Protein 1K8T (pdb70)

GO terms:
  GO:0008294 calcium- and calmodulin-responsive adenylate cyclase activity (F, IDA)
  GO:0044164 host cell cytosol (C, IDA)
  GO:0005576 extracellular region (C, EXP)
  GO:0004016 adenylate cyclase activity (F, EXP)
  GO:0052027 symbiont-mediated perturbation of host signal transduction pathway (P, IC)
  GO:0032564 dATP binding (F, EXP)
  GO:0141042 symbiont-mediated cAMP intoxication of host cell (P, EXP)
  GO:0005524 ATP binding (F, IMP)
  GO:0008294 calcium- and calmodulin-responsive adenylate cyclase activity (F, IMP)
  GO:0010856 adenylate cyclase activator activity (F, IMP)
  GO:1902494 catalytic complex (C, IMP)
  GO:0046872 metal ion binding (F, IMP)
  GO:0005516 calmodulin binding (F, IPI)

Radius of gyration: 28.26 Å; Cα contacts (8 Å, |Δi|>4): 849; chains: 1; bounding box: 55×81×80 Å

Solvent-accessible surface area: 27278 Å² total; per-residue (Å²): 40,70,48,81,23,58,130,36,104,139,0,8,120,27,0,4,3,0,57,78,6,0,70,23,0,46,124,15,0,133,114,58,36,1,8,0,2,0,98,60,9,31,128,32,0,25,57,7,0,106,80,17,26,9,7,35,24,121,44,2,102,0,77,6,0,56,30,2,0,1,0,0,16,0,1,37,37,4,5,1,0,83,47,83,39,89,107,155,30,1,80,140,4,19,86,47,0,110,106,6,52,109,114,54,159,42,67,3,8,77,36,50,4,124,2,60,160,102,11,18,90,34,2,116,137,59,74,27,10,112,105,33,190,144,60,92,64,88,88,111,113,17,55,59,3,140,22,140,15,104,18,8,41,2,6,7,20,55,163,62,38,46,1,27,14,30,13,48,152,56,96,79,16,50,70,55,98,117,36,113,48,121,55,2,56,1,0,0,56,51,77,154,66,83,60,96,36,2,0,10,13,1,47,6,28,13,19,1,11,6,0,68,66,11,85,160,131,9,76,141,186,51,8,77,170,52,44,107,80,118,66,99,110,62,119,44,149,8,1,40,79,6,1,41,125,91,16,28,55,84,122,113,127,56,82,216,50,35,53,5,70,36,49,105,67,0,19,78,90,0,12,118,17,0,103,199,56,55,12,121,12,30,60,0,1,37,52,13,146,83,58,0,0,0,0,13,14,111,7,95,15,16,1,0,119,66,18,49,10,1,0,38,15,1,32,132,38,1,11,16,99,12,22,13,34,112,3,103,119,8,2,5,15,36,51,68,70,158,186,86,21,78,96,15,43,12,50,93,92,152,52,124,42,41,14,4,1,2,32,58,50,0,67,146,14,17,43,12,1,142,180,55,35,128,76,37,20,45,126,44,115,69,100,135,82,74,152,55,24,148,64,14,17,116,96,0,5,33,46,0,12,36,4,13,10,23,12,9,28,6,53,51,101,138,40,12,52,123,15,5,8,97,10,2,79,31,0,76,81,26,0,41,73,4,33,140,47,173,74,20,5,104,72,2,118,94,0,0,62,9,0,28,87,4,4,56,43,1,14,114,66,0,46,59,127,96,96,100,62,34,145,130,61,103,44,86,144,103,34,64,135,132,74,78,157,82,67,16,111,72,44,63,77,134,36,98,104,174

B-factor: mean 58.91, std 21.12, range [18.23, 100.44]

Foldseek 3Di:
DVPVWDWDVVLVLQQLAAVQLLLLVLVVLQVFQKKWKWAGWQNQQSVVQVVFAAADAPLADAAQANAELSHFFGFLQNCRHVCVADQVVRVVRNVSSVCSPVVPVPQKDKDFDAQDDVNQVVCVVDLHWHWADWDADPNFTWIWIDGPRPFKTKIAGDPTRWIWMWTDPPDAGNNGHTDDIDTTMTMFGCDPNDTGTHGHFIATADMWGFLVVVLVPDPPVQCCVQAVDDPDAFDRVSSVVVCLVVQNDDDDPCDPADHTPVRVVVQVSSQVSVVVVVRNNGGRYHGHHNKMWMQGNNRIIIMADDDQRVLLVCVVPALLQRIADADQFWHANDDDDPDDADWDAQQPVRDIDRTQHALVVLVVSQVSVCVNVVDHFFDDPPDDCVVVLVVLSVLLNVLSRCLSPSSNSHDDSVVSLVSNLVSLVVSLVSLVVSVVVVGGDPVVVVVSVSNNVNSVVRSVVSVCVVPVCVVVVVLVVQFDPVDDPVVRVVSSVVVVVD

Nearest PDB structures (foldseek):
  1k8t-assembly1_A  TM=1.002E+00  e=2.139E-96  Bacillus anthracis
  1k90-assembly1_C  TM=6.650E-01  e=1.253E-67  Bacillus anthracis
  1pk0-assembly3_A  TM=6.779E-01  e=1.688E-66  Bacillus anthracis
  1k90-assembly1_A  TM=6.770E-01  e=5.106E-66  Bacillus anthracis
  1k93-assembly2_B  TM=6.840E-01  e=6.797E-63  Bacillus anthracis

Sequence (498 aa):
DRIDVLKGEKALKASGLVPEHADAFKKIARELNTYILFRPVNKLATNLIKSGVATKGLNVHGKSSDWGPVAGYIPFDQDLSKKHGQQLAVEKGNLENKKSITEHEGEIGKIPLKLDHLRIEELKENGIILKGKKEIDNGKKYYLLESNNQVYEFRISDENNEVQYKTKEGKITVLGEKFNWRNIEVMAKNVEGVLKPLTADYDLFALAPSLTEIKKQIPQKEWDKVVNTPNSLEKQKGVTNLLIKYGIERKPDSTKGTLSNWQKQMLDRLNEAVKYTGYTGGDVVNHGTNEIFIINPEGEFILTKNWEMTGRFIEKNITGKDYLYYFNRSYNKIAPGNKAYIEWTDPITKAKINTIPTSAEFIKNLSSIRRSSNVGVYKDSGDKDEFAKKESVKKIAGYLSDYYNSANHIFSQEKKRKISIFRGIQAYNEIENVLKSKQIAPEYKNYFQYLKERITNQVQLLLTHQKSNIEFKLLYKQLNFTENETDNFEVFQKIIDE

Organism: Bacillus anthracis (NCBI:txid1392)

Structure (mmCIF, N/CA/C/O backbone):
data_1K8T
#
_entry.id   1K8T
#
_cell.length_a   50.476
_cell.length_b   203.604
_cell.length_c   74.034
_cell.angle_alpha   90.00
_cell.angle_beta   90.00
_cell.angle_gamma   90.00
#
_symmetry.space_group_name_H-M   'P 21 21 2'
#
loop_
_entity.id
_entity.type
_entity.pdbx_description
1 polymer 'CALMODULIN-SENSITIVE ADENYLATE CYCLASE'
2 non-polymer 'SULFATE ION'
3 non-polymer 'NICKEL (II) ION'
4 water water
#
loop_
_atom_site.group_PDB
_atom_site.id
_atom_site.type_symbol
_atom_site.label_atom_id
_atom_site.label_alt_id
_atom_site.label_comp_id
_atom_site.label_asym_id
_atom_site.label_entity_id
_atom_site.label_seq_id
_atom_site.pdbx_PDB_ins_code
_atom_site.Cartn_x
_atom_site.Cartn_y
_atom_site.Cartn_z
_atom_site.occupancy
_atom_site.B_iso_or_equiv
_atom_site.auth_seq_id
_atom_site.auth_comp_id
_atom_site.auth_asym_id
_atom_site.auth_atom_id
_atom_site.pdbx_PDB_model_num
ATOM 1 N N . ASP A 1 1 ? 8.479 189.550 2.636 1.00 100.09 291 ASP A N 1
ATOM 2 C CA . ASP A 1 1 ? 8.455 188.132 2.932 1.00 99.96 291 ASP A CA 1
ATOM 3 C C . ASP A 1 1 ? 8.925 187.852 4.359 1.00 100.06 291 ASP A C 1
ATOM 4 O O . ASP A 1 1 ? 8.235 187.157 5.103 1.00 100.30 291 ASP A O 1
ATOM 6 N N . ARG A 1 2 ? 10.088 188.371 4.719 1.00 100.00 292 ARG A N 1
ATOM 7 C CA . ARG A 1 2 ? 10.624 188.062 6.045 1.00 99.63 292 ARG A CA 1
ATOM 8 C C . ARG A 1 2 ? 9.877 188.786 7.153 1.00 98.55 292 ARG A C 1
ATOM 9 O O . ARG A 1 2 ? 10.451 189.100 8.203 1.00 98.56 292 ARG A O 1
ATOM 11 N N . ILE A 1 3 ? 8.616 188.996 6.923 1.00 97.51 293 ILE A N 1
ATOM 12 C CA . ILE A 1 3 ? 7.816 189.676 7.932 1.00 96.00 293 ILE A CA 1
ATOM 13 C C . ILE A 1 3 ? 8.028 189.072 9.303 1.00 94.26 293 ILE A C 1
ATOM 14 O O . ILE A 1 3 ? 7.414 188.055 9.601 1.00 95.81 293 ILE A O 1
ATOM 16 N N . ASP A 1 4 ? 8.797 189.677 10.208 1.00 90.39 294 ASP A N 1
ATOM 17 C CA . ASP A 1 4 ? 8.948 189.117 11.576 1.00 85.59 294 ASP A CA 1
ATOM 18 C C . ASP A 1 4 ? 8.905 187.564 11.766 1.00 81.87 294 ASP A C 1
ATOM 19 O O . ASP A 1 4 ? 8.165 187.057 12.637 1.00 80.67 294 ASP A O 1
ATOM 21 N N . VAL A 1 5 ? 9.690 186.827 10.966 1.00 76.40 295 VAL A N 1
ATOM 22 C CA . VAL A 1 5 ? 9.760 185.370 11.077 1.00 72.12 295 VAL A CA 1
ATOM 23 C C . VAL A 1 5 ? 10.747 185.022 12.179 1.00 68.92 295 VAL A C 1
ATOM 24 O O . VAL A 1 5 ? 11.584 185.841 12.556 1.00 68.85 295 VAL A O 1
ATOM 28 N N . LEU A 1 6 ? 10.649 183.798 12.684 1.00 64.59 296 LEU A N 1
ATOM 29 C CA . LEU A 1 6 ? 11.549 183.320 13.715 1.00 59.68 296 LEU A CA 1
ATOM 30 C C . LEU A 1 6 ? 12.559 182.437 13.041 1.00 57.82 296 LEU A C 1
ATOM 31 O O . LEU A 1 6 ? 12.298 181.898 11.972 1.00 57.11 296 LEU A O 1
ATOM 36 N N . LYS A 1 7 ? 13.724 182.296 13.653 1.00 56.89 297 LYS A N 1
ATOM 37 C CA . LYS A 1 7 ? 14.751 181.439 13.083 1.00 58.11 297 LYS A CA 1
ATOM 38 C C . LYS A 1 7 ? 15.702 180.877 14.133 1.00 56.63 297 LYS A C 1
ATOM 39 O O . LYS A 1 7 ? 15.657 181.272 15.283 1.00 56.95 297 LYS A O 1
ATOM 45 N N . GLY A 1 8 ? 16.536 179.922 13.741 1.00 56.37 298 GLY A N 1
ATOM 46 C CA . GLY A 1 8 ? 17.462 179.335 14.689 1.00 55.19 298 GLY A CA 1
ATOM 47 C C . GLY A 1 8 ? 16.759 178.511 15.747 1.00 54.84 298 GLY A C 1
ATOM 48 O O . GLY A 1 8 ? 15.778 177.821 15.460 1.00 54.85 298 GLY A O 1
ATOM 49 N N . GLU A 1 9 ? 17.265 178.580 16.975 1.00 55.69 299 GLU A N 1
ATOM 50 C CA . GLU A 1 9 ? 16.703 177.830 18.094 1.00 55.59 299 GLU A CA 1
ATOM 51 C C . GLU A 1 9 ? 15.292 178.258 18.444 1.00 54.56 299 GLU A C 1
ATOM 52 O O . GLU A 1 9 ? 14.497 177.438 18.895 1.00 55.90 299 GLU A O 1
ATOM 58 N N . LYS A 1 10 ? 14.965 179.533 18.266 1.00 53.07 300 LYS A N 1
ATOM 59 C CA . LYS A 1 10 ? 13.614 179.961 18.595 1.00 53.55 300 LYS A CA 1
ATOM 60 C C . LYS A 1 10 ? 12.597 179.340 17.638 1.00 51.57 300 LYS A C 1
ATOM 61 O O . LYS A 1 10 ? 11.461 179.068 18.018 1.00 51.97 300 LYS A O 1
ATOM 67 N N . ALA A 1 11 ? 13.008 179.113 16.397 1.00 48.42 301 ALA A N 1
ATOM 68 C CA . ALA A 1 11 ? 12.130 178.511 15.410 1.00 45.05 301 ALA A CA 1
ATOM 69 C C . ALA A 1 11 ? 11.961 177.023 15.770 1.00 44.59 301 ALA A C 1
ATOM 70 O O . ALA A 1 11 ? 10.859 176.454 15.692 1.00 40.05 301 ALA A O 1
ATOM 72 N N . LEU A 1 12 ? 13.063 176.404 16.170 1.00 43.88 302 LEU A N 1
ATOM 73 C CA . LEU A 1 12 ? 13.037 175.010 16.560 1.00 44.96 302 LEU A CA 1
ATOM 74 C C . LEU A 1 12 ? 12.133 174.789 17.778 1.00 48.39 302 LEU A C 1
ATOM 75 O O . LEU A 1 12 ? 11.361 173.826 17.824 1.00 49.78 302 LEU A O 1
ATOM 80 N N . LYS A 1 13 ? 12.196 175.676 18.766 1.00 49.84 303 LYS A N 1
ATOM 81 C CA . LYS A 1 13 ? 11.350 175.479 19.937 1.00 51.77 303 LYS A CA 1
ATOM 82 C C . LYS A 1 13 ? 9.880 175.608 19.608 1.00 51.24 303 LYS A C 1
ATOM 83 O O . LYS A 1 13 ? 9.063 174.845 20.109 1.00 53.09 303 LYS A O 1
ATOM 89 N N . ALA A 1 14 ? 9.530 176.564 18.760 1.00 50.40 304 ALA A N 1
ATOM 90 C CA . ALA A 1 14 ? 8.124 176.753 18.402 1.00 49.25 304 ALA A CA 1
ATOM 91 C C . ALA A 1 14 ? 7.522 175.641 17.531 1.00 48.96 304 ALA A C 1
ATOM 92 O O . ALA A 1 14 ? 6.316 175.461 17.536 1.00 48.83 304 ALA A O 1
ATOM 94 N N . SER A 1 15 ? 8.363 174.896 16.809 1.00 47.47 305 SER A N 1
ATOM 95 C CA . SER A 1 15 ? 7.908 173.845 15.901 1.00 45.53 305 SER A CA 1
ATOM 96 C C . SER A 1 15 ? 7.481 172.511 16.518 1.00 45.35 305 SER A C 1
ATOM 97 O O . SER A 1 15 ? 6.748 171.739 15.887 1.00 44.10 305 SER A O 1
ATOM 100 N N . GLY A 1 16 ? 7.944 172.231 17.730 1.00 44.57 306 GLY A N 1
ATOM 101 C CA . GLY A 1 16 ? 7.594 170.977 18.375 1.00 43.76 306 GLY A CA 1
ATOM 102 C C . GLY A 1 16 ? 8.451 169.773 17.979 1.00 45.04 306 GLY A C 1
ATOM 103 O O . GLY A 1 16 ? 8.521 168.808 18.731 1.00 45.46 306 GLY A O 1
ATOM 104 N N . LEU A 1 17 ? 9.099 169.791 16.816 1.00 44.79 307 LEU A N 1
ATOM 105 C CA . LEU A 1 17 ? 9.923 168.642 16.432 1.00 44.88 307 LEU A CA 1
ATOM 106 C C . LEU A 1 17 ? 10.991 168.367 17.497 1.00 45.60 307 LEU A C 1
ATOM 107 O O . LEU A 1 17 ? 11.465 169.301 18.152 1.00 44.38 307 LEU A O 1
ATOM 112 N N . VAL A 1 18 ? 11.380 167.104 17.688 1.00 45.91 308 VAL A N 1
ATOM 113 C CA . VAL A 1 18 ? 12.411 166.847 18.690 1.00 47.75 308 VAL A CA 1
ATOM 114 C C . VAL A 1 18 ? 13.729 167.304 18.079 1.00 48.20 308 VAL A C 1
ATOM 115 O O . VAL A 1 18 ? 14.044 166.983 16.934 1.00 50.17 308 VAL A O 1
ATOM 119 N N . PRO A 1 19 ? 14.513 168.066 18.848 1.00 47.69 309 PRO A N 1
ATOM 120 C CA . PRO A 1 19 ? 15.805 168.605 18.415 1.00 46.50 309 PRO A CA 1
ATOM 121 C C . PRO A 1 19 ? 16.717 167.702 17.587 1.00 47.16 309 PRO A C 1
ATOM 122 O O . PRO A 1 19 ? 17.278 168.151 16.585 1.00 46.90 309 PRO A O 1
ATOM 126 N N . GLU A 1 20 ? 16.859 166.439 17.981 1.00 47.25 310 GLU A N 1
ATOM 127 C CA . GLU A 1 20 ? 17.739 165.530 17.246 1.00 48.60 310 GLU A CA 1
ATOM 128 C C . GLU A 1 20 ? 17.187 165.102 15.890 1.00 48.59 310 GLU A C 1
ATOM 129 O O . GLU A 1 20 ? 17.940 164.746 14.980 1.00 49.51 310 GLU A O 1
ATOM 135 N N . HIS A 1 21 ? 15.867 165.132 15.762 1.00 47.63 311 HIS A N 1
ATOM 136 C CA . HIS A 1 21 ? 15.219 164.749 14.524 1.00 45.37 311 HIS A CA 1
ATOM 137 C C . HIS A 1 21 ? 15.401 165.862 13.497 1.00 45.22 311 HIS A C 1
ATOM 138 O O . HIS A 1 21 ? 15.802 165.607 12.345 1.00 44.21 311 HIS A O 1
ATOM 145 N N . ALA A 1 22 ? 15.128 167.089 13.935 1.00 44.63 312 ALA A N 1
ATOM 146 C CA . ALA A 1 22 ? 15.251 168.264 13.084 1.00 46.40 312 ALA A CA 1
ATOM 147 C C . ALA A 1 22 ? 16.690 168.365 12.605 1.00 47.66 312 ALA A C 1
ATOM 148 O O . ALA A 1 22 ? 16.947 168.688 11.442 1.00 47.96 312 ALA A O 1
ATOM 150 N N . ASP A 1 23 ? 17.635 168.068 13.496 1.00 49.22 313 ASP A N 1
ATOM 151 C CA . ASP A 1 23 ? 19.046 168.108 13.120 1.00 49.43 313 ASP A CA 1
ATOM 152 C C . ASP A 1 23 ? 19.389 167.088 12.036 1.00 46.91 313 ASP A C 1
ATOM 153 O O . ASP A 1 23 ? 20.154 167.398 11.133 1.00 47.67 313 ASP A O 1
ATOM 158 N N . ALA A 1 24 ? 18.827 165.884 12.110 1.00 44.47 314 ALA A N 1
ATOM 159 C CA . ALA A 1 24 ? 19.074 164.878 11.079 1.00 43.88 314 ALA A CA 1
ATOM 160 C C . ALA A 1 24 ? 18.381 165.278 9.763 1.00 45.18 314 ALA A C 1
ATOM 161 O O . ALA A 1 24 ? 18.817 164.876 8.694 1.00 45.67 314 ALA A O 1
ATOM 163 N N . PHE A 1 25 ? 17.291 166.046 9.847 1.00 43.66 315 PHE A N 1
ATOM 164 C CA . PHE A 1 25 ? 16.590 166.499 8.655 1.00 43.26 315 PHE A CA 1
ATOM 165 C C . PHE A 1 25 ? 17.490 167.520 7.957 1.00 45.16 315 PHE A C 1
ATOM 166 O O . PHE A 1 25 ? 17.654 167.503 6.724 1.00 43.82 315 PHE A O 1
ATOM 174 N N . LYS A 1 26 ? 18.071 168.403 8.767 1.00 45.99 316 LYS A N 1
ATOM 175 C CA . LYS A 1 26 ? 19.006 169.428 8.295 1.00 45.91 316 LYS A CA 1
ATOM 176 C C . LYS A 1 26 ? 20.046 168.837 7.320 1.00 44.92 316 LYS A C 1
ATOM 177 O O . LYS A 1 26 ? 20.409 169.453 6.328 1.00 43.60 316 LYS A O 1
ATOM 183 N N . LYS A 1 27 ? 20.508 167.627 7.589 1.00 44.84 317 LYS A N 1
ATOM 184 C CA . LYS A 1 27 ? 21.488 167.017 6.714 1.00 46.15 317 LYS A CA 1
ATOM 185 C C . LYS A 1 27 ? 20.816 166.623 5.413 1.00 45.65 317 LYS A C 1
ATOM 186 O O . LYS A 1 27 ? 21.343 166.880 4.335 1.00 46.86 317 LYS A O 1
ATOM 192 N N . ILE A 1 28 ? 19.651 165.992 5.496 1.00 43.66 318 ILE A N 1
ATOM 193 C CA . ILE A 1 28 ? 18.962 165.596 4.275 1.00 42.69 318 ILE A CA 1
ATOM 194 C C . ILE A 1 28 ? 18.811 166.808 3.329 1.00 42.29 318 ILE A C 1
ATOM 195 O O . ILE A 1 28 ? 19.218 166.752 2.171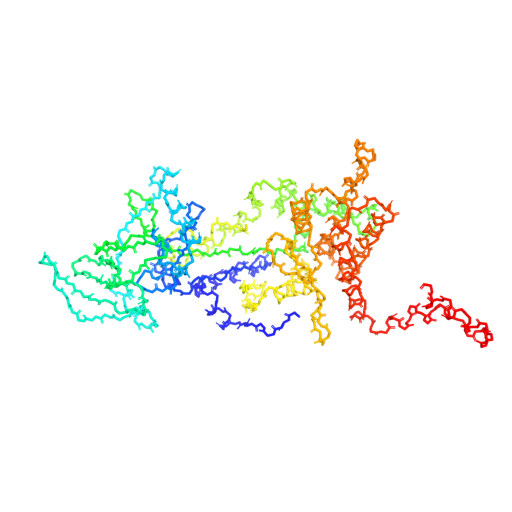 1.00 42.40 318 ILE A O 1
ATOM 200 N N . ALA A 1 29 ? 18.209 167.886 3.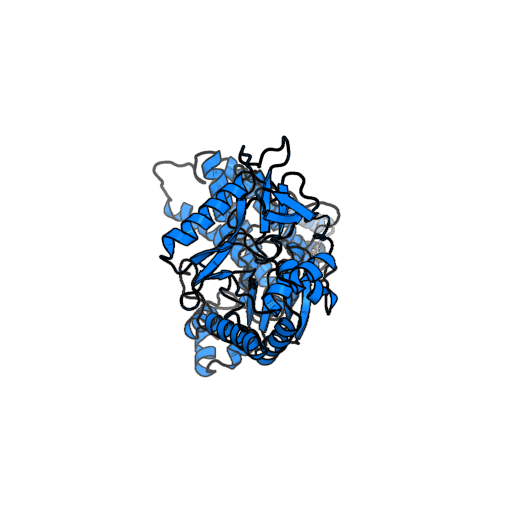830 1.00 41.48 319 ALA A N 1
ATOM 201 C CA . ALA A 1 29 ? 17.982 169.102 3.058 1.00 41.15 319 ALA A CA 1
ATOM 202 C C . ALA A 1 29 ? 19.257 169.589 2.390 1.00 43.15 319 ALA A C 1
ATOM 203 O O . ALA A 1 29 ? 19.252 170.016 1.247 1.00 42.81 319 ALA A O 1
ATOM 205 N N . ARG A 1 30 ? 20.351 169.514 3.125 1.00 45.83 320 ARG A N 1
ATOM 206 C CA . ARG A 1 30 ? 21.657 169.926 2.646 1.00 47.57 320 ARG A CA 1
ATOM 207 C C . ARG A 1 30 ? 22.250 168.921 1.637 1.00 48.30 320 ARG A C 1
ATOM 208 O O . ARG A 1 30 ? 22.853 169.321 0.654 1.00 49.31 320 ARG A O 1
ATOM 216 N N . GLU A 1 31 ? 22.084 167.624 1.856 1.00 49.58 321 GLU A N 1
ATOM 217 C CA . GLU A 1 31 ? 22.639 166.659 0.909 1.00 51.55 321 GLU A CA 1
ATOM 218 C C . GLU A 1 31 ? 21.867 166.648 -0.384 1.00 51.50 321 GLU A C 1
ATOM 219 O O . GLU A 1 31 ? 22.437 166.444 -1.448 1.00 51.99 321 GLU A O 1
ATOM 225 N N . LEU A 1 32 ? 20.561 166.880 -0.282 1.00 51.87 322 LEU A N 1
ATOM 226 C CA . LEU A 1 32 ? 19.674 166.855 -1.434 1.00 49.97 322 LEU A CA 1
ATOM 227 C C . LEU A 1 32 ? 19.295 168.198 -2.057 1.00 47.77 322 LEU A C 1
ATOM 228 O O . LEU A 1 32 ? 18.653 168.220 -3.105 1.00 48.19 322 LEU A O 1
ATOM 233 N N . ASN A 1 33 ? 19.683 169.303 -1.424 1.00 45.01 323 ASN A N 1
ATOM 234 C CA . ASN A 1 33 ? 19.371 170.654 -1.937 1.00 43.06 323 ASN A CA 1
ATOM 235 C C . ASN A 1 33 ? 17.860 170.813 -2.043 1.00 41.20 323 ASN A C 1
ATOM 236 O O . ASN A 1 33 ? 17.341 171.115 -3.119 1.00 41.94 323 ASN A O 1
ATOM 241 N N . THR A 1 34 ? 17.168 170.623 -0.927 1.00 38.99 324 THR A N 1
ATOM 242 C CA . THR A 1 34 ? 15.714 170.703 -0.903 1.00 38.86 324 THR A CA 1
ATOM 243 C C . THR A 1 34 ? 15.182 171.474 0.287 1.00 39.40 324 THR A C 1
ATOM 244 O O . THR A 1 34 ? 15.792 171.465 1.356 1.00 40.50 324 THR A O 1
ATOM 248 N N . TYR A 1 35 ? 14.050 172.152 0.105 1.00 36.63 325 TYR A N 1
ATOM 249 C CA . TYR A 1 35 ? 13.433 172.824 1.232 1.00 35.74 325 TYR A CA 1
ATOM 250 C C . TYR A 1 35 ? 12.494 171.769 1.850 1.00 36.30 325 TYR A C 1
ATOM 251 O O . TYR A 1 35 ? 11.881 170.986 1.128 1.00 37.28 325 TYR A O 1
ATOM 260 N N . ILE A 1 36 ? 12.416 171.728 3.173 1.00 35.12 326 ILE A N 1
ATOM 261 C CA . ILE A 1 36 ? 11.519 170.812 3.864 1.00 34.52 326 ILE A CA 1
ATOM 262 C C . ILE A 1 36 ? 10.618 171.664 4.779 1.00 35.37 326 ILE A C 1
ATOM 263 O O . ILE A 1 36 ? 11.116 172.390 5.640 1.00 35.61 326 ILE A O 1
ATOM 268 N N . LEU A 1 37 ? 9.301 171.599 4.569 1.00 34.00 327 LEU A N 1
ATOM 269 C CA . LEU A 1 37 ? 8.367 172.353 5.396 1.00 33.08 327 LEU A CA 1
ATOM 270 C C . LEU A 1 37 ? 7.466 171.413 6.197 1.00 35.58 327 LEU A C 1
ATOM 271 O O . LEU A 1 37 ? 6.944 170.435 5.656 1.00 37.37 327 LEU A O 1
ATOM 276 N N . PHE A 1 38 ? 7.300 171.712 7.483 1.00 34.92 328 PHE A N 1
ATOM 277 C CA . PHE A 1 38 ? 6.477 170.917 8.402 1.00 35.03 328 PHE A CA 1
ATOM 278 C C . PHE A 1 38 ? 5.390 171.747 9.097 1.00 36.58 328 PHE A C 1
ATOM 279 O O . PHE A 1 38 ? 5.571 172.941 9.380 1.00 34.31 328 PHE A O 1
ATOM 287 N N . ARG A 1 39 ? 4.255 171.121 9.378 1.00 38.98 329 ARG A N 1
ATOM 288 C CA . ARG A 1 39 ? 3.214 171.825 10.117 1.00 41.69 329 ARG A CA 1
ATOM 289 C C . ARG A 1 39 ? 3.786 171.734 11.517 1.00 41.17 329 ARG A C 1
ATOM 290 O O . ARG A 1 39 ? 4.629 170.889 11.786 1.00 39.28 329 ARG A O 1
ATOM 298 N N . PRO A 1 40 ? 3.345 172.592 12.426 1.00 42.83 330 PRO A N 1
ATOM 299 C CA . PRO A 1 40 ? 3.872 172.534 13.792 1.00 43.61 330 PRO A CA 1
ATOM 300 C C . PRO A 1 40 ? 3.321 171.319 14.536 1.00 43.24 330 PRO A C 1
ATOM 301 O O . PRO A 1 40 ? 2.168 170.934 14.374 1.00 41.59 330 PRO A O 1
ATOM 305 N N . VAL A 1 41 ? 4.165 170.712 15.352 1.00 45.01 331 VAL A N 1
ATOM 306 C CA . VAL A 1 41 ? 3.781 169.544 16.130 1.00 45.98 331 VAL A CA 1
ATOM 307 C C . VAL A 1 41 ? 3.306 169.974 17.507 1.00 48.51 331 VAL A C 1
ATOM 308 O O . VAL A 1 41 ? 3.806 170.948 18.055 1.00 51.89 331 VAL A O 1
ATOM 312 N N . ASN A 1 42 ? 2.332 169.250 18.053 1.00 49.70 332 ASN A N 1
ATOM 313 C CA . ASN A 1 42 ? 1.797 169.539 19.381 1.00 48.75 332 ASN A CA 1
ATOM 314 C C . ASN A 1 42 ? 2.975 169.499 20.354 1.00 49.86 332 ASN A C 1
ATOM 315 O O . ASN A 1 42 ? 3.533 168.434 20.614 1.00 49.10 332 ASN A O 1
ATOM 320 N N . LYS A 1 43 ? 3.340 170.652 20.911 1.00 50.10 333 LYS A N 1
ATOM 321 C CA . LYS A 1 43 ? 4.492 170.726 21.810 1.00 49.89 333 LYS A CA 1
ATOM 322 C C . LYS A 1 43 ? 4.509 169.791 23.010 1.00 47.87 333 LYS A C 1
ATOM 323 O O . LYS A 1 43 ? 5.572 169.494 23.548 1.00 47.99 333 LYS A O 1
ATOM 329 N N . LEU A 1 44 ? 3.342 169.303 23.412 1.00 46.23 334 LEU A N 1
ATOM 330 C CA . LEU A 1 44 ? 3.262 168.379 24.531 1.00 44.83 334 LEU A CA 1
ATOM 331 C C . LEU A 1 44 ? 3.457 166.956 24.056 1.00 44.48 334 LEU A C 1
ATOM 332 O O . LEU A 1 44 ? 3.406 166.028 24.847 1.00 43.92 334 LEU A O 1
ATOM 337 N N . ALA A 1 45 ? 3.685 166.790 22.757 1.00 45.02 335 ALA A N 1
ATOM 338 C CA . ALA A 1 45 ? 3.915 165.472 22.178 1.00 44.81 335 ALA A CA 1
ATOM 339 C C . ALA A 1 45 ? 5.396 165.216 21.917 1.00 45.49 335 ALA A C 1
ATOM 340 O O . ALA A 1 45 ? 5.803 164.078 21.688 1.00 47.27 335 ALA A O 1
ATOM 342 N N . THR A 1 46 ? 6.201 166.271 21.966 1.00 45.86 336 THR A N 1
ATOM 343 C CA . THR A 1 46 ? 7.643 166.169 21.739 1.00 47.06 336 THR A CA 1
ATOM 344 C C . THR A 1 46 ? 8.319 165.117 22.632 1.00 48.67 336 THR A C 1
ATOM 345 O O . THR A 1 46 ? 9.005 164.232 22.129 1.00 49.73 336 THR A O 1
ATOM 349 N N . ASN A 1 47 ? 8.146 165.213 23.954 1.00 50.55 337 ASN A N 1
ATOM 350 C CA . ASN A 1 47 ? 8.760 164.230 24.862 1.00 51.93 337 ASN A CA 1
ATOM 351 C C . ASN A 1 47 ? 8.289 162.812 24.555 1.00 51.65 337 ASN A C 1
ATOM 352 O O . ASN A 1 47 ? 9.094 161.872 24.551 1.00 52.38 337 ASN A O 1
ATOM 357 N N . LEU A 1 48 ? 6.993 162.649 24.290 1.00 49.71 338 LEU A N 1
ATOM 358 C CA . LEU A 1 48 ? 6.475 161.328 23.981 1.00 46.76 338 LEU A CA 1
ATOM 359 C C . LEU A 1 48 ? 7.223 160.787 22.782 1.00 45.42 338 LEU A C 1
ATOM 360 O O . LEU A 1 48 ? 7.750 159.677 22.807 1.00 46.47 338 LEU A O 1
ATOM 365 N N . ILE A 1 49 ? 7.311 161.585 21.733 1.00 44.68 339 ILE A N 1
ATOM 366 C CA . ILE A 1 49 ? 7.980 161.129 20.524 1.00 44.54 339 ILE A CA 1
ATOM 367 C C . ILE A 1 49 ? 9.463 160.823 20.698 1.00 46.93 339 ILE A C 1
ATOM 368 O O . ILE A 1 49 ? 9.977 159.861 20.134 1.00 47.17 339 ILE A O 1
ATOM 373 N N . LYS A 1 50 ? 10.165 161.629 21.477 1.00 49.17 340 LYS A N 1
ATOM 374 C CA . LYS A 1 50 ? 11.576 161.377 21.678 1.00 51.06 340 LYS A CA 1
ATOM 375 C C . LYS A 1 50 ? 11.783 160.101 22.536 1.00 51.16 340 LYS A C 1
ATOM 376 O O . LYS A 1 50 ? 12.766 159.363 22.370 1.00 49.41 340 LYS A O 1
ATOM 382 N N . SER A 1 51 ? 10.820 159.816 23.411 1.00 52.36 341 SER A N 1
ATOM 383 C CA . SER A 1 51 ? 10.885 158.633 24.277 1.00 53.93 341 SER A CA 1
ATOM 384 C C . SER A 1 51 ? 10.404 157.353 23.577 1.00 52.85 341 SER A C 1
ATOM 385 O O . SER A 1 51 ? 10.170 156.340 24.229 1.00 53.38 341 SER A O 1
ATOM 388 N N . GLY A 1 52 ? 10.220 157.414 22.261 1.00 51.18 342 GLY A N 1
ATOM 389 C CA . GLY A 1 52 ? 9.822 156.233 21.517 1.00 48.52 342 GLY A CA 1
ATOM 390 C C . GLY A 1 52 ? 8.361 155.944 21.243 1.00 47.03 342 GLY A C 1
ATOM 391 O O . GLY A 1 52 ? 8.074 155.017 20.516 1.00 47.14 342 GLY A O 1
ATOM 392 N N . VAL A 1 53 ? 7.430 156.687 21.821 1.00 46.35 343 VAL A N 1
ATOM 393 C CA . VAL A 1 53 ? 6.028 156.417 21.551 1.00 45.56 343 VAL A CA 1
ATOM 394 C C . VAL A 1 53 ? 5.781 156.485 20.041 1.00 48.17 343 VAL A C 1
ATOM 395 O O . VAL A 1 53 ? 6.361 157.329 19.340 1.00 48.52 343 VAL A O 1
ATOM 399 N N . ALA A 1 54 ? 4.940 155.581 19.539 1.00 47.00 344 ALA A N 1
ATOM 400 C CA . ALA A 1 54 ? 4.620 155.522 18.119 1.00 45.96 344 ALA A CA 1
ATOM 401 C C . ALA A 1 54 ? 3.695 156.674 17.706 1.00 46.48 344 ALA A C 1
ATOM 402 O O . ALA A 1 54 ? 2.930 157.210 18.538 1.00 45.96 344 ALA A O 1
ATOM 404 N N . THR A 1 55 ? 3.763 157.056 16.428 1.00 46.01 345 THR A N 1
ATOM 405 C CA . THR A 1 55 ? 2.937 158.164 15.933 1.00 48.82 345 THR A CA 1
ATOM 406 C C . THR A 1 55 ? 1.699 157.673 15.201 1.00 48.65 345 THR A C 1
ATOM 407 O O . THR A 1 55 ? 1.652 156.528 14.755 1.00 50.78 345 THR A O 1
ATOM 411 N N . LYS A 1 56 ? 0.687 158.519 15.089 1.00 48.49 346 LYS A N 1
ATOM 412 C CA . LYS A 1 56 ? -0.525 158.093 14.404 1.00 50.76 346 LYS A CA 1
ATOM 413 C C . LYS A 1 56 ? -0.301 158.159 12.892 1.00 53.95 346 LYS A C 1
ATOM 414 O O . LYS A 1 56 ? 0.438 159.014 12.377 1.00 56.35 346 LYS A O 1
ATOM 420 N N . GLY A 1 57 ? -0.918 157.240 12.171 1.00 55.34 347 GLY A N 1
ATOM 421 C CA . GLY A 1 57 ? -0.752 157.247 10.737 1.00 56.71 347 GLY A CA 1
ATOM 422 C C . GLY A 1 57 ? -2.007 157.679 10.016 1.00 58.51 347 GLY A C 1
ATOM 423 O O . GLY A 1 57 ? -2.782 158.513 10.496 1.00 58.42 347 GLY A O 1
ATOM 424 N N . LEU A 1 58 ? -2.201 157.092 8.845 1.00 60.10 348 LEU A N 1
ATOM 425 C CA . LEU A 1 58 ? -3.355 157.381 8.019 1.00 60.92 348 LEU A CA 1
ATOM 426 C C . LEU A 1 58 ? -4.670 156.927 8.670 1.00 60.74 348 LEU A C 1
ATOM 427 O O . LEU A 1 58 ? -5.672 157.635 8.606 1.00 61.28 348 LEU A O 1
ATOM 432 N N . ASN A 1 59 ? -4.658 155.754 9.304 1.00 59.29 349 ASN A N 1
ATOM 433 C CA . ASN A 1 59 ? -5.855 155.199 9.922 1.00 57.99 349 ASN A CA 1
ATOM 434 C C . ASN A 1 59 ? -6.445 155.842 11.172 1.00 55.84 349 ASN A C 1
ATOM 435 O O . ASN A 1 59 ? -7.513 155.425 11.612 1.00 56.24 349 ASN A O 1
ATOM 440 N N . VAL A 1 60 ? -5.781 156.838 11.752 1.00 52.89 350 VAL A N 1
ATOM 441 C CA . VAL A 1 60 ? -6.323 157.502 12.940 1.00 49.96 350 VAL A CA 1
ATOM 442 C C . VAL A 1 60 ? -6.355 159.005 12.719 1.00 50.20 350 VAL A C 1
ATOM 443 O O . VAL A 1 60 ? -5.321 159.624 12.470 1.00 50.66 350 VAL A O 1
ATOM 447 N N . HIS A 1 61 ? -7.551 159.584 12.790 1.00 50.27 351 HIS A N 1
ATOM 448 C CA . HIS A 1 61 ? -7.727 161.010 12.571 1.00 52.88 351 HIS A CA 1
ATOM 449 C C . HIS A 1 61 ? -8.174 161.749 13.832 1.00 52.98 351 HIS A C 1
ATOM 450 O O . HIS A 1 61 ? -8.681 162.874 13.761 1.00 53.69 351 HIS A O 1
ATOM 457 N N . GLY A 1 62 ? -7.980 161.117 14.986 1.00 52.07 352 GLY A N 1
ATOM 458 C CA . GLY A 1 62 ? -8.385 161.717 16.234 1.00 48.97 352 GLY A CA 1
ATOM 459 C C . GLY A 1 62 ? -7.354 162.706 16.702 1.00 49.59 352 GLY A C 1
ATOM 460 O O . GLY A 1 62 ? -6.156 162.430 16.647 1.00 50.04 352 GLY A O 1
ATOM 461 N N . LYS A 1 63 ? -7.821 163.862 17.155 1.00 49.15 353 LYS A N 1
ATOM 462 C CA . LYS A 1 63 ? -6.949 164.918 17.643 1.00 49.99 353 LYS A CA 1
ATOM 463 C C . LYS A 1 63 ? -6.234 164.575 18.953 1.00 49.49 353 LYS A C 1
ATOM 464 O O . LYS A 1 63 ? -6.811 163.973 19.860 1.00 48.69 353 LYS A O 1
ATOM 470 N N . SER A 1 64 ? -4.965 164.948 19.044 1.00 49.25 354 SER A N 1
ATOM 471 C CA . SER A 1 64 ? -4.214 164.702 20.260 1.00 51.00 354 SER A CA 1
ATOM 472 C C . SER A 1 64 ? -4.654 165.754 21.278 1.00 53.15 354 SER A C 1
ATOM 473 O O . SER A 1 64 ? -5.367 166.708 20.952 1.00 53.78 354 SER A O 1
ATOM 476 N N . SER A 1 65 ? -4.229 165.579 22.516 1.00 54.92 355 SER A N 1
ATOM 477 C CA . SER A 1 65 ? -4.602 166.499 23.564 1.00 56.46 355 SER A CA 1
ATOM 478 C C . SER A 1 65 ? -3.480 167.495 23.867 1.00 58.30 355 SER A C 1
ATOM 479 O O . SER A 1 65 ? -2.289 167.176 23.764 1.00 56.54 355 SER A O 1
ATOM 482 N N . ASP A 1 66 ? -3.877 168.708 24.232 1.00 61.60 356 ASP A N 1
ATOM 483 C CA . ASP A 1 66 ? -2.929 169.760 24.585 1.00 65.99 356 ASP A CA 1
ATOM 484 C C . ASP A 1 66 ? -2.993 170.047 26.091 1.00 68.03 356 ASP A C 1
ATOM 485 O O . ASP A 1 66 ? -2.117 170.693 26.650 1.00 67.91 356 ASP A O 1
ATOM 490 N N . TRP A 1 67 ? -4.026 169.535 26.747 1.00 70.99 357 TRP A N 1
ATOM 491 C CA . TRP A 1 67 ? -4.200 169.758 28.175 1.00 73.75 357 TRP A CA 1
ATOM 492 C C . TRP A 1 67 ? -4.416 168.482 29.000 1.00 74.23 357 TRP A C 1
ATOM 493 O O . TRP A 1 67 ? -4.445 167.364 28.463 1.00 75.49 357 TRP A O 1
ATOM 504 N N . GLY A 1 68 ? -4.570 168.665 30.312 1.00 73.73 358 GLY A N 1
ATOM 505 C CA . GLY A 1 68 ? -4.803 167.549 31.219 1.00 71.25 358 GLY A CA 1
ATOM 506 C C . GLY A 1 68 ? -3.693 166.513 31.311 1.00 69.56 358 GLY A C 1
ATOM 507 O O . GLY A 1 68 ? -2.574 166.750 30.859 1.00 69.26 358 GLY A O 1
ATOM 508 N N . PRO A 1 69 ? -3.988 165.341 31.895 1.00 68.27 359 PRO A N 1
ATOM 509 C CA . PRO A 1 69 ? -3.072 164.212 32.088 1.00 67.38 359 PRO A CA 1
ATOM 510 C C . PRO A 1 69 ? -2.861 163.448 30.781 1.00 66.68 359 PRO A C 1
ATOM 511 O O . PRO A 1 69 ? -1.810 162.847 30.551 1.00 66.39 359 PRO A O 1
ATOM 515 N N . VAL A 1 70 ? -3.884 163.472 29.936 1.00 65.37 360 VAL A N 1
ATOM 516 C CA . VAL A 1 70 ? -3.843 162.793 28.651 1.00 64.31 360 VAL A CA 1
ATOM 517 C C . VAL A 1 70 ? -3.041 163.597 27.606 1.00 63.23 360 VAL A C 1
ATOM 518 O O . VAL A 1 70 ? -2.760 163.108 26.516 1.00 63.13 360 VAL A O 1
ATOM 522 N N . ALA A 1 71 ? -2.655 164.821 27.952 1.00 62.24 361 ALA A N 1
ATOM 523 C CA . ALA A 1 71 ? -1.899 165.691 27.046 1.00 60.20 361 ALA A CA 1
ATOM 524 C C . ALA A 1 71 ? -0.805 164.953 26.268 1.00 58.36 361 ALA A C 1
ATOM 525 O O . ALA A 1 71 ? 0.035 164.277 26.862 1.00 58.42 361 ALA A O 1
ATOM 527 N N . GLY A 1 72 ? -0.818 165.102 24.941 1.00 56.08 362 GLY A N 1
ATOM 528 C CA . GLY A 1 72 ? 0.170 164.446 24.098 1.00 52.80 362 GLY A CA 1
ATOM 529 C C . GLY A 1 72 ? -0.361 163.205 23.391 1.00 51.79 362 GLY A C 1
ATOM 530 O O . GLY A 1 72 ? 0.050 162.897 22.277 1.00 52.17 362 GLY A O 1
ATOM 531 N N . TYR A 1 73 ? -1.276 162.487 24.040 1.00 49.17 363 TYR A N 1
ATOM 532 C CA . TYR A 1 73 ? -1.852 161.272 23.485 1.00 45.91 363 TYR A CA 1
ATOM 533 C C . TYR A 1 73 ? -3.134 161.609 22.775 1.00 45.23 363 TYR A C 1
ATOM 534 O O . TYR A 1 73 ? -3.591 162.739 22.850 1.00 44.46 363 TYR A O 1
ATOM 543 N N . ILE A 1 74 ? -3.712 160.607 22.108 1.00 44.43 364 ILE A N 1
ATOM 544 C CA . ILE A 1 74 ? -4.961 160.771 21.372 1.00 43.87 364 ILE A CA 1
ATOM 545 C C . ILE A 1 74 ? -6.092 160.108 22.154 1.00 44.81 364 ILE A C 1
ATOM 546 O O . ILE A 1 74 ? -6.232 158.888 22.169 1.00 44.49 364 ILE A O 1
ATOM 551 N N . PRO A 1 75 ? -6.925 160.921 22.811 1.00 45.94 365 PRO A N 1
ATOM 552 C CA . PRO A 1 75 ? -8.026 160.372 23.594 1.00 46.88 365 PRO A CA 1
ATOM 553 C C . PRO A 1 75 ? -9.170 159.797 22.778 1.00 48.30 365 PRO A C 1
ATOM 554 O O . PRO A 1 75 ? -9.648 160.425 21.846 1.00 48.33 365 PRO A O 1
ATOM 558 N N . PHE A 1 76 ? -9.597 158.594 23.140 1.00 50.27 366 PHE A N 1
ATOM 559 C CA . PHE A 1 76 ? -10.706 157.966 22.465 1.00 53.92 366 PHE A CA 1
ATOM 560 C C . PHE A 1 76 ? -11.889 158.924 22.554 1.00 57.70 366 PHE A C 1
ATOM 561 O O . PHE A 1 76 ? -12.647 159.093 21.598 1.00 57.20 366 PHE A O 1
ATOM 569 N N . ASP A 1 77 ? -12.044 159.531 23.731 1.00 62.11 367 ASP A N 1
ATOM 570 C CA . ASP A 1 77 ? -13.098 160.514 23.986 1.00 65.24 367 ASP A CA 1
ATOM 571 C C . ASP A 1 77 ? -12.494 161.876 23.621 1.00 66.18 367 ASP A C 1
ATOM 572 O O . ASP A 1 77 ? -11.660 162.429 24.354 1.00 65.88 367 ASP A O 1
ATOM 577 N N . GLN A 1 78 ? -12.914 162.402 22.478 1.00 66.51 368 GLN A N 1
ATOM 578 C CA . GLN A 1 78 ? -12.377 163.661 21.979 1.00 68.13 368 GLN A CA 1
ATOM 579 C C . GLN A 1 78 ? -12.691 164.909 22.808 1.00 70.03 368 GLN A C 1
ATOM 580 O O . GLN A 1 78 ? -12.230 166.006 22.491 1.00 70.11 368 GLN A O 1
ATOM 586 N N . ASP A 1 79 ? -13.469 164.771 23.870 1.00 72.45 369 ASP A N 1
ATOM 587 C CA . ASP A 1 79 ? -13.731 165.954 24.671 1.00 73.14 369 ASP A CA 1
ATOM 588 C C . ASP A 1 79 ? -12.525 166.179 25.591 1.00 72.43 369 ASP A C 1
ATOM 589 O O . ASP A 1 79 ? -12.538 167.046 26.461 1.00 73.16 369 ASP A O 1
ATOM 594 N N . LEU A 1 80 ? -11.475 165.398 25.373 1.00 71.33 370 LEU A N 1
ATOM 595 C CA . LEU A 1 80 ? -10.251 165.519 26.147 1.00 71.69 370 LEU A CA 1
ATOM 596 C C . LEU A 1 80 ? -9.109 165.955 25.239 1.00 72.45 370 LEU A C 1
ATOM 597 O O . LEU A 1 80 ? -7.945 165.854 25.609 1.00 71.65 370 LEU A O 1
ATOM 602 N N . SER A 1 81 ? -9.450 166.422 24.044 1.00 74.08 371 SER A N 1
ATOM 603 C CA . SER A 1 81 ? -8.453 166.880 23.084 1.00 76.52 371 SER A CA 1
ATOM 604 C C . SER A 1 81 ? -8.413 168.409 23.056 1.00 78.97 371 SER A C 1
ATOM 605 O O . SER A 1 81 ? -9.120 169.073 23.822 1.00 78.72 371 SER A O 1
ATOM 608 N N . LYS A 1 82 ? -7.601 168.961 22.155 1.00 81.19 372 LYS A N 1
ATOM 609 C CA . LYS A 1 82 ? -7.470 170.406 22.038 1.00 83.30 372 LYS A CA 1
ATOM 610 C C . LYS A 1 82 ? -8.843 171.033 21.819 1.00 84.11 372 LYS A C 1
ATOM 611 O O . LYS A 1 82 ? -9.001 172.255 21.853 1.00 84.67 372 LYS A O 1
ATOM 617 N N . LYS A 1 83 ? -9.842 170.182 21.625 1.00 85.90 373 LYS A N 1
ATOM 618 C CA . LYS A 1 83 ? -11.205 170.650 21.435 1.00 88.12 373 LYS A CA 1
ATOM 619 C C . LYS A 1 83 ? -11.934 170.635 22.781 1.00 89.71 373 LYS A C 1
ATOM 620 O O . LYS A 1 83 ? -12.741 169.752 23.050 1.00 90.26 373 LYS A O 1
ATOM 626 N N . HIS A 1 84 ? -11.657 171.633 23.617 1.00 91.67 374 HIS A N 1
ATOM 627 C CA . HIS A 1 84 ? -12.279 171.723 24.935 1.00 93.07 374 HIS A CA 1
ATOM 628 C C . HIS A 1 84 ? -13.778 171.513 24.945 1.00 93.21 374 HIS A C 1
ATOM 629 O O . HIS A 1 84 ? -14.276 170.673 25.692 1.00 93.51 374 HIS A O 1
ATOM 636 N N . GLY A 1 85 ? -14.504 172.272 24.130 1.00 92.81 375 GLY A N 1
ATOM 637 C CA . GLY A 1 85 ? -15.944 172.113 24.134 1.00 92.58 375 GLY A CA 1
ATOM 638 C C . GLY A 1 85 ? -16.695 172.481 22.873 1.00 92.34 375 GLY A C 1
ATOM 639 O O . GLY A 1 85 ? -17.730 173.144 22.937 1.00 92.96 375 GLY A O 1
ATOM 640 N N . GLN A 1 86 ? -16.201 172.048 21.724 1.00 91.48 376 GLN A N 1
ATOM 641 C CA . GLN A 1 86 ? -16.888 172.346 20.481 1.00 91.34 376 GLN A CA 1
ATOM 642 C C . GLN A 1 86 ? -17.772 171.145 20.154 1.00 91.47 376 GLN A C 1
ATOM 643 O O . GLN A 1 86 ? -17.278 170.105 19.735 1.00 92.22 376 GLN A O 1
ATOM 649 N N . GLN A 1 87 ? -19.079 171.282 20.372 1.00 91.32 377 GLN A N 1
ATOM 650 C CA . GLN A 1 87 ? -20.027 170.189 20.122 1.00 90.69 377 GLN A CA 1
ATOM 651 C C . GLN A 1 87 ? -19.770 169.467 18.807 1.00 90.01 377 GLN A C 1
ATOM 652 O O . GLN A 1 87 ? -19.446 168.284 18.801 1.00 89.76 377 GLN A O 1
ATOM 658 N N . LEU A 1 88 ? -19.922 170.185 17.700 1.00 88.50 378 LEU A N 1
ATOM 659 C CA . LEU A 1 88 ? -19.711 169.630 16.368 1.00 87.63 378 LEU A CA 1
ATOM 660 C C . LEU A 1 88 ? -18.381 168.892 16.213 1.00 86.73 378 LEU A C 1
ATOM 661 O O . LEU A 1 88 ? -18.340 167.788 15.672 1.00 86.24 378 LEU A O 1
ATOM 666 N N . ALA A 1 89 ? -17.301 169.509 16.691 1.00 85.86 379 ALA A N 1
ATOM 667 C CA . ALA A 1 89 ? -15.953 168.938 16.605 1.00 83.64 379 ALA A CA 1
ATOM 668 C C . ALA A 1 89 ? -15.814 167.602 17.333 1.00 82.49 379 ALA A C 1
ATOM 669 O O . ALA A 1 89 ? -15.467 166.589 16.723 1.00 81.68 379 ALA A O 1
ATOM 671 N N . VAL A 1 90 ? -16.084 167.618 18.637 1.00 81.21 380 VAL A N 1
ATOM 672 C CA . VAL A 1 90 ? -15.998 166.431 19.481 1.00 79.36 380 VAL A CA 1
ATOM 673 C C . VAL A 1 90 ? -16.825 165.270 18.923 1.00 79.36 380 VAL A C 1
ATOM 674 O O . VAL A 1 90 ? -16.389 164.129 18.948 1.00 78.92 380 VAL A O 1
ATOM 678 N N . GLU A 1 91 ? -18.013 165.556 18.403 1.00 79.36 381 GLU A N 1
ATOM 679 C CA . GLU A 1 91 ? -18.847 164.495 17.844 1.00 79.25 381 GLU A CA 1
ATOM 680 C C . GLU A 1 91 ? -18.239 163.868 16.596 1.00 77.40 381 GLU A C 1
ATOM 681 O O . GLU A 1 91 ? -18.403 162.669 16.360 1.00 77.29 381 GLU A O 1
ATOM 687 N N . LYS A 1 92 ? -17.547 164.677 15.798 1.00 74.97 382 LYS A N 1
ATOM 688 C CA . LYS A 1 92 ? -16.916 164.178 14.582 1.00 72.44 382 LYS A CA 1
ATOM 689 C C . LYS A 1 92 ? -15.727 163.316 14.963 1.00 70.26 382 LYS A C 1
ATOM 690 O O . LYS A 1 92 ? -15.474 162.283 14.341 1.00 69.49 382 LYS A O 1
ATOM 696 N N . GLY A 1 93 ? -15.006 163.744 15.996 1.00 68.32 383 GLY A N 1
ATOM 697 C CA . GLY A 1 93 ? -13.840 163.007 16.451 1.00 65.75 383 GLY A CA 1
ATOM 698 C C . GLY A 1 93 ? -14.153 161.640 17.038 1.00 64.31 383 GLY A C 1
ATOM 699 O O . GLY A 1 93 ? -13.524 160.643 16.673 1.00 63.78 383 GLY A O 1
ATOM 700 N N . ASN A 1 94 ? -15.123 161.595 17.948 1.00 62.70 384 ASN A N 1
ATOM 701 C CA . ASN A 1 94 ? -15.514 160.350 18.594 1.00 61.04 384 ASN A CA 1
ATOM 702 C C . ASN A 1 94 ? -15.924 159.326 17.546 1.00 60.07 384 ASN A C 1
ATOM 703 O O . ASN A 1 94 ? -15.589 158.142 17.656 1.00 58.83 384 ASN A O 1
ATOM 708 N N . LEU A 1 95 ? -16.653 159.785 16.531 1.00 58.78 385 LEU A N 1
ATOM 709 C CA . LEU A 1 95 ? -17.116 158.910 15.466 1.00 58.11 385 LEU A CA 1
ATOM 710 C C . LEU A 1 95 ? -15.914 158.325 14.729 1.00 58.69 385 LEU A C 1
ATOM 711 O O . LEU A 1 95 ? -15.815 157.114 14.529 1.00 57.75 385 LEU A O 1
ATOM 716 N N . GLU A 1 96 ? -14.994 159.203 14.339 1.00 59.36 386 GLU A N 1
ATOM 717 C CA . GLU A 1 96 ? -13.795 158.793 13.645 1.00 58.69 386 GLU A CA 1
ATOM 718 C C . GLU A 1 96 ? -13.028 157.778 14.463 1.00 56.60 386 GLU A C 1
ATOM 719 O O . GLU A 1 96 ? -12.516 156.813 13.906 1.00 57.89 386 GLU A O 1
ATOM 725 N N . ASN A 1 97 ? -12.953 157.959 15.776 1.00 53.52 387 ASN A N 1
ATOM 726 C CA . ASN A 1 97 ? -12.23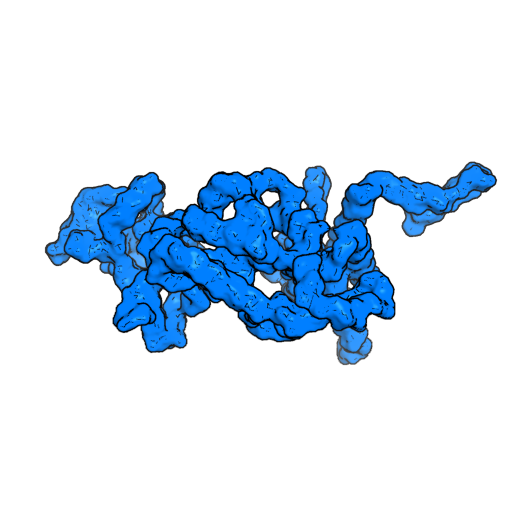5 156.981 16.579 1.00 52.72 387 ASN A CA 1
ATOM 727 C C . ASN A 1 97 ? -12.947 155.623 16.603 1.00 52.70 387 ASN A C 1
ATOM 728 O O . ASN A 1 97 ? -12.286 154.577 16.624 1.00 52.58 387 ASN A O 1
ATOM 733 N N . LYS A 1 98 ? -14.279 155.630 16.603 1.00 52.19 388 LYS A N 1
ATOM 734 C CA . LYS A 1 98 ? -15.021 154.369 16.618 1.00 54.66 388 LYS A CA 1
ATOM 735 C C . LYS A 1 98 ? -14.792 153.640 15.297 1.00 54.07 388 LYS A C 1
ATOM 736 O O . LYS A 1 98 ? -14.534 152.424 15.282 1.00 55.02 388 LYS A O 1
ATOM 742 N N . LYS A 1 99 ? -14.871 154.389 14.200 1.00 51.66 389 LYS A N 1
ATOM 743 C CA . LYS A 1 99 ? -14.677 153.824 12.879 1.00 51.13 389 LYS A CA 1
ATOM 744 C C . LYS A 1 99 ? -13.254 153.349 12.642 1.00 51.15 389 LYS A C 1
ATOM 745 O O . LYS A 1 99 ? -13.034 152.412 11.868 1.00 50.40 389 LYS A O 1
ATOM 751 N N . SER A 1 100 ? -12.292 153.988 13.306 1.00 49.06 390 SER A N 1
ATOM 752 C CA . SER A 1 100 ? -10.909 153.588 13.166 1.00 48.25 390 SER A CA 1
ATOM 753 C C . SER A 1 100 ? -10.797 152.168 13.674 1.00 47.82 390 SER A C 1
ATOM 754 O O . SER A 1 100 ? -10.064 151.349 13.112 1.00 47.48 390 SER A O 1
ATOM 757 N N . ILE A 1 101 ? -11.529 151.868 14.739 1.00 46.79 391 ILE A N 1
ATOM 758 C CA . ILE A 1 101 ? -11.452 150.534 15.306 1.00 47.74 391 ILE A CA 1
ATOM 759 C C . ILE A 1 101 ? -12.181 149.494 14.473 1.00 48.21 391 ILE A C 1
ATOM 760 O O . ILE A 1 101 ? -11.669 148.398 14.264 1.00 48.87 391 ILE A O 1
ATOM 765 N N . THR A 1 102 ? -13.355 149.847 13.972 1.00 49.32 392 THR A N 1
ATOM 766 C CA . THR A 1 102 ? -14.138 148.919 13.177 1.00 51.61 392 THR A CA 1
ATOM 767 C C . THR A 1 102 ? -13.537 148.622 11.800 1.00 54.36 392 THR A C 1
ATOM 768 O O . THR A 1 102 ? -13.524 147.476 11.350 1.00 55.67 392 THR A O 1
ATOM 772 N N . GLU A 1 103 ? -13.027 149.657 11.142 1.00 55.22 393 GLU A N 1
ATOM 773 C CA . GLU A 1 103 ? -12.471 149.527 9.807 1.00 55.00 393 GLU A CA 1
ATOM 774 C C . GLU A 1 103 ? -11.102 148.867 9.650 1.00 53.00 393 GLU A C 1
ATOM 775 O O . GLU A 1 103 ? -10.734 148.476 8.544 1.00 52.57 393 GLU A O 1
ATOM 781 N N . HIS A 1 104 ? -10.349 148.716 10.729 1.00 50.17 394 HIS A N 1
ATOM 782 C CA . HIS A 1 104 ? -9.017 148.133 10.602 1.00 50.00 394 HIS A CA 1
ATOM 783 C C . HIS A 1 104 ? -8.808 146.753 11.224 1.00 50.75 394 HIS A C 1
ATOM 784 O O . HIS A 1 104 ? -7.690 146.300 11.445 1.00 53.20 394 HIS A O 1
ATOM 791 N N . GLU A 1 105 ? -9.936 146.114 11.488 1.00 50.94 395 GLU A N 1
ATOM 792 C CA . GLU A 1 105 ? -10.092 144.736 12.019 1.00 51.89 395 GLU A CA 1
ATOM 793 C C . GLU A 1 105 ? -9.044 144.273 12.985 1.00 51.66 395 GLU A C 1
ATOM 794 O O . GLU A 1 105 ? -8.559 143.141 12.904 1.00 53.12 395 GLU A O 1
ATOM 800 N N . GLY A 1 106 ? -8.680 145.133 13.931 1.00 51.08 396 GLY A N 1
ATOM 801 C CA . GLY A 1 106 ? -7.706 144.730 14.929 1.00 48.80 396 GLY A CA 1
ATOM 802 C C . GLY A 1 106 ? -6.389 145.479 14.950 1.00 48.20 396 GLY A C 1
ATOM 803 O O . GLY A 1 106 ? -5.664 145.451 15.946 1.00 48.61 396 GLY A O 1
ATOM 804 N N . GLU A 1 107 ? -6.066 146.161 13.866 1.00 46.53 397 GLU A N 1
ATOM 805 C CA . GLU A 1 107 ? -4.818 146.878 13.827 1.00 45.86 397 GLU A CA 1
ATOM 806 C C . GLU A 1 107 ? -4.832 148.165 14.668 1.00 44.84 397 GLU A C 1
ATOM 807 O O . GLU A 1 107 ? -3.780 148.698 15.012 1.00 44.31 397 GLU A O 1
ATOM 813 N N . ILE A 1 108 ? -6.023 148.623 15.031 1.00 43.55 398 ILE A N 1
ATOM 814 C CA . ILE A 1 108 ? -6.197 149.833 15.825 1.00 44.01 398 ILE A CA 1
ATOM 815 C C . ILE A 1 108 ? -7.166 149.535 16.964 1.00 45.25 398 ILE A C 1
ATOM 816 O O . ILE A 1 108 ? -8.184 148.893 16.770 1.00 45.64 398 ILE A O 1
ATOM 821 N N . GLY A 1 109 ? -6.837 149.998 18.161 1.00 47.63 399 GLY A N 1
ATOM 822 C CA . GLY A 1 109 ? -7.718 149.775 19.292 1.00 48.89 399 GLY A CA 1
ATOM 823 C C . GLY A 1 109 ? -7.591 150.914 20.274 1.00 50.47 399 GLY A C 1
ATOM 824 O O . GLY A 1 109 ? -7.184 152.020 19.909 1.00 51.24 399 GLY A O 1
ATOM 825 N N . LYS A 1 110 ? -7.959 150.648 21.518 1.00 51.13 400 LYS A N 1
ATOM 826 C CA . LYS A 1 110 ? -7.852 151.630 22.581 1.00 52.21 400 LYS A CA 1
ATOM 827 C C . LYS A 1 110 ? -7.439 150.872 23.845 1.00 53.86 400 LYS A C 1
ATOM 828 O O . LYS A 1 110 ? -7.837 149.720 24.068 1.00 53.65 400 LYS A O 1
ATOM 834 N N . ILE A 1 111 ? -6.611 151.517 24.653 1.00 54.27 401 ILE A N 1
ATOM 835 C CA . ILE A 1 111 ? -6.111 150.924 25.877 1.00 55.01 401 ILE A CA 1
ATOM 836 C C . ILE A 1 111 ? -6.150 151.983 26.976 1.00 57.69 401 ILE A C 1
ATOM 837 O O . ILE A 1 111 ? -6.197 153.174 26.691 1.00 58.37 401 ILE A O 1
ATOM 842 N N . PRO A 1 112 ? -6.159 151.560 28.248 1.00 60.17 402 PRO A N 1
ATOM 843 C CA . PRO A 1 112 ? -6.199 152.533 29.346 1.00 61.00 402 PRO A CA 1
ATOM 844 C C . PRO A 1 112 ? -4.930 153.359 29.419 1.00 61.89 402 PRO A C 1
ATOM 845 O O . PRO A 1 112 ? -3.825 152.814 29.335 1.00 61.95 402 PRO A O 1
ATOM 849 N N . LEU A 1 113 ? -5.098 154.671 29.562 1.00 62.87 403 LEU A N 1
ATOM 850 C CA . LEU A 1 113 ? -3.971 155.594 29.673 1.00 64.96 403 LEU A CA 1
ATOM 851 C C . LEU A 1 113 ? -3.168 155.348 30.950 1.00 67.76 403 LEU A C 1
ATOM 852 O O . LEU A 1 113 ? -3.731 155.306 32.047 1.00 67.63 403 LEU A O 1
ATOM 857 N N . LYS A 1 114 ? -1.856 155.196 30.813 1.00 70.33 404 LYS A N 1
ATOM 858 C CA . LYS A 1 114 ? -1.014 154.975 31.980 1.00 72.99 404 LYS A CA 1
ATOM 859 C C . LYS A 1 114 ? 0.089 156.025 32.080 1.00 75.07 404 LYS A C 1
ATOM 860 O O . LYS A 1 114 ? 1.083 155.961 31.355 1.00 75.41 404 LYS A O 1
ATOM 866 N N . LEU A 1 115 ? -0.081 156.983 32.987 1.00 77.29 405 LEU A N 1
ATOM 867 C CA . LEU A 1 115 ? 0.923 158.025 33.180 1.00 79.07 405 LEU A CA 1
ATOM 868 C C . LEU A 1 115 ? 2.037 157.519 34.089 1.00 80.73 405 LEU A C 1
ATOM 869 O O . LEU A 1 115 ? 1.925 157.589 35.309 1.00 81.68 405 LEU A O 1
ATOM 874 N N . ASP A 1 116 ? 3.112 157.009 33.498 1.00 81.98 406 ASP A N 1
ATOM 875 C CA . ASP A 1 116 ? 4.224 156.499 34.290 1.00 83.21 406 ASP A CA 1
ATOM 876 C C . ASP A 1 116 ? 4.915 157.563 35.136 1.00 84.55 406 ASP A C 1
ATOM 877 O O . ASP A 1 116 ? 4.480 158.724 35.214 1.00 83.94 406 ASP A O 1
ATOM 882 N N . HIS A 1 117 ? 5.999 157.129 35.771 1.00 85.27 407 HIS A N 1
ATOM 883 C CA . HIS A 1 117 ? 6.808 157.939 36.669 1.00 85.84 407 HIS A CA 1
ATOM 884 C C . HIS A 1 117 ? 7.280 159.251 36.035 1.00 84.12 407 HIS A C 1
ATOM 885 O O . HIS A 1 117 ? 6.774 160.341 36.369 1.00 83.05 407 HIS A O 1
ATOM 892 N N . LEU A 1 118 ? 8.232 159.134 35.111 1.00 82.21 408 LEU A N 1
ATOM 893 C CA . LEU A 1 118 ? 8.798 160.286 34.413 1.00 79.31 408 LEU A CA 1
ATOM 894 C C . LEU A 1 118 ? 7.779 161.226 33.757 1.00 76.98 408 LEU A C 1
ATOM 895 O O . LEU A 1 118 ? 7.976 162.440 33.756 1.00 76.35 408 LEU A O 1
ATOM 900 N N . ARG A 1 119 ? 6.698 160.679 33.205 1.00 75.23 409 ARG A N 1
ATOM 901 C CA . ARG A 1 119 ? 5.691 161.514 32.546 1.00 73.90 409 ARG A CA 1
ATOM 902 C C . ARG A 1 119 ? 5.057 162.515 33.514 1.00 74.97 409 ARG A C 1
ATOM 903 O O . ARG A 1 119 ? 5.037 163.713 33.230 1.00 74.99 409 ARG A O 1
ATOM 911 N N . ILE A 1 120 ? 4.539 162.026 34.644 1.00 75.51 410 ILE A N 1
ATOM 912 C CA . ILE A 1 120 ? 3.919 162.885 35.657 1.00 76.35 410 ILE A CA 1
ATOM 913 C C . ILE A 1 120 ? 4.889 164.017 36.002 1.00 77.14 410 ILE A C 1
ATOM 914 O O . ILE A 1 120 ? 4.485 165.167 36.207 1.00 76.04 410 ILE A O 1
ATOM 919 N N . GLU A 1 121 ? 6.173 163.681 36.056 1.00 77.61 411 GLU A N 1
ATOM 920 C CA . GLU A 1 121 ? 7.203 164.663 36.344 1.00 79.25 411 GLU A CA 1
ATOM 921 C C . GLU A 1 121 ? 7.200 165.731 35.262 1.00 79.66 411 GLU A C 1
ATOM 922 O O . GLU A 1 121 ? 7.105 166.924 35.559 1.00 79.44 411 GLU A O 1
ATOM 928 N N . GLU A 1 122 ? 7.306 165.283 34.009 1.00 80.71 412 GLU A N 1
ATOM 929 C CA . GLU A 1 122 ? 7.327 166.170 32.851 1.00 80.12 412 GLU A CA 1
ATOM 930 C C . GLU A 1 122 ? 6.089 167.050 32.788 1.00 80.75 412 GLU A C 1
ATOM 931 O O . GLU A 1 122 ? 6.163 168.198 32.365 1.00 80.69 412 GLU A O 1
ATOM 937 N N . LEU A 1 123 ? 4.946 166.516 33.199 1.00 82.04 413 LEU A N 1
ATOM 938 C CA . LEU A 1 123 ? 3.716 167.299 33.197 1.00 84.01 413 LEU A CA 1
ATOM 939 C C . LEU A 1 123 ? 3.809 168.371 34.277 1.00 85.81 413 LEU A C 1
ATOM 940 O O . LEU A 1 123 ? 3.249 169.462 34.139 1.00 84.86 413 LEU A O 1
ATOM 945 N N . LYS A 1 124 ? 4.516 168.045 35.356 1.00 87.78 414 LYS A N 1
ATOM 946 C CA . LYS A 1 124 ? 4.706 168.972 36.463 1.00 90.59 414 LYS A CA 1
ATOM 947 C C . LYS A 1 124 ? 5.702 170.073 36.087 1.00 91.38 414 LYS A C 1
ATOM 948 O O . LYS A 1 124 ? 5.578 171.201 36.557 1.00 91.53 414 LYS A O 1
ATOM 954 N N . GLU A 1 125 ? 6.672 169.751 35.229 1.00 93.08 415 GLU A N 1
ATOM 955 C CA . GLU A 1 125 ? 7.659 170.735 34.771 1.00 93.39 415 GLU A CA 1
ATOM 956 C C . GLU A 1 125 ? 6.918 171.852 34.022 1.00 92.89 415 GLU A C 1
ATOM 957 O O . GLU A 1 125 ? 7.335 173.014 34.043 1.00 93.08 415 GLU A O 1
ATOM 963 N N . ASN A 1 126 ? 5.823 171.485 33.359 1.00 92.23 416 ASN A N 1
ATOM 964 C CA . ASN A 1 126 ? 5.029 172.441 32.602 1.00 91.46 416 ASN A CA 1
ATOM 965 C C . ASN A 1 126 ? 3.769 172.800 33.378 1.00 91.68 416 ASN A C 1
ATOM 966 O O . ASN A 1 126 ? 3.506 172.254 34.454 1.00 90.80 416 ASN A O 1
ATOM 971 N N . GLY A 1 127 ? 2.977 173.704 32.816 1.00 91.31 417 GLY A N 1
ATOM 972 C CA . GLY A 1 127 ? 1.759 174.127 33.486 1.00 91.90 417 GLY A CA 1
ATOM 973 C C . GLY A 1 127 ? 0.557 173.226 33.226 1.00 92.79 417 GLY A C 1
ATOM 974 O O . GLY A 1 127 ? -0.553 173.727 32.975 1.00 92.61 417 GLY A O 1
ATOM 975 N N . ILE A 1 128 ? 0.766 171.902 33.288 1.00 93.14 418 ILE A N 1
ATOM 976 C CA . ILE A 1 128 ? -0.312 170.932 33.041 1.00 92.72 418 ILE A CA 1
ATOM 977 C C . ILE A 1 128 ? -1.040 170.215 34.201 1.00 92.17 418 ILE A C 1
ATOM 978 O O . ILE A 1 128 ? -2.267 170.222 34.256 1.00 91.93 418 ILE A O 1
ATOM 983 N N . ILE A 1 129 ? -0.287 169.617 35.124 1.00 92.51 419 ILE A N 1
ATOM 984 C CA . ILE A 1 129 ? -0.916 168.968 36.275 1.00 93.50 419 ILE A CA 1
ATOM 985 C C . ILE A 1 129 ? 0.096 168.751 37.394 1.00 95.10 419 ILE A C 1
ATOM 986 O O . ILE A 1 129 ? 1.307 168.743 37.166 1.00 94.76 419 ILE A O 1
ATOM 991 N N . LEU A 1 130 ? -0.428 168.588 38.605 1.00 96.58 420 LEU A N 1
ATOM 992 C CA 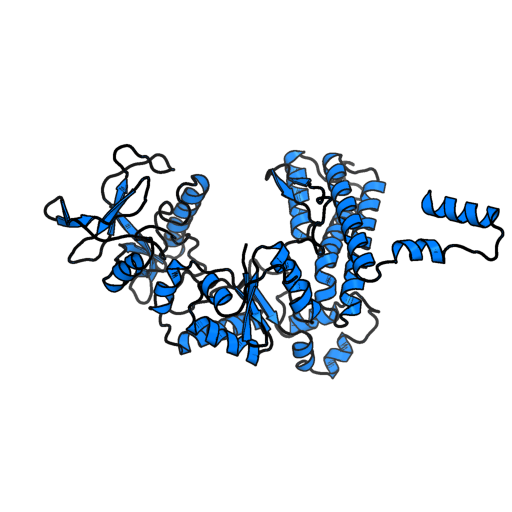. LEU A 1 130 ? 0.394 168.333 39.782 1.00 97.57 420 LEU A CA 1
ATOM 993 C C . LEU A 1 130 ? -0.229 167.151 40.535 1.00 98.82 420 LEU A C 1
ATOM 994 O O . LEU A 1 130 ? -1.450 166.927 40.457 1.00 98.15 420 LEU A O 1
ATOM 999 N N . LYS A 1 131 ? 0.612 166.379 41.226 1.00 100.02 421 LYS A N 1
ATOM 1000 C CA . LYS A 1 131 ? 0.147 165.226 41.996 1.00 100.44 421 LYS A CA 1
ATOM 1001 C C . LYS A 1 131 ? -0.405 165.730 43.326 1.00 100.44 421 LYS A C 1
ATOM 1002 O O . LYS A 1 131 ? -0.332 166.922 43.619 1.00 100.44 421 LYS A O 1
ATOM 1008 N N . GLY A 1 132 ? -0.977 164.851 44.137 1.00 100.44 422 GLY A N 1
ATOM 1009 C CA . GLY A 1 132 ? -1.511 165.350 45.390 1.00 100.44 422 GLY A CA 1
ATOM 1010 C C . GLY A 1 132 ? -2.150 164.408 46.384 1.00 100.44 422 GLY A C 1
ATOM 1011 O O . GLY A 1 132 ? -1.866 163.208 46.420 1.00 100.44 422 GLY A O 1
ATOM 1012 N N . LYS A 1 133 ? -3.030 165.002 47.188 1.00 100.44 423 LYS A N 1
ATOM 1013 C CA . LYS A 1 133 ? -3.762 164.326 48.247 1.00 100.44 423 LYS A CA 1
ATOM 1014 C C . LYS A 1 133 ? -4.493 163.083 47.743 1.00 100.44 423 LYS A C 1
ATOM 1015 O O . LYS A 1 133 ? -5.276 163.152 46.786 1.00 100.44 423 LYS A O 1
ATOM 1021 N N . LYS A 1 134 ? -4.211 161.950 48.389 1.00 100.44 424 LYS A N 1
ATOM 1022 C CA . LYS A 1 134 ? -4.807 160.664 48.040 1.00 99.71 424 LYS A CA 1
ATOM 1023 C C . LYS A 1 134 ? -6.337 160.635 48.247 1.00 98.53 424 LYS A C 1
ATOM 1024 O O . LYS A 1 134 ? -6.924 161.585 48.787 1.00 98.21 424 LYS A O 1
ATOM 1030 N N . GLU A 1 135 ? -6.980 159.558 47.789 1.00 97.82 425 GLU A N 1
ATOM 1031 C CA . GLU A 1 135 ? -8.436 159.401 47.897 1.00 96.05 425 GLU A CA 1
ATOM 1032 C C . GLU A 1 135 ? -8.771 157.913 48.027 1.00 95.34 425 GLU A C 1
ATOM 1033 O O . GLU A 1 135 ? -8.035 157.063 47.523 1.00 95.07 425 GLU A O 1
ATOM 1039 N N . ILE A 1 136 ? -9.874 157.605 48.710 1.00 94.34 426 ILE A N 1
ATOM 1040 C CA . ILE A 1 136 ? -10.304 156.219 48.908 1.00 93.57 426 ILE A CA 1
ATOM 1041 C C . ILE A 1 136 ? -11.694 156.001 48.302 1.00 93.04 426 ILE A C 1
ATOM 1042 O O . ILE A 1 136 ? -12.616 156.779 48.558 1.00 93.09 426 ILE A O 1
ATOM 1044 N N . ASP A 1 137 ? -11.834 154.948 47.498 1.00 91.80 427 ASP A N 1
ATOM 1045 C CA . ASP A 1 137 ? -13.110 154.623 46.846 1.00 91.37 427 ASP A CA 1
ATOM 1046 C C . ASP A 1 137 ? -13.181 153.130 46.475 1.00 91.33 427 ASP A C 1
ATOM 1047 O O . ASP A 1 137 ? -12.364 152.634 45.685 1.00 90.91 427 ASP A O 1
ATOM 1052 N N . ASN A 1 138 ? -14.163 152.430 47.051 1.00 91.26 428 ASN A N 1
ATOM 1053 C CA . ASN A 1 138 ? -14.371 150.998 46.825 1.00 91.03 428 ASN A CA 1
ATOM 1054 C C . ASN A 1 138 ? -13.151 150.178 47.247 1.00 91.20 428 ASN A C 1
ATOM 1055 O O . ASN A 1 138 ? -12.843 149.140 46.644 1.00 91.21 428 ASN A O 1
ATOM 1057 N N . GLY A 1 139 ? -12.471 150.647 48.294 1.00 90.86 429 GLY A N 1
ATOM 1058 C CA . GLY A 1 139 ? -11.288 149.963 48.792 1.00 92.54 429 GLY A CA 1
ATOM 1059 C C . GLY A 1 139 ? -10.090 150.159 47.873 1.00 93.07 429 GLY A C 1
ATOM 1060 O O . GLY A 1 139 ? -9.102 149.409 47.929 1.00 92.19 429 GLY A O 1
ATOM 1061 N N . LYS A 1 140 ? -10.187 151.184 47.026 1.00 92.64 430 LYS A N 1
ATOM 1062 C CA . LYS A 1 140 ? -9.145 151.511 46.068 1.00 91.33 430 LYS A CA 1
ATOM 1063 C C . LYS A 1 140 ? -8.293 152.692 46.534 1.00 90.77 430 LYS A C 1
ATOM 1064 O O . LYS A 1 140 ? -8.799 153.665 47.100 1.00 89.79 430 LYS A O 1
ATOM 1070 N N . LYS A 1 141 ? -6.992 152.579 46.283 1.00 91.02 431 LYS A N 1
ATOM 1071 C CA . LYS A 1 141 ? -6.007 153.595 46.634 1.00 90.22 431 LYS A CA 1
ATOM 1072 C C . LYS A 1 141 ? -5.827 154.598 45.485 1.00 91.78 431 LYS A C 1
ATOM 1073 O O . LYS A 1 141 ? -5.399 154.229 44.382 1.00 92.09 431 LYS A O 1
ATOM 1079 N N . TYR A 1 142 ? -6.151 155.866 45.738 1.00 92.94 432 TYR A N 1
ATOM 1080 C CA . TYR A 1 142 ? -6.031 156.902 44.698 1.00 94.83 432 TYR A CA 1
ATOM 1081 C C . TYR A 1 142 ? -5.201 158.144 45.075 1.00 96.83 432 TYR A C 1
ATOM 1082 O O . TYR A 1 142 ? -4.743 158.281 46.216 1.00 96.48 432 TYR A O 1
ATOM 1091 N N . TYR A 1 143 ? -5.032 159.025 44.083 1.00 97.13 433 TYR A N 1
ATOM 1092 C CA . TYR A 1 143 ? -4.280 160.285 44.161 1.00 97.55 433 TYR A CA 1
ATOM 1093 C C . TYR A 1 143 ? -4.921 161.237 43.152 1.00 96.52 433 TYR A C 1
ATOM 1094 O O . TYR A 1 143 ? -4.698 161.066 41.953 1.00 97.00 433 TYR A O 1
ATOM 1103 N N . LEU A 1 144 ? -5.687 162.237 43.581 1.00 95.13 434 LEU A N 1
ATOM 1104 C CA . LEU A 1 144 ? -6.268 163.124 42.575 1.00 93.86 434 LEU A CA 1
ATOM 1105 C C . LEU A 1 144 ? -5.141 163.841 41.804 1.00 93.55 434 LEU A C 1
ATOM 1106 O O . LEU A 1 144 ? -3.989 163.872 42.263 1.00 94.03 434 LEU A O 1
ATOM 1111 N N . LEU A 1 145 ? -5.463 164.361 40.613 1.00 93.07 435 LEU A N 1
ATOM 1112 C CA . LEU A 1 145 ? -4.509 165.097 39.781 1.00 91.23 435 LEU A CA 1
ATOM 1113 C C . LEU A 1 145 ? -5.117 166.444 39.404 1.00 90.72 435 LEU A C 1
ATOM 1114 O O . LEU A 1 145 ? -6.128 166.504 38.702 1.00 89.37 435 LEU A O 1
ATOM 1119 N N . GLU A 1 146 ? -4.487 167.533 39.835 1.00 89.46 436 GLU A N 1
ATOM 1120 C CA . GLU A 1 146 ? -5.011 168.878 39.635 1.00 89.48 436 GLU A CA 1
ATOM 1121 C C . GLU A 1 146 ? -4.724 169.372 38.221 1.00 88.94 436 GLU A C 1
ATOM 1122 O O . GLU A 1 146 ? -3.595 169.481 37.754 1.00 88.38 436 GLU A O 1
ATOM 1128 N N . SER A 1 147 ? -5.794 169.742 37.544 1.00 88.56 437 SER A N 1
ATOM 1129 C CA . SER A 1 147 ? -5.808 170.326 36.209 1.00 89.07 437 SER A CA 1
ATOM 1130 C C . SER A 1 147 ? -6.910 171.373 36.080 1.00 89.72 437 SER A C 1
ATOM 1131 O O . SER A 1 147 ? -7.994 171.116 36.626 1.00 91.10 437 SER A O 1
ATOM 1134 N N . ASN A 1 148 ? -6.685 172.475 35.453 1.00 91.23 438 ASN A N 1
ATOM 1135 C CA . ASN A 1 148 ? -7.634 173.580 35.396 1.00 92.75 438 ASN A CA 1
ATOM 1136 C C . ASN A 1 148 ? -8.908 173.168 34.667 1.00 93.73 438 ASN A C 1
ATOM 1137 O O . ASN A 1 148 ? -9.709 174.083 34.274 1.00 93.51 438 ASN A O 1
ATOM 1142 N N . ASN A 1 149 ? -9.226 171.906 34.499 1.00 94.08 439 ASN A N 1
ATOM 1143 C CA . ASN A 1 149 ? -10.453 171.474 33.841 1.00 94.78 439 ASN A CA 1
ATOM 1144 C C . ASN A 1 149 ? -11.676 172.115 34.488 1.00 94.06 439 ASN A C 1
ATOM 1145 O O . ASN A 1 149 ? -11.869 172.031 35.704 1.00 93.53 439 ASN A O 1
ATOM 1150 N N . GLN A 1 150 ? -12.456 172.796 33.637 1.00 93.04 440 GLN A N 1
ATOM 1151 C CA . GLN A 1 150 ? -13.699 173.371 34.134 1.00 92.00 440 GLN A CA 1
ATOM 1152 C C . GLN A 1 150 ? -14.720 172.281 34.444 1.00 91.01 440 GLN A C 1
ATOM 1153 O O . GLN A 1 150 ? -15.371 172.307 35.477 1.00 91.10 440 GLN A O 1
ATOM 1159 N N . VAL A 1 151 ? -14.779 171.294 33.555 1.00 90.50 441 VAL A N 1
ATOM 1160 C CA . VAL A 1 151 ? -15.812 170.263 33.608 1.00 88.29 441 VAL A CA 1
ATOM 1161 C C . VAL A 1 151 ? -15.457 168.845 34.077 1.00 87.65 441 VAL A C 1
ATOM 1162 O O . VAL A 1 151 ? -16.337 168.090 34.481 1.00 87.81 441 VAL A O 1
ATOM 1166 N N . TYR A 1 152 ? -14.182 168.477 34.008 1.00 86.08 442 TYR A N 1
ATOM 1167 C CA . TYR A 1 152 ? -13.785 167.124 34.395 1.00 85.38 442 TYR A CA 1
ATOM 1168 C C . TYR A 1 152 ? -12.870 167.049 35.608 1.00 86.46 442 TYR A C 1
ATOM 1169 O O . TYR A 1 152 ? -12.181 168.011 35.948 1.00 86.05 442 TYR A O 1
ATOM 1178 N N . GLU A 1 153 ? -12.854 165.892 36.246 1.00 86.64 443 GLU A N 1
ATOM 1179 C CA . GLU A 1 153 ? -11.962 165.670 37.363 1.00 87.27 443 GLU A CA 1
ATOM 1180 C C . GLU A 1 153 ? -11.219 164.381 37.057 1.00 86.13 443 GLU A C 1
ATOM 1181 O O . GLU A 1 153 ? -11.769 163.472 36.454 1.00 85.24 443 GLU A O 1
ATOM 1187 N N . PHE A 1 154 ? -9.947 164.323 37.419 1.00 85.87 444 PHE A N 1
ATOM 1188 C CA . PHE A 1 154 ? -9.138 163.147 37.118 1.00 85.65 444 PHE A CA 1
ATOM 1189 C C . PHE A 1 154 ? -8.546 162.613 38.389 1.00 85.13 444 PHE A C 1
ATOM 1190 O O . PHE A 1 154 ? -8.729 163.189 39.451 1.00 86.19 444 PHE A O 1
ATOM 1198 N N . ARG A 1 155 ? -7.813 161.517 38.261 1.00 84.77 445 ARG A N 1
ATOM 1199 C CA . ARG A 1 155 ? -7.159 160.870 39.386 1.00 84.88 445 ARG A CA 1
ATOM 1200 C C . ARG A 1 155 ? -6.374 159.685 38.849 1.00 84.84 445 ARG A C 1
ATOM 1201 O O . ARG A 1 155 ? -6.701 159.163 37.786 1.00 83.31 445 ARG A O 1
ATOM 1209 N N . ILE A 1 156 ? -5.335 159.273 39.572 1.00 85.45 446 ILE A N 1
ATOM 1210 C CA . ILE A 1 156 ? -4.500 158.152 39.148 1.00 86.97 446 ILE A CA 1
ATOM 1211 C C . ILE A 1 156 ? -4.598 156.985 40.151 1.00 88.53 446 ILE A C 1
ATOM 1212 O O . ILE A 1 156 ? -5.290 157.097 41.166 1.00 89.19 446 ILE A O 1
ATOM 1217 N N . SER A 1 157 ? -3.936 155.865 39.847 1.00 90.10 447 SER A N 1
ATOM 1218 C CA . SER A 1 157 ? -3.946 154.688 40.718 1.00 91.19 447 SER A CA 1
ATOM 1219 C C . SER A 1 157 ? -2.503 154.348 41.097 1.00 92.41 447 SER A C 1
ATOM 1220 O O . SER A 1 157 ? -1.565 154.888 40.511 1.00 91.66 447 SER A O 1
ATOM 1223 N N . ASP A 1 158 ? -2.332 153.439 42.056 1.00 93.96 448 ASP A N 1
ATOM 1224 C CA . ASP A 1 158 ? -1.002 153.099 42.568 1.00 95.07 448 ASP A CA 1
ATOM 1225 C C . ASP A 1 158 ? -0.206 151.997 41.859 1.00 95.90 448 ASP A C 1
ATOM 1226 O O . ASP A 1 158 ? 0.882 152.255 41.336 1.00 94.74 448 ASP A O 1
ATOM 1231 N N . GLU A 1 159 ? -0.723 150.770 41.869 1.00 96.17 449 GLU A N 1
ATOM 1232 C CA . GLU A 1 159 ? -0.036 149.663 41.215 1.00 96.53 449 GLU A CA 1
ATOM 1233 C C . GLU A 1 159 ? 0.030 149.876 39.706 1.00 96.30 449 GLU A C 1
ATOM 1234 O O . GLU A 1 159 ? 1.106 149.843 39.105 1.00 96.41 449 GLU A O 1
ATOM 1240 N N . ASN A 1 160 ? -1.142 150.113 39.111 1.00 96.09 450 ASN A N 1
ATOM 1241 C CA . ASN A 1 160 ? -1.265 150.378 37.677 1.00 94.59 450 ASN A CA 1
ATOM 1242 C C . ASN A 1 160 ? -1.428 151.891 37.529 1.00 93.53 450 ASN A C 1
ATOM 1243 O O . ASN A 1 160 ? -2.223 152.509 38.244 1.00 93.15 450 ASN A O 1
ATOM 1248 N N . ASN A 1 161 ? -0.699 152.493 36.603 1.00 90.84 451 ASN A N 1
ATOM 1249 C CA . ASN A 1 161 ? -0.718 153.939 36.422 1.00 88.35 451 ASN A CA 1
ATOM 1250 C C . ASN A 1 161 ? -2.023 154.392 35.777 1.00 85.58 451 ASN A C 1
ATOM 1251 O O . ASN A 1 161 ? -2.136 155.570 35.368 1.00 84.18 451 ASN A O 1
ATOM 1256 N N . GLU A 1 162 ? -3.026 153.540 35.699 1.00 82.86 452 GLU A N 1
ATOM 1257 C CA . GLU A 1 162 ? -4.304 153.894 35.094 1.00 81.12 452 GLU A CA 1
ATOM 1258 C C . GLU A 1 162 ? -4.771 155.268 35.565 1.00 79.51 452 GLU A C 1
ATOM 1259 O O . GLU A 1 162 ? -4.508 155.678 36.694 1.00 79.59 452 GLU A O 1
ATOM 1265 N N . VAL A 1 163 ? -5.391 156.018 34.662 1.00 76.47 453 VAL A N 1
ATOM 1266 C CA . VAL A 1 163 ? -5.879 157.346 34.976 1.00 73.41 453 VAL A CA 1
ATOM 1267 C C . VAL A 1 163 ? -7.377 157.324 34.729 1.00 74.54 453 VAL A C 1
ATOM 1268 O O . VAL A 1 163 ? -7.832 156.808 33.714 1.00 75.45 453 VAL A O 1
ATOM 1272 N N . GLN A 1 164 ? -8.148 157.894 35.645 1.00 73.81 454 GLN A N 1
ATOM 1273 C CA . GLN A 1 164 ? -9.601 157.862 35.520 1.00 75.00 454 GLN A CA 1
ATOM 1274 C C . GLN A 1 164 ? -10.210 159.237 35.406 1.00 74.68 454 GLN A C 1
ATOM 1275 O O . GLN A 1 164 ? -9.535 160.234 35.617 1.00 71.63 454 GLN A O 1
ATOM 1281 N N . TYR A 1 165 ? -11.505 159.283 35.114 1.00 75.53 455 TYR A N 1
ATOM 1282 C CA . TYR A 1 165 ? -12.166 160.560 34.972 1.00 75.90 455 TYR A CA 1
ATOM 1283 C C . TYR A 1 165 ? -13.707 160.576 35.133 1.00 77.52 455 TYR A C 1
ATOM 1284 O O . TYR A 1 165 ? -14.396 159.587 34.839 1.00 77.69 455 TYR A O 1
ATOM 1293 N N . LYS A 1 166 ? -14.224 161.716 35.618 1.00 79.28 456 LYS A N 1
ATOM 1294 C CA . LYS A 1 166 ? -15.655 161.933 35.856 1.00 81.03 456 LYS A CA 1
ATOM 1295 C C . LYS A 1 166 ? -16.044 163.401 35.682 1.00 82.54 456 LYS A C 1
ATOM 1296 O O . LYS A 1 166 ? -15.194 164.288 35.731 1.00 82.53 456 LYS A O 1
ATOM 1302 N N . THR A 1 167 ? -17.344 163.643 35.511 1.00 85.35 457 THR A N 1
ATOM 1303 C CA . THR A 1 167 ? -17.886 164.997 35.322 1.00 87.82 457 THR A CA 1
ATOM 1304 C C . THR A 1 167 ? -18.002 165.744 36.665 1.00 90.09 457 THR A C 1
ATOM 1305 O O . THR A 1 167 ? -18.146 165.110 37.721 1.00 89.57 457 THR A O 1
ATOM 1309 N N . LYS A 1 168 ? -17.932 167.080 36.620 1.00 91.40 458 LYS A N 1
ATOM 1310 C CA . LYS A 1 168 ? -18.028 167.894 37.825 1.00 92.57 458 LYS A CA 1
ATOM 1311 C C . LYS A 1 168 ? -19.384 167.717 38.498 1.00 94.38 458 LYS A C 1
ATOM 1312 O O . LYS A 1 168 ? -20.292 167.053 37.953 1.00 94.97 458 LYS A O 1
ATOM 1318 N N . GLU A 1 169 ? -19.547 168.266 39.701 1.00 95.91 459 GLU A N 1
ATOM 1319 C CA . GLU A 1 169 ? -20.784 168.089 40.452 1.00 96.28 459 GLU A CA 1
ATOM 1320 C C . GLU A 1 169 ? -22.001 168.315 39.562 1.00 96.52 459 GLU A C 1
ATOM 1321 O O . GLU A 1 169 ? -22.790 167.379 39.336 1.00 96.29 459 GLU A O 1
ATOM 1327 N N . GLY A 1 170 ? -22.214 169.539 39.095 1.00 96.73 460 GLY A N 1
ATOM 1328 C CA . GLY A 1 170 ? -23.368 169.829 38.264 1.00 96.82 460 GLY A CA 1
ATOM 1329 C C . GLY A 1 170 ? -23.012 170.294 36.865 1.00 97.05 460 GLY A C 1
ATOM 1330 O O . GLY A 1 170 ? -23.758 171.057 36.250 1.00 97.04 460 GLY A O 1
ATOM 1331 N N . LYS A 1 171 ? -21.873 169.840 36.366 1.00 97.02 461 LYS A N 1
ATOM 1332 C CA . LYS A 1 171 ? -21.427 170.209 35.029 1.00 96.19 461 LYS A CA 1
ATOM 1333 C C . LYS A 1 171 ? -21.813 169.142 34.010 1.00 96.20 461 LYS A C 1
ATOM 1334 O O . LYS A 1 171 ? -21.920 167.960 34.356 1.00 95.41 461 LYS A O 1
ATOM 1340 N N . ILE A 1 172 ? -22.038 169.564 32.777 1.00 95.91 462 ILE A N 1
ATOM 1341 C CA . ILE A 1 172 ? -22.434 168.663 31.700 1.00 95.48 462 ILE A CA 1
ATOM 1342 C C . ILE A 1 172 ? -21.368 168.704 30.608 1.00 94.84 462 ILE A C 1
ATOM 1343 O O . ILE A 1 172 ? -20.783 169.764 30.378 1.00 94.73 462 ILE A O 1
ATOM 1348 N N . THR A 1 173 ? -21.109 167.586 29.952 1.00 93.58 463 THR A N 1
ATOM 1349 C CA . THR A 1 173 ? -20.151 167.568 28.885 1.00 92.32 463 THR A CA 1
ATOM 1350 C C . THR A 1 173 ? -20.806 168.355 27.723 1.00 92.85 463 THR A C 1
ATOM 1351 O O . THR A 1 173 ? -21.984 168.699 27.835 1.00 92.82 463 THR A O 1
ATOM 1355 N N . VAL A 1 174 ? -20.104 168.646 26.654 1.00 92.41 464 VAL A N 1
ATOM 1356 C CA . VAL A 1 174 ? -20.691 169.428 25.569 1.00 92.44 464 VAL A CA 1
ATOM 1357 C C . VAL A 1 174 ? -21.683 168.636 24.720 1.00 92.83 464 VAL A C 1
ATOM 1358 O O . VAL A 1 174 ? -22.228 169.167 23.750 1.00 92.68 464 VAL A O 1
ATOM 1362 N N . LEU A 1 175 ? -21.911 167.373 25.061 1.00 93.27 465 LEU A N 1
ATOM 1363 C CA . LEU A 1 175 ? -22.861 166.559 24.314 1.00 93.92 465 LEU A CA 1
ATOM 1364 C C . LEU A 1 175 ? -24.144 166.382 25.115 1.00 94.93 465 LEU A C 1
ATOM 1365 O O . LEU A 1 175 ? -25.121 165.808 24.628 1.00 95.73 465 LEU A O 1
ATOM 1370 N N . GLY A 1 176 ? -24.137 166.892 26.343 1.00 95.06 466 GLY A N 1
ATOM 1371 C CA . GLY A 1 176 ? -25.299 166.781 27.203 1.00 95.46 466 GLY A CA 1
ATOM 1372 C C . GLY A 1 176 ? -25.231 165.504 28.013 1.00 96.20 466 GLY A C 1
ATOM 1373 O O . GLY A 1 176 ? -26.211 164.761 28.108 1.00 95.88 466 GLY A O 1
ATOM 1374 N N . GLU A 1 177 ? -24.062 165.249 28.607 1.00 95.41 467 GLU A N 1
ATOM 1375 C CA . GLU A 1 177 ? -23.876 164.036 29.393 1.00 95.60 467 GLU A CA 1
ATOM 1376 C C . GLU A 1 177 ? -23.161 164.338 30.705 1.00 94.22 467 GLU A C 1
ATOM 1377 O O . GLU A 1 177 ? -22.732 165.452 30.974 1.00 93.55 467 GLU A O 1
ATOM 1383 N N . LYS A 1 178 ? -23.056 163.337 31.511 1.00 93.28 468 LYS A N 1
ATOM 1384 C CA . LYS A 1 178 ? -22.417 163.353 32.821 1.00 92.40 468 LYS A CA 1
ATOM 1385 C C . LYS A 1 178 ? -22.193 161.936 33.338 1.00 90.72 468 LYS A C 1
ATOM 1386 O O . LYS A 1 178 ? -22.979 161.070 32.904 1.00 89.98 468 LYS A O 1
ATOM 1392 N N . PHE A 1 179 ? -21.210 161.698 34.125 1.00 90.05 469 PHE A N 1
ATOM 1393 C CA . PHE A 1 179 ? -20.977 160.339 34.582 1.00 89.41 469 PHE A CA 1
ATOM 1394 C C . PHE A 1 179 ? -20.035 160.241 35.771 1.00 89.04 469 PHE A C 1
ATOM 1395 O O . PHE A 1 179 ? -19.402 161.222 36.165 1.00 88.47 469 PHE A O 1
ATOM 1403 N N . ASN A 1 180 ? -19.944 159.028 36.301 1.00 88.83 470 ASN A N 1
ATOM 1404 C CA . ASN A 1 180 ? -19.084 158.734 37.431 1.00 89.03 470 ASN A CA 1
ATOM 1405 C C . ASN A 1 180 ? -17.776 158.244 36.859 1.00 88.29 470 ASN A C 1
ATOM 1406 O O . ASN A 1 180 ? -17.646 158.136 35.647 1.00 88.64 470 ASN A O 1
ATOM 1411 N N . TRP A 1 181 ? -16.826 157.925 37.727 1.00 87.76 471 TRP A N 1
ATOM 1412 C CA . TRP A 1 181 ? -15.497 157.486 37.315 1.00 88.42 471 TRP A CA 1
ATOM 1413 C C . TRP A 1 181 ? -15.329 156.338 36.305 1.00 87.11 471 TRP A C 1
ATOM 1414 O O . TRP A 1 181 ? -15.717 155.191 36.558 1.00 86.82 471 TRP A O 1
ATOM 1425 N N . ARG A 1 182 ? -14.723 156.684 35.162 1.00 85.94 472 ARG A N 1
ATOM 1426 C CA . ARG A 1 182 ? -14.415 155.756 34.064 1.00 84.07 472 ARG A CA 1
ATOM 1427 C C . ARG A 1 182 ? -12.921 155.881 33.757 1.00 82.48 472 ARG A C 1
ATOM 1428 O O . ARG A 1 182 ? -12.368 156.979 33.854 1.00 82.88 472 ARG A O 1
ATOM 1436 N N . ASN A 1 183 ? -12.260 154.786 33.384 1.00 79.86 473 ASN A N 1
ATOM 1437 C CA . ASN A 1 183 ? -10.841 154.884 33.043 1.00 76.94 473 ASN A CA 1
ATOM 1438 C C . ASN A 1 183 ? -10.707 155.725 31.780 1.00 74.61 473 ASN A C 1
ATOM 1439 O O . ASN A 1 183 ? -11.644 155.807 30.985 1.00 74.46 473 ASN A O 1
ATOM 1444 N N . ILE A 1 184 ? -9.562 156.382 31.609 1.00 71.47 474 ILE A N 1
ATOM 1445 C CA . ILE A 1 184 ? -9.337 157.188 30.411 1.00 67.33 474 ILE A CA 1
ATOM 1446 C C . ILE A 1 184 ? -8.675 156.297 29.374 1.00 64.74 474 ILE A C 1
ATOM 1447 O O . ILE A 1 184 ? -7.583 155.750 29.597 1.00 63.74 474 ILE A O 1
ATOM 1452 N N . GLU A 1 185 ? -9.342 156.136 28.240 1.00 61.80 475 GLU A N 1
ATOM 1453 C CA . GLU A 1 185 ? -8.775 155.309 27.195 1.00 59.75 475 GLU A CA 1
ATOM 1454 C C . GLU A 1 185 ? -8.250 156.121 26.019 1.00 56.20 475 GLU A C 1
ATOM 1455 O O . GLU A 1 185 ? -8.872 157.114 25.610 1.00 55.08 475 GLU A O 1
ATOM 1461 N N . VAL A 1 186 ? -7.092 155.700 25.504 1.00 51.41 476 VAL A N 1
ATOM 1462 C CA . VAL A 1 186 ? -6.434 156.364 24.379 1.00 48.12 476 VAL A CA 1
ATOM 1463 C C . VAL A 1 186 ? -6.287 155.457 23.160 1.00 45.82 476 VAL A C 1
ATOM 1464 O O . VAL A 1 186 ? -6.249 154.239 23.297 1.00 45.28 476 VAL A O 1
ATOM 1468 N N . MET A 1 187 ? -6.175 156.061 21.977 1.00 43.57 477 MET A N 1
ATOM 1469 C CA . MET A 1 187 ? -6.033 155.319 20.730 1.00 40.25 477 MET A CA 1
ATOM 1470 C C . MET A 1 187 ? -4.702 154.581 20.650 1.00 38.75 477 MET A C 1
ATOM 1471 O O . MET A 1 187 ? -3.672 155.090 21.104 1.00 37.75 477 MET A O 1
ATOM 1476 N N . ALA A 1 188 ? -4.726 153.381 20.065 1.00 37.71 478 ALA A N 1
ATOM 1477 C CA . ALA A 1 188 ? -3.532 152.549 19.976 1.00 38.88 478 ALA A CA 1
ATOM 1478 C C . ALA A 1 188 ? -3.338 151.750 18.686 1.00 40.70 478 ALA A C 1
ATOM 1479 O O . ALA A 1 188 ? -4.267 151.536 17.907 1.00 40.60 478 ALA A O 1
ATOM 1481 N N . LYS A 1 189 ? -2.119 151.269 18.504 1.00 42.00 479 LYS A N 1
ATOM 1482 C CA . LYS A 1 189 ? -1.751 150.491 17.342 1.00 45.84 479 LYS A CA 1
ATOM 1483 C C . LYS A 1 189 ? -1.288 149.076 17.766 1.00 48.29 479 LYS A C 1
ATOM 1484 O O . LYS A 1 189 ? -0.573 148.927 18.753 1.00 47.06 479 LYS A O 1
ATOM 1490 N N . ASN A 1 190 ? -1.696 148.053 17.008 1.00 50.39 480 ASN A N 1
ATOM 1491 C CA . ASN A 1 190 ? -1.338 146.656 17.271 1.00 51.98 480 ASN A CA 1
ATOM 1492 C C . ASN A 1 190 ? 0.035 146.405 16.677 1.00 54.88 480 ASN A C 1
ATOM 1493 O O . ASN A 1 190 ? 0.179 146.217 15.473 1.00 54.41 480 ASN A O 1
ATOM 1498 N N . VAL A 1 191 ? 1.048 146.389 17.537 1.00 59.67 481 VAL A N 1
ATOM 1499 C CA . VAL A 1 191 ? 2.416 146.194 17.079 1.00 64.66 481 VAL A CA 1
ATOM 1500 C C . VAL A 1 191 ? 2.743 144.739 16.725 1.00 66.68 481 VAL A C 1
ATOM 1501 O O . VAL A 1 191 ? 3.048 144.425 15.558 1.00 67.84 481 VAL A O 1
ATOM 1505 N N . GLU A 1 192 ? 2.698 143.850 17.705 1.00 67.60 482 GLU A N 1
ATOM 1506 C CA . GLU A 1 192 ? 2.959 142.454 17.415 1.00 69.77 482 GLU A CA 1
ATOM 1507 C C . GLU A 1 192 ? 2.005 141.582 18.235 1.00 68.05 482 GLU A C 1
ATOM 1508 O O . GLU A 1 192 ? 2.338 140.470 18.641 1.00 70.15 482 GLU A O 1
ATOM 1514 N N . GLY A 1 193 ? 0.794 142.089 18.444 1.00 65.46 483 GLY A N 1
ATOM 1515 C CA . GLY A 1 193 ? -0.199 141.360 19.209 1.00 61.66 483 GLY A CA 1
ATOM 1516 C C . GLY A 1 193 ? -0.529 142.193 20.424 1.00 59.97 483 GLY A C 1
ATOM 1517 O O . GLY A 1 193 ? -1.438 141.874 21.210 1.00 59.19 483 GLY A O 1
ATOM 1518 N N . VAL A 1 194 ? 0.220 143.288 20.561 1.00 57.88 484 VAL A N 1
ATOM 1519 C CA . VAL A 1 194 ? 0.053 144.207 21.674 1.00 53.85 484 VAL A CA 1
ATOM 1520 C C . VAL A 1 194 ? -0.274 145.638 21.236 1.00 52.87 484 VAL A C 1
ATOM 1521 O O . VAL A 1 194 ? 0.414 146.234 20.400 1.00 52.00 484 VAL A O 1
ATOM 1525 N N . LEU A 1 195 ? -1.328 146.184 21.826 1.00 51.11 485 LEU A N 1
ATOM 1526 C CA . LEU A 1 195 ? -1.747 147.547 21.552 1.00 50.90 485 LEU A CA 1
ATOM 1527 C C . LEU A 1 195 ? -0.800 148.520 22.251 1.00 51.91 485 LEU A C 1
ATOM 1528 O O . LEU A 1 195 ? -0.622 148.452 23.462 1.00 53.39 485 LEU A O 1
ATOM 1533 N N . LYS A 1 196 ? -0.196 149.421 21.483 1.00 52.06 486 LYS A N 1
ATOM 1534 C CA . LYS A 1 196 ? 0.718 150.438 22.003 1.00 49.74 486 LYS A CA 1
ATOM 1535 C C . LYS A 1 196 ? 0.043 151.794 21.802 1.00 47.36 486 LYS A C 1
ATOM 1536 O O . LYS A 1 196 ? -0.589 152.017 20.789 1.00 45.81 486 LYS A O 1
ATOM 1542 N N . PRO A 1 197 ? 0.185 152.721 22.761 1.00 46.10 487 PRO A N 1
ATOM 1543 C CA . PRO A 1 197 ? -0.435 154.048 22.649 1.00 44.50 487 PRO A CA 1
ATOM 1544 C C . PRO A 1 197 ? 0.164 154.875 21.483 1.00 44.02 487 PRO A C 1
ATOM 1545 O O . PRO A 1 197 ? 1.299 154.625 21.046 1.00 41.97 487 PRO A O 1
ATOM 1549 N N . LEU A 1 198 ? -0.606 155.847 20.984 1.00 41.98 488 LEU A N 1
ATOM 1550 C CA . LEU A 1 198 ? -0.178 156.679 19.853 1.00 41.54 488 LEU A CA 1
ATOM 1551 C C . LEU A 1 198 ? -0.054 158.128 20.227 1.00 42.11 488 LEU A C 1
ATOM 1552 O O . LEU A 1 198 ? -0.755 158.607 21.120 1.00 40.85 488 LEU A O 1
ATOM 1557 N N . THR A 1 199 ? 0.825 158.840 19.532 1.00 42.39 489 THR A N 1
ATOM 1558 C CA . THR A 1 199 ? 0.936 160.276 19.787 1.00 43.04 489 THR A CA 1
ATOM 1559 C C . THR A 1 199 ? 0.923 161.058 18.471 1.00 44.30 489 THR A C 1
ATOM 1560 O O . THR A 1 199 ? 0.661 160.494 17.416 1.00 44.99 489 THR A O 1
ATOM 1564 N N . ALA A 1 200 ? 1.200 162.353 18.532 1.00 45.50 490 ALA A N 1
ATOM 1565 C CA . ALA A 1 200 ? 1.218 163.178 17.327 1.00 45.21 490 ALA A CA 1
ATOM 1566 C C . ALA A 1 200 ? 2.356 162.765 16.416 1.00 44.61 490 ALA A C 1
ATOM 1567 O O . ALA A 1 200 ? 3.368 162.264 16.879 1.00 45.19 490 ALA A O 1
ATOM 1569 N N . ASP A 1 201 ? 2.179 162.989 15.116 1.00 45.25 491 ASP A N 1
ATOM 1570 C CA . ASP A 1 201 ? 3.190 162.667 14.097 1.00 45.39 491 ASP A CA 1
ATOM 1571 C C . ASP A 1 201 ? 3.706 163.972 13.479 1.00 43.76 491 ASP A C 1
ATOM 1572 O O . ASP A 1 201 ? 3.121 165.032 13.722 1.00 43.43 491 ASP A O 1
ATOM 1577 N N . TYR A 1 202 ? 4.805 163.903 12.720 1.00 42.55 492 TYR A N 1
ATOM 1578 C CA . TYR A 1 202 ? 5.341 165.095 12.033 1.00 42.06 492 TYR A CA 1
ATOM 1579 C C . TYR A 1 202 ? 4.632 165.230 10.676 1.00 41.07 492 TYR A C 1
ATOM 1580 O O . TYR A 1 202 ? 4.783 164.391 9.804 1.00 40.95 492 TYR A O 1
ATOM 1589 N N . ASP A 1 203 ? 3.860 166.287 10.521 1.00 41.45 493 ASP A N 1
ATOM 1590 C CA . ASP A 1 203 ? 3.130 166.561 9.291 1.00 42.73 493 ASP A CA 1
ATOM 1591 C C . ASP A 1 203 ? 3.909 167.305 8.216 1.00 39.33 493 ASP A C 1
ATOM 1592 O O . ASP A 1 203 ? 4.105 168.492 8.344 1.00 38.97 493 ASP A O 1
ATOM 1597 N N . LEU A 1 204 ? 4.322 166.643 7.148 1.00 39.25 494 LEU A N 1
ATOM 1598 C CA . LEU A 1 204 ? 5.020 167.369 6.080 1.00 40.11 494 LEU A CA 1
ATOM 1599 C C . LEU A 1 204 ? 4.090 168.341 5.378 1.00 39.80 494 LEU A C 1
ATOM 1600 O O . LEU A 1 204 ? 3.058 167.951 4.894 1.00 41.54 494 LEU A O 1
ATOM 1605 N N . PHE A 1 205 ? 4.458 169.606 5.310 1.00 40.89 495 PHE A N 1
ATOM 1606 C CA . PHE A 1 205 ? 3.645 170.565 4.599 1.00 40.37 495 PHE A CA 1
ATOM 1607 C C . PHE A 1 205 ? 4.043 170.438 3.135 1.00 40.26 495 PHE A C 1
ATOM 1608 O O . PHE A 1 205 ? 3.196 170.369 2.260 1.00 41.18 495 PHE A O 1
ATOM 1616 N N . ALA A 1 206 ? 5.348 170.416 2.880 1.00 37.75 496 ALA A N 1
ATOM 1617 C CA . ALA A 1 206 ? 5.850 170.310 1.519 1.00 35.11 496 ALA A CA 1
ATOM 1618 C C . ALA A 1 206 ? 7.328 169.949 1.492 1.00 35.50 496 ALA A C 1
ATOM 1619 O O . ALA A 1 206 ? 8.032 170.034 2.507 1.00 35.93 496 ALA A O 1
ATOM 1621 N N . LEU A 1 207 ? 7.762 169.532 0.307 1.00 35.23 497 LEU A N 1
ATOM 1622 C CA . LEU A 1 207 ? 9.144 169.173 -0.018 1.00 34.40 497 LEU A CA 1
ATOM 1623 C C . LEU A 1 207 ? 9.408 169.910 -1.326 1.00 33.07 497 LEU A C 1
ATOM 1624 O O . LEU A 1 207 ? 8.793 169.587 -2.339 1.00 33.77 497 LEU A O 1
ATOM 1629 N N . ALA A 1 208 ? 10.297 170.889 -1.322 1.00 31.23 498 ALA A N 1
ATOM 1630 C CA . ALA A 1 208 ? 10.539 171.638 -2.548 1.00 30.58 498 ALA A CA 1
ATOM 1631 C C . ALA A 1 208 ? 11.945 171.427 -3.067 1.00 30.43 498 ALA A C 1
ATOM 1632 O O . ALA A 1 208 ? 12.906 172.032 -2.583 1.00 31.81 498 ALA A O 1
ATOM 1634 N N . PRO A 1 209 ? 12.085 170.559 -4.071 1.00 31.35 499 PRO A N 1
ATOM 1635 C CA . PRO A 1 209 ? 13.380 170.256 -4.673 1.00 32.07 499 PRO A CA 1
ATOM 1636 C C . PRO A 1 209 ? 13.829 171.336 -5.677 1.00 32.07 499 PRO A C 1
ATOM 1637 O O . PRO A 1 209 ? 13.021 172.092 -6.228 1.00 31.73 499 PRO A O 1
ATOM 1641 N N . SER A 1 210 ? 15.136 171.385 -5.900 1.00 32.33 500 SER A N 1
ATOM 1642 C CA . SER A 1 210 ? 15.764 172.329 -6.792 1.00 31.66 500 SER A CA 1
ATOM 1643 C C . SER A 1 210 ? 15.495 172.001 -8.240 1.00 33.50 500 SER A C 1
ATOM 1644 O O . SER A 1 210 ? 15.869 170.924 -8.707 1.00 34.26 500 SER A O 1
ATOM 1647 N N . LEU A 1 211 ? 14.874 172.924 -8.968 1.00 34.49 501 LEU A N 1
ATOM 1648 C CA . LEU A 1 211 ? 14.608 172.678 -10.379 1.00 36.97 501 LEU A CA 1
ATOM 1649 C C . LEU A 1 211 ? 15.907 172.635 -11.191 1.00 39.34 501 LEU A C 1
ATOM 1650 O O . LEU A 1 211 ? 16.076 171.769 -12.054 1.00 38.83 501 LEU A O 1
ATOM 1655 N N . THR A 1 212 ? 16.824 173.564 -10.923 1.00 40.35 502 THR A N 1
ATOM 1656 C CA . THR A 1 212 ? 18.103 173.569 -11.636 1.00 43.09 502 THR A CA 1
ATOM 1657 C C . THR A 1 212 ? 18.891 172.267 -11.364 1.00 45.51 502 THR A C 1
ATOM 1658 O O . THR A 1 212 ? 19.476 171.683 -12.284 1.00 46.06 502 THR A O 1
ATOM 1662 N N . GLU A 1 213 ? 18.899 171.812 -10.110 1.00 46.35 503 GLU A N 1
ATOM 1663 C CA . GLU A 1 213 ? 19.561 170.561 -9.737 1.00 47.07 503 GLU A CA 1
ATOM 1664 C C . GLU A 1 213 ? 18.936 169.395 -10.494 1.00 46.47 503 GLU A C 1
ATOM 1665 O O . GLU A 1 213 ? 19.631 168.477 -10.903 1.00 47.27 503 GLU A O 1
ATOM 1671 N N . ILE A 1 214 ? 17.614 169.427 -10.649 1.00 44.13 504 ILE A N 1
ATOM 1672 C CA . ILE A 1 214 ? 16.886 168.372 -11.347 1.00 42.09 504 ILE A CA 1
ATOM 1673 C C . ILE A 1 214 ? 17.253 168.292 -12.818 1.00 42.01 504 ILE A C 1
ATOM 1674 O O . ILE A 1 214 ? 17.413 167.205 -13.374 1.00 40.69 504 ILE A O 1
ATOM 1679 N N . LYS A 1 215 ? 17.352 169.457 -13.439 1.00 43.15 505 LYS A N 1
ATOM 1680 C CA . LYS A 1 215 ? 17.687 169.561 -14.839 1.00 45.35 505 LYS A CA 1
ATOM 1681 C C . LYS A 1 215 ? 19.073 168.973 -15.104 1.00 46.67 505 LYS A C 1
ATOM 1682 O O . LYS A 1 215 ? 19.311 168.328 -16.128 1.00 47.73 505 LYS A O 1
ATOM 1688 N N . LYS A 1 216 ? 19.977 169.203 -14.163 1.00 47.31 506 LYS A N 1
ATOM 1689 C CA . LYS A 1 216 ? 21.348 168.746 -14.260 1.00 47.54 506 LYS A CA 1
ATOM 1690 C C . LYS A 1 216 ? 21.466 167.235 -14.250 1.00 47.03 506 LYS A C 1
ATOM 1691 O O . LYS A 1 216 ? 22.432 166.685 -14.768 1.00 47.97 506 LYS A O 1
ATOM 1697 N N . GLN A 1 217 ? 20.473 166.556 -13.691 1.00 46.18 507 GLN A N 1
ATOM 1698 C CA . GLN A 1 217 ? 20.497 165.104 -13.603 1.00 46.23 507 GLN A CA 1
ATOM 1699 C C . GLN A 1 217 ? 19.869 164.390 -14.793 1.00 46.84 507 GLN A C 1
ATOM 1700 O O . GLN A 1 217 ? 20.009 163.186 -14.951 1.00 48.54 507 GLN A O 1
ATOM 1706 N N . ILE A 1 218 ? 19.157 165.131 -15.620 1.00 48.35 508 ILE A N 1
ATOM 1707 C CA . ILE A 1 218 ? 18.495 164.558 -16.777 1.00 51.61 508 ILE A CA 1
ATOM 1708 C C . ILE A 1 218 ? 19.445 164.512 -17.985 1.00 54.54 508 ILE A C 1
ATOM 1709 O O . ILE A 1 218 ? 20.269 165.407 -18.170 1.00 56.73 508 ILE A O 1
ATOM 1714 N N . PRO A 1 219 ? 19.374 163.445 -18.801 1.00 56.54 509 PRO A N 1
ATOM 1715 C CA . PRO A 1 219 ? 20.290 163.412 -19.951 1.00 58.08 509 PRO A CA 1
ATOM 1716 C C . PRO A 1 219 ? 20.154 164.698 -20.792 1.00 60.00 509 PRO A C 1
ATOM 1717 O O . PRO A 1 219 ? 19.049 165.068 -21.209 1.00 57.61 509 PRO A O 1
ATOM 1721 N N . GLN A 1 220 ? 21.284 165.370 -21.021 1.00 63.15 510 GLN A N 1
ATOM 1722 C CA . GLN A 1 220 ? 21.334 166.621 -21.785 1.00 66.89 510 GLN A CA 1
ATOM 1723 C C . GLN A 1 220 ? 20.672 166.572 -23.154 1.00 67.01 510 GLN A C 1
ATOM 1724 O O . GLN A 1 220 ? 20.005 167.516 -23.561 1.00 66.47 510 GLN A O 1
ATOM 1730 N N . LYS A 1 221 ? 20.871 165.473 -23.868 1.00 68.61 511 LYS A N 1
ATOM 1731 C CA . LYS A 1 221 ? 20.310 165.322 -25.202 1.00 69.75 511 LYS A CA 1
ATOM 1732 C C . LYS A 1 221 ? 18.782 165.386 -25.153 1.00 70.06 511 LYS A C 1
ATOM 1733 O O . LYS A 1 221 ? 18.158 166.148 -25.894 1.00 69.92 511 LYS A O 1
ATOM 1739 N N . GLU A 1 222 ? 18.186 164.604 -24.263 1.00 70.41 512 GLU A N 1
ATOM 1740 C CA . GLU A 1 222 ? 16.737 164.568 -24.121 1.00 71.40 512 GLU A CA 1
ATOM 1741 C C . GLU A 1 222 ? 16.130 165.902 -23.661 1.00 71.79 512 GLU A C 1
ATOM 1742 O O . GLU A 1 222 ? 15.084 166.321 -24.157 1.00 71.99 512 GLU A O 1
ATOM 1748 N N . TRP A 1 223 ? 16.783 166.558 -22.708 1.00 71.77 513 TRP A N 1
ATOM 1749 C CA . TRP A 1 223 ? 16.310 167.828 -22.188 1.00 72.00 513 TRP A CA 1
ATOM 1750 C C . TRP A 1 223 ? 16.244 168.900 -23.267 1.00 73.03 513 TRP A C 1
ATOM 1751 O O . TRP A 1 223 ? 15.218 169.550 -23.432 1.00 72.64 513 TRP A O 1
ATOM 1762 N N . ASP A 1 224 ? 17.341 169.090 -23.995 1.00 74.96 514 ASP A N 1
ATOM 1763 C CA . ASP A 1 224 ? 17.392 170.086 -25.065 1.00 77.16 514 ASP A CA 1
ATOM 1764 C C . ASP A 1 224 ? 16.395 169.799 -26.178 1.00 77.75 514 ASP A C 1
ATOM 1765 O O . ASP A 1 224 ? 15.943 170.710 -26.863 1.00 78.14 514 ASP A O 1
ATOM 1770 N N . LYS A 1 225 ? 16.052 168.531 -26.342 1.00 79.16 515 LYS A N 1
ATOM 1771 C CA . LYS A 1 225 ? 15.116 168.115 -27.366 1.00 81.59 515 LYS A CA 1
ATOM 1772 C C . LYS A 1 225 ? 13.667 168.259 -26.903 1.00 83.15 515 LYS A C 1
ATOM 1773 O O . LYS A 1 225 ? 12.756 168.318 -27.727 1.00 84.06 515 LYS A O 1
ATOM 1779 N N . VAL A 1 226 ? 13.445 168.313 -25.594 1.00 84.54 516 VAL A N 1
ATOM 1780 C CA . VAL A 1 226 ? 12.085 168.445 -25.070 1.00 85.79 516 VAL A CA 1
ATOM 1781 C C . VAL A 1 226 ? 11.801 169.876 -24.619 1.00 87.14 516 VAL A C 1
ATOM 1782 O O . VAL A 1 226 ? 10.652 170.300 -24.553 1.00 86.86 516 VAL A O 1
ATOM 1786 N N . VAL A 1 227 ? 12.846 170.634 -24.323 1.00 88.82 517 VAL A N 1
ATOM 1787 C CA . VAL A 1 227 ? 12.631 171.998 -23.874 1.00 91.20 517 VAL A CA 1
ATOM 1788 C C . VAL A 1 227 ? 12.928 173.046 -24.943 1.00 93.27 517 VAL A C 1
ATOM 1789 O O . VAL A 1 227 ? 12.016 173.732 -25.404 1.00 93.70 517 VAL A O 1
ATOM 1793 N N . ASN A 1 228 ? 14.190 173.170 -25.338 1.00 94.75 518 ASN A N 1
ATOM 1794 C CA . ASN A 1 228 ? 14.589 174.140 -26.357 1.00 96.74 518 ASN A CA 1
ATOM 1795 C C . ASN A 1 228 ? 13.892 173.962 -27.732 1.00 98.12 518 ASN A C 1
ATOM 1796 O O . ASN A 1 228 ? 14.435 173.284 -28.605 1.00 98.37 518 ASN A O 1
ATOM 1801 N N . THR A 1 229 ? 12.709 174.581 -27.922 1.00 99.23 519 THR A N 1
ATOM 1802 C CA . THR A 1 229 ? 11.967 174.481 -29.173 1.00 99.98 519 THR A CA 1
ATOM 1803 C C . THR A 1 229 ? 10.696 175.324 -29.124 1.00 100.44 519 THR A C 1
ATOM 1804 O O . THR A 1 229 ? 10.370 175.986 -28.122 1.00 100.44 519 THR A O 1
ATOM 1808 N N . PRO A 1 230 ? 9.970 175.399 -30.229 1.00 100.44 520 PRO A N 1
ATOM 1809 C CA . PRO A 1 230 ? 8.794 176.178 -30.628 1.00 100.44 520 PRO A CA 1
ATOM 1810 C C . PRO A 1 230 ? 8.145 176.889 -29.444 1.00 100.44 520 PRO A C 1
ATOM 1811 O O . PRO A 1 230 ? 7.785 178.086 -29.684 1.00 100.44 520 PRO A O 1
ATOM 1815 N N . ASN A 1 231 ? 7.737 176.262 -28.343 1.00 100.44 521 ASN A N 1
ATOM 1816 C CA . ASN A 1 231 ? 7.110 177.123 -27.348 1.00 100.44 521 ASN A CA 1
ATOM 1817 C C . ASN A 1 231 ? 7.961 178.361 -27.083 1.00 100.44 521 ASN A C 1
ATOM 1818 O O . ASN A 1 231 ? 9.094 178.144 -26.655 1.00 100.44 521 ASN A O 1
ATOM 1823 N N . SER A 1 232 ? 7.549 179.505 -27.486 1.00 100.44 522 SER A N 1
ATOM 1824 C CA . SER A 1 232 ? 8.403 180.715 -27.423 1.00 100.44 522 SER A CA 1
ATOM 1825 C C . SER A 1 232 ? 8.948 181.178 -26.052 1.00 100.44 522 SER A C 1
ATOM 1826 O O . SER A 1 232 ? 10.153 181.218 -25.863 1.00 100.44 522 SER A O 1
ATOM 1829 N N . LEU A 1 233 ? 8.145 181.554 -25.142 1.00 100.44 523 LEU A N 1
ATOM 1830 C CA . LEU A 1 233 ? 8.593 181.860 -23.788 1.00 100.44 523 LEU A CA 1
ATOM 1831 C C . LEU A 1 233 ? 7.804 181.060 -22.757 1.00 100.44 523 LEU A C 1
ATOM 1832 O O . LEU A 1 233 ? 8.304 180.152 -22.130 1.00 100.44 523 LEU A O 1
ATOM 1837 N N . GLU A 1 234 ? 6.517 181.377 -22.685 1.00 100.44 524 GLU A N 1
ATOM 1838 C CA . GLU A 1 234 ? 5.569 180.714 -21.801 1.00 100.44 524 GLU A CA 1
ATOM 1839 C C . GLU A 1 234 ? 5.128 179.369 -22.409 1.00 100.44 524 GLU A C 1
ATOM 1840 O O . GLU A 1 234 ? 5.535 179.020 -23.526 1.00 100.44 524 GLU A O 1
ATOM 1846 N N . LYS A 1 235 ? 4.297 178.630 -21.672 1.00 100.44 525 LYS A N 1
ATOM 1847 C CA . LYS A 1 235 ? 3.766 177.332 -22.113 1.00 100.44 525 LYS A CA 1
ATOM 1848 C C . LYS A 1 235 ? 4.788 176.170 -22.214 1.00 100.44 525 LYS A C 1
ATOM 1849 O O . LYS A 1 235 ? 4.964 175.533 -23.274 1.00 100.44 525 LYS A O 1
ATOM 1855 N N . GLN A 1 236 ? 5.433 175.888 -21.078 1.00 100.04 526 GLN A N 1
ATOM 1856 C CA . GLN A 1 236 ? 6.425 174.818 -20.972 1.00 98.30 526 GLN A CA 1
ATOM 1857 C C . GLN A 1 236 ? 5.697 173.567 -20.500 1.00 97.17 526 GLN A C 1
ATOM 1858 O O . GLN A 1 236 ? 5.557 173.325 -19.293 1.00 97.72 526 GLN A O 1
ATOM 1864 N N . LYS A 1 237 ? 5.207 172.791 -21.458 1.00 95.17 527 LYS A N 1
ATOM 1865 C CA . LYS A 1 237 ? 4.502 171.562 -21.139 1.00 92.75 527 LYS A CA 1
ATOM 1866 C C . LYS A 1 237 ? 5.591 170.508 -21.120 1.00 90.43 527 LYS A C 1
ATOM 1867 O O . LYS A 1 237 ? 5.463 169.474 -20.467 1.00 90.18 527 LYS A O 1
ATOM 1873 N N . GLY A 1 238 ? 6.672 170.800 -21.836 1.00 87.51 528 GLY A N 1
ATOM 1874 C CA . GLY A 1 238 ? 7.786 169.881 -21.913 1.00 83.77 528 GLY A CA 1
ATOM 1875 C C . GLY A 1 238 ? 8.415 169.658 -20.557 1.00 81.28 528 GLY A C 1
ATOM 1876 O O . GLY A 1 238 ? 8.669 168.518 -20.167 1.00 81.52 528 GLY A O 1
ATOM 1877 N N . VAL A 1 239 ? 8.664 170.748 -19.836 1.00 78.13 529 VAL A N 1
ATOM 1878 C CA . VAL A 1 239 ? 9.276 170.668 -18.513 1.00 74.82 529 VAL A CA 1
ATOM 1879 C C . VAL A 1 239 ? 8.448 169.769 -17.605 1.00 72.37 529 VAL A C 1
ATOM 1880 O O . VAL A 1 239 ? 8.973 168.942 -16.859 1.00 72.17 529 VAL A O 1
ATOM 1884 N N . THR A 1 240 ? 7.140 169.932 -17.695 1.00 69.96 530 THR A N 1
ATOM 1885 C CA . THR A 1 240 ? 6.200 169.158 -16.901 1.00 67.18 530 THR A CA 1
ATOM 1886 C C . THR A 1 240 ? 6.188 167.659 -17.212 1.00 65.66 530 THR A C 1
ATOM 1887 O O . THR A 1 240 ? 6.047 166.831 -16.307 1.00 65.74 530 THR A O 1
ATOM 1891 N N . ASN A 1 241 ? 6.343 167.312 -18.485 1.00 63.28 531 ASN A N 1
ATOM 1892 C CA . ASN A 1 241 ? 6.359 165.914 -18.899 1.00 61.45 531 ASN A CA 1
ATOM 1893 C C . ASN A 1 241 ? 7.629 165.193 -18.444 1.00 59.21 531 ASN A C 1
ATOM 1894 O O . ASN A 1 241 ? 7.609 163.984 -18.204 1.00 58.44 531 ASN A O 1
ATOM 1899 N N . LEU A 1 242 ? 8.730 165.933 -18.336 1.00 56.60 532 LEU A N 1
ATOM 1900 C CA . LEU A 1 242 ? 9.982 165.343 -17.904 1.00 55.13 532 LEU A CA 1
ATOM 1901 C C . LEU A 1 242 ? 9.935 165.090 -16.410 1.00 54.19 532 LEU A C 1
ATOM 1902 O O . LEU A 1 242 ? 10.393 164.042 -15.936 1.00 53.41 532 LEU A O 1
ATOM 1907 N N . LEU A 1 243 ? 9.389 166.054 -15.672 1.00 52.34 533 LEU A N 1
ATOM 1908 C CA . LEU A 1 243 ? 9.287 165.916 -14.229 1.00 52.31 533 LEU A CA 1
ATOM 1909 C C . LEU A 1 243 ? 8.375 164.739 -13.879 1.00 52.55 533 LEU A C 1
ATOM 1910 O O . LEU A 1 243 ? 8.574 164.079 -12.861 1.00 52.23 533 LEU A O 1
ATOM 1915 N N . ILE A 1 244 ? 7.379 164.477 -14.721 1.00 52.13 534 ILE A N 1
ATOM 1916 C CA . ILE A 1 244 ? 6.480 163.347 -14.494 1.00 52.62 534 ILE A CA 1
ATOM 1917 C C . ILE A 1 244 ? 7.178 162.040 -14.906 1.00 53.63 534 ILE A C 1
ATOM 1918 O O . ILE A 1 244 ? 7.062 161.014 -14.246 1.00 54.66 534 ILE A O 1
ATOM 1923 N N . LYS A 1 245 ? 7.925 162.091 -15.994 1.00 54.63 535 LYS A N 1
ATOM 1924 C CA . LYS A 1 245 ? 8.643 160.924 -16.472 1.00 54.85 535 LYS A CA 1
ATOM 1925 C C . LYS A 1 245 ? 9.681 160.435 -15.474 1.00 54.06 535 LYS A C 1
ATOM 1926 O O . LYS A 1 245 ? 9.820 159.246 -15.229 1.00 54.40 535 LYS A O 1
ATOM 1932 N N . TYR A 1 246 ? 10.424 161.356 -14.894 1.00 55.10 536 TYR A N 1
ATOM 1933 C CA . TYR A 1 246 ? 11.446 160.940 -13.965 1.00 56.54 536 TYR A CA 1
ATOM 1934 C C . TYR A 1 246 ? 11.027 160.880 -12.501 1.00 56.90 536 TYR A C 1
ATOM 1935 O O . TYR A 1 246 ? 11.844 161.008 -11.590 1.00 57.55 536 TYR A O 1
ATOM 1944 N N . GLY A 1 247 ? 9.735 160.676 -12.297 1.00 57.61 537 GLY A N 1
ATOM 1945 C CA . GLY A 1 247 ? 9.195 160.551 -10.963 1.00 59.41 537 GLY A CA 1
ATOM 1946 C C . GLY A 1 247 ? 9.413 161.682 -9.988 1.00 60.40 537 GLY A C 1
ATOM 1947 O O . GLY A 1 247 ? 9.559 161.420 -8.800 1.00 60.51 537 GLY A O 1
ATOM 1948 N N . ILE A 1 248 ? 9.446 162.921 -10.472 1.00 61.65 538 ILE A N 1
ATOM 1949 C CA . ILE A 1 248 ? 9.615 164.084 -9.601 1.00 63.39 538 ILE A CA 1
ATOM 1950 C C . ILE A 1 248 ? 8.240 164.678 -9.277 1.00 65.81 538 ILE A C 1
ATOM 1951 O O . ILE A 1 248 ? 7.982 165.076 -8.148 1.00 65.47 538 ILE A O 1
ATOM 1956 N N . GLU A 1 249 ? 7.367 164.747 -10.280 1.00 69.30 539 GLU A N 1
ATOM 1957 C CA . GLU A 1 249 ? 6.031 165.302 -10.100 1.00 73.50 539 GLU A CA 1
ATOM 1958 C C . GLU A 1 249 ? 4.996 164.197 -10.304 1.00 75.88 539 GLU A C 1
ATOM 1959 O O . GLU A 1 249 ? 5.134 163.344 -11.188 1.00 75.97 539 GLU A O 1
ATOM 1965 N N . ARG A 1 250 ? 3.971 164.217 -9.460 1.00 78.92 540 ARG A N 1
ATOM 1966 C CA . ARG A 1 250 ? 2.911 163.216 -9.481 1.00 83.23 540 ARG A CA 1
ATOM 1967 C C . ARG A 1 250 ? 2.126 163.103 -10.786 1.00 86.03 540 ARG A C 1
ATOM 1968 O O . ARG A 1 250 ? 1.990 164.066 -11.547 1.00 84.67 540 ARG A O 1
ATOM 1976 N N . LYS A 1 251 ? 1.615 161.894 -11.010 1.00 89.26 541 LYS A N 1
ATOM 1977 C CA . LYS A 1 251 ? 0.832 161.519 -12.184 1.00 92.23 541 LYS A CA 1
ATOM 1978 C C . LYS A 1 251 ? -0.190 162.610 -12.605 1.00 93.81 541 LYS A C 1
ATOM 1979 O O . LYS A 1 251 ? -0.596 163.446 -11.801 1.00 95.69 541 LYS A O 1
ATOM 1985 N N . PRO A 1 252 ? -0.633 162.597 -13.871 1.00 95.22 542 PRO A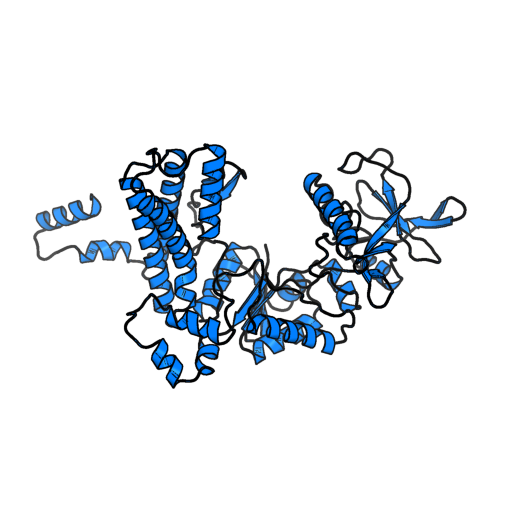 N 1
ATOM 1986 C CA . PRO A 1 252 ? -1.604 163.593 -14.520 1.00 97.32 542 PRO A CA 1
ATOM 1987 C C . PRO A 1 252 ? -2.907 164.024 -13.868 1.00 98.24 542 PRO A C 1
ATOM 1988 O O . PRO A 1 252 ? -3.249 165.215 -13.806 1.00 98.01 542 PRO A O 1
ATOM 1992 N N . ASP A 1 253 ? -3.585 163.034 -13.381 1.00 99.75 543 ASP A N 1
ATOM 1993 C CA . ASP A 1 253 ? -4.820 163.193 -12.656 1.00 100.44 543 ASP A CA 1
ATOM 1994 C C . ASP A 1 253 ? -4.545 162.642 -11.272 1.00 100.44 543 ASP A C 1
ATOM 1995 O O . ASP A 1 253 ? -4.733 161.445 -11.000 1.00 100.44 543 ASP A O 1
ATOM 2000 N N . SER A 1 254 ? -4.102 163.496 -10.396 1.00 100.44 544 SER A N 1
ATOM 2001 C CA . SER A 1 254 ? -3.729 163.136 -9.034 1.00 100.44 544 SER A CA 1
ATOM 2002 C C . SER A 1 254 ? -4.830 162.322 -8.361 1.00 100.06 544 SER A C 1
ATOM 2003 O O . SER A 1 254 ? -5.871 162.852 -7.967 1.00 99.99 544 SER A O 1
ATOM 2006 N N . THR A 1 255 ? -4.564 161.025 -8.173 1.00 99.67 545 THR A N 1
ATOM 2007 C CA . THR A 1 255 ? -5.509 160.143 -7.500 1.00 97.74 545 THR A CA 1
ATOM 2008 C C . THR A 1 255 ? -5.808 160.774 -6.140 1.00 97.02 545 THR A C 1
ATOM 2009 O O . THR A 1 255 ? -5.146 161.736 -5.749 1.00 97.03 545 THR A O 1
ATOM 2013 N N . LYS A 1 256 ? -6.782 160.254 -5.411 1.00 95.22 546 LYS A N 1
ATOM 2014 C CA . LYS A 1 256 ? -7.200 160.776 -4.116 1.00 93.45 546 LYS A CA 1
ATOM 2015 C C . LYS A 1 256 ? -6.037 161.447 -3.394 1.00 92.02 546 LYS A C 1
ATOM 2016 O O . LYS A 1 256 ? -6.140 162.636 -3.008 1.00 91.62 546 LYS A O 1
ATOM 2022 N N . GLY A 1 257 ? -4.944 160.725 -3.168 1.00 90.19 547 GLY A N 1
ATOM 2023 C CA . GLY A 1 257 ? -3.808 161.319 -2.473 1.00 86.88 547 GLY A CA 1
ATOM 2024 C C . GLY A 1 257 ? -2.513 160.583 -2.755 1.00 83.60 547 GLY A C 1
ATOM 2025 O O . GLY A 1 257 ? -1.800 160.164 -1.849 1.00 83.09 547 GLY A O 1
ATOM 2026 N N . THR A 1 258 ? -2.206 160.424 -4.034 1.00 80.43 548 THR A N 1
ATOM 2027 C CA . THR A 1 258 ? -0.998 159.727 -4.421 1.00 76.08 548 THR A CA 1
ATOM 2028 C C . THR A 1 258 ? 0.241 160.604 -4.208 1.00 72.88 548 THR A C 1
ATOM 2029 O O . THR A 1 258 ? 0.150 161.827 -4.144 1.00 71.53 548 THR A O 1
ATOM 2033 N N . LEU A 1 259 ? 1.393 159.957 -4.074 1.00 68.85 549 LEU A N 1
ATOM 2034 C CA . LEU A 1 259 ? 2.653 160.655 -3.884 1.00 64.56 549 LEU A CA 1
ATOM 2035 C C . LEU A 1 259 ? 3.572 160.321 -5.041 1.00 62.27 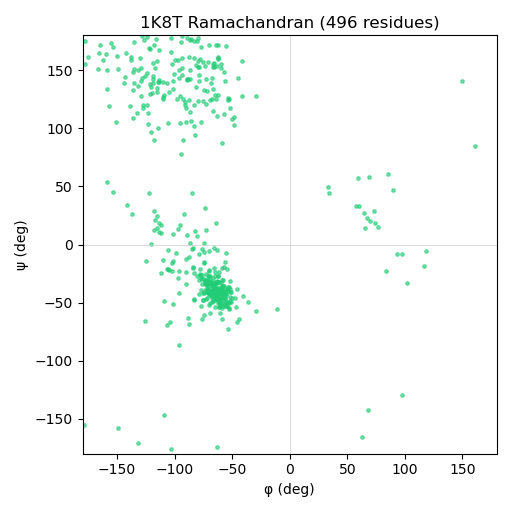549 LEU A C 1
ATOM 2036 O O . LEU A 1 259 ? 3.584 159.184 -5.514 1.00 62.55 549 LEU A O 1
ATOM 2041 N N . SER A 1 260 ? 4.342 161.301 -5.499 1.00 58.64 550 SER A N 1
ATOM 2042 C CA . SER A 1 260 ? 5.273 161.049 -6.586 1.00 56.07 550 SER A CA 1
ATOM 2043 C C . SER A 1 260 ? 6.344 160.094 -6.082 1.00 53.72 550 SER A C 1
ATOM 2044 O O . SER A 1 260 ? 6.624 160.024 -4.893 1.00 54.33 550 SER A O 1
ATOM 2047 N N . ASN A 1 261 ? 6.953 159.364 -6.994 1.00 51.61 551 ASN A N 1
ATOM 2048 C CA . ASN A 1 261 ? 7.994 158.440 -6.625 1.00 50.59 551 ASN A CA 1
ATOM 2049 C C . ASN A 1 261 ? 9.188 159.114 -5.882 1.00 48.76 551 ASN A C 1
ATOM 2050 O O . ASN A 1 261 ? 9.857 158.483 -5.054 1.00 49.07 551 ASN A O 1
ATOM 2055 N N . TRP A 1 262 ? 9.460 160.382 -6.187 1.00 45.70 552 TRP A N 1
ATOM 2056 C CA . TRP A 1 262 ? 10.539 161.127 -5.539 1.00 43.44 552 TRP A CA 1
ATOM 2057 C C . TRP A 1 262 ? 10.094 161.446 -4.107 1.00 43.81 552 TRP A C 1
ATOM 2058 O O . TRP A 1 262 ? 10.895 161.487 -3.181 1.00 42.55 552 TRP A O 1
ATOM 2069 N N . GLN A 1 263 ? 8.803 161.678 -3.939 1.00 44.82 553 GLN A N 1
ATOM 2070 C CA . GLN A 1 263 ? 8.261 161.993 -2.635 1.00 47.30 553 GLN A CA 1
ATOM 2071 C C . GLN A 1 263 ? 8.264 160.794 -1.706 1.00 47.56 553 GLN A C 1
ATOM 2072 O O . GLN A 1 263 ? 8.424 160.957 -0.508 1.00 45.76 553 GLN A O 1
ATOM 2078 N N . LYS A 1 264 ? 8.099 159.598 -2.268 1.00 48.27 554 LYS A N 1
ATOM 2079 C CA . LYS A 1 264 ? 8.102 158.371 -1.488 1.00 50.56 554 LYS A CA 1
ATOM 2080 C C . LYS A 1 264 ? 9.517 158.081 -0.999 1.00 49.11 554 LYS A C 1
ATOM 2081 O O . LYS A 1 264 ? 9.703 157.676 0.139 1.00 49.28 554 LYS A O 1
ATOM 2087 N N . GLN A 1 265 ? 10.516 158.290 -1.853 1.00 47.95 555 GLN A N 1
ATOM 2088 C CA . GLN A 1 265 ? 11.905 158.062 -1.454 1.00 46.52 555 GLN A CA 1
ATOM 2089 C C . GLN A 1 265 ? 12.297 159.091 -0.411 1.00 46.23 555 GLN A C 1
ATOM 2090 O O . GLN A 1 265 ? 13.074 158.806 0.497 1.00 45.89 555 GLN A O 1
ATOM 2096 N N . MET A 1 266 ? 11.765 160.299 -0.546 1.00 45.82 556 MET A N 1
ATOM 2097 C CA . MET A 1 266 ? 12.059 161.338 0.423 1.00 46.88 556 MET A CA 1
ATOM 2098 C C . MET A 1 266 ? 11.470 160.956 1.793 1.00 46.72 556 MET A C 1
ATOM 2099 O O . MET A 1 266 ? 12.061 161.241 2.838 1.00 45.74 556 MET A O 1
ATOM 2104 N N . LEU A 1 267 ? 10.315 160.300 1.795 1.00 45.18 557 LEU A N 1
ATOM 2105 C CA . LEU A 1 267 ? 9.713 159.894 3.055 1.00 46.44 557 LEU A CA 1
ATOM 2106 C C . LEU A 1 267 ? 10.580 158.836 3.723 1.00 47.80 557 LEU A C 1
ATOM 2107 O O . LEU A 1 267 ? 10.823 158.884 4.924 1.00 47.37 557 LEU A O 1
ATOM 2112 N N . ASP A 1 268 ? 11.046 157.881 2.928 1.00 48.09 558 ASP A N 1
ATOM 2113 C CA . ASP A 1 268 ? 11.896 156.817 3.429 1.00 47.99 558 ASP A CA 1
ATOM 2114 C C . ASP A 1 268 ? 13.173 157.404 4.015 1.00 49.00 558 ASP A C 1
ATOM 2115 O O . ASP A 1 268 ? 13.661 156.939 5.043 1.00 50.34 558 ASP A O 1
ATOM 2120 N N . ARG A 1 269 ? 13.708 158.436 3.370 1.00 47.88 559 ARG A N 1
ATOM 2121 C CA . ARG A 1 269 ? 14.927 159.072 3.836 1.00 46.78 559 ARG A CA 1
ATOM 2122 C C . ARG A 1 269 ? 14.736 159.760 5.189 1.00 46.60 559 ARG A C 1
ATOM 2123 O O . ARG A 1 269 ? 15.593 159.671 6.065 1.00 46.24 559 ARG A O 1
ATOM 2131 N N . LEU A 1 270 ? 13.607 160.444 5.354 1.00 45.71 560 LEU A N 1
ATOM 2132 C CA . LEU A 1 270 ? 13.312 161.153 6.591 1.00 45.06 560 LEU A CA 1
ATOM 2133 C C . LEU A 1 270 ? 13.086 160.196 7.753 1.00 46.86 560 LEU A C 1
ATOM 2134 O O . LEU A 1 270 ? 13.650 160.361 8.835 1.00 45.82 560 LEU A O 1
ATOM 2139 N N . ASN A 1 271 ? 12.239 159.201 7.528 1.00 47.76 561 ASN A N 1
ATOM 2140 C CA . ASN A 1 271 ? 11.930 158.235 8.551 1.00 48.10 561 ASN A CA 1
ATOM 2141 C C . ASN A 1 271 ? 13.176 157.443 8.930 1.00 51.34 561 ASN A C 1
ATOM 2142 O O . ASN A 1 271 ? 13.398 157.160 10.102 1.00 50.04 561 ASN A O 1
ATOM 2147 N N . GLU A 1 272 ? 14.002 157.125 7.939 1.00 54.09 562 GLU A N 1
ATOM 2148 C CA . GLU A 1 272 ? 15.236 156.376 8.154 1.00 56.82 562 GLU A CA 1
ATOM 2149 C C . GLU A 1 272 ? 16.216 157.175 8.972 1.00 56.81 562 GLU A C 1
ATOM 2150 O O . GLU A 1 272 ? 16.923 156.628 9.803 1.00 58.95 562 GLU A O 1
ATOM 2156 N N . ALA A 1 273 ? 16.266 158.476 8.726 1.00 55.63 563 ALA A N 1
ATOM 2157 C CA . ALA A 1 273 ? 17.179 159.348 9.446 1.00 54.18 563 ALA A CA 1
ATOM 2158 C C . ALA A 1 273 ? 16.824 159.455 10.930 1.00 55.20 563 ALA A C 1
ATOM 2159 O O . ALA A 1 273 ? 17.706 159.604 11.784 1.00 55.44 563 ALA A O 1
ATOM 2161 N N . VAL A 1 274 ? 15.527 159.380 11.226 1.00 55.30 564 VAL A N 1
ATOM 2162 C CA . VAL A 1 274 ? 15.005 159.478 12.585 1.00 54.63 564 VAL A CA 1
ATOM 2163 C C . VAL A 1 274 ? 15.235 158.176 13.348 1.00 56.66 564 VAL A C 1
ATOM 2164 O O . VAL A 1 274 ? 15.468 158.192 14.559 1.00 57.12 564 VAL A O 1
ATOM 2168 N N . LYS A 1 275 ? 15.179 157.051 12.641 1.00 57.02 565 LYS A N 1
ATOM 2169 C CA . LYS A 1 275 ? 15.403 155.748 13.254 1.00 58.16 565 LYS A CA 1
ATOM 2170 C C . LYS A 1 275 ? 16.859 155.676 13.670 1.00 60.08 565 LYS A C 1
ATOM 2171 O O . LYS A 1 275 ? 17.192 155.249 14.771 1.00 61.11 565 LYS A O 1
ATOM 2177 N N . TYR A 1 276 ? 17.721 156.123 12.770 1.00 62.16 566 TYR A N 1
ATOM 2178 C CA . TYR A 1 276 ? 19.154 156.128 12.987 1.00 64.27 566 TYR A CA 1
ATOM 2179 C C . TYR A 1 276 ? 19.544 156.908 14.249 1.00 64.14 566 TYR A C 1
ATOM 2180 O O . TYR A 1 276 ? 20.638 156.726 14.775 1.00 64.81 566 TYR A O 1
ATOM 2189 N N . THR A 1 277 ? 18.651 157.776 14.726 1.00 63.19 567 THR A N 1
ATOM 2190 C CA . THR A 1 277 ? 18.901 158.576 15.930 1.00 60.57 567 THR A CA 1
ATOM 2191 C C . THR A 1 277 ? 18.314 157.929 17.182 1.00 60.24 567 THR A C 1
ATOM 2192 O O . THR A 1 277 ? 18.130 158.605 18.197 1.00 60.20 567 THR A O 1
ATOM 2196 N N . GLY A 1 278 ? 17.984 156.639 17.096 1.00 59.06 568 GLY A N 1
ATOM 2197 C CA . GLY A 1 278 ? 17.444 155.929 18.244 1.00 56.38 568 GLY A CA 1
ATOM 2198 C C . GLY A 1 278 ? 15.939 155.775 18.360 1.00 55.69 568 GLY A C 1
ATOM 2199 O O . GLY A 1 278 ? 15.454 155.054 19.235 1.00 56.62 568 GLY A O 1
ATOM 2200 N N . TYR A 1 279 ? 15.187 156.441 17.492 1.00 53.61 569 TYR A N 1
ATOM 2201 C CA . TYR A 1 279 ? 13.741 156.347 17.545 1.00 50.76 569 TYR A CA 1
ATOM 2202 C C . TYR A 1 279 ? 13.319 154.909 17.298 1.00 51.47 569 TYR A C 1
ATOM 2203 O O . TYR A 1 279 ? 13.735 154.299 16.310 1.00 51.54 569 TYR A O 1
ATOM 2212 N N . THR A 1 280 ? 12.490 154.372 18.193 1.00 52.04 570 THR A N 1
ATOM 2213 C CA . THR A 1 280 ? 12.053 152.978 18.083 1.00 53.54 570 THR A CA 1
ATOM 2214 C C . THR A 1 280 ? 10.550 152.769 17.898 1.00 52.93 570 THR A C 1
ATOM 2215 O O . THR A 1 280 ? 10.070 151.643 18.026 1.00 53.73 570 THR A O 1
ATOM 2219 N N . GLY A 1 281 ? 9.816 153.838 17.592 1.00 51.70 571 GLY A N 1
ATOM 2220 C CA . GLY A 1 281 ? 8.381 153.715 17.402 1.00 49.65 571 GLY A CA 1
ATOM 2221 C C . GLY A 1 281 ? 7.923 153.577 15.954 1.00 49.52 571 GLY A C 1
ATOM 2222 O O . GLY A 1 281 ? 6.728 153.725 15.659 1.00 50.16 571 GLY A O 1
ATOM 2223 N N . GLY A 1 282 ? 8.855 153.300 15.046 1.00 47.63 572 GLY A N 1
ATOM 2224 C CA . GLY A 1 282 ? 8.487 153.158 13.647 1.00 47.71 572 GLY A CA 1
ATOM 2225 C C . GLY A 1 282 ? 8.723 154.434 12.855 1.00 47.44 572 GLY A C 1
ATOM 2226 O O . GLY A 1 282 ? 9.809 155.014 12.952 1.00 47.59 572 GLY A O 1
ATOM 2227 N N . ASP A 1 283 ? 7.719 154.890 12.098 1.00 46.09 573 ASP A N 1
ATOM 2228 C CA . ASP A 1 283 ? 7.876 156.112 11.297 1.00 46.53 573 ASP A CA 1
ATOM 2229 C C . ASP A 1 283 ? 7.349 157.397 11.950 1.00 46.12 573 ASP A C 1
ATOM 2230 O O . ASP A 1 283 ? 6.327 157.374 12.625 1.00 45.58 573 ASP A O 1
ATOM 2235 N N . VAL A 1 284 ? 8.049 158.514 11.740 1.00 45.72 574 VAL A N 1
ATOM 2236 C CA . VAL A 1 284 ? 7.594 159.792 12.285 1.00 45.61 574 VAL A CA 1
ATOM 2237 C C . VAL A 1 284 ? 6.814 160.602 11.246 1.00 43.78 574 VAL A C 1
ATOM 2238 O O . VAL A 1 284 ? 5.943 161.365 11.606 1.00 42.47 574 VAL A O 1
ATOM 2242 N N . VAL A 1 285 ? 7.129 160.417 9.967 1.00 45.80 575 VAL A N 1
ATOM 2243 C CA . VAL A 1 285 ? 6.453 161.101 8.844 1.00 48.64 575 VAL A CA 1
ATOM 2244 C C . VAL A 1 285 ? 5.642 160.034 8.106 1.00 51.14 575 VAL A C 1
ATOM 2245 O O . VAL A 1 285 ? 6.206 159.023 7.687 1.00 51.13 575 VAL A O 1
ATOM 2249 N N . ASN A 1 286 ? 4.336 160.246 7.934 1.00 56.36 576 ASN A N 1
ATOM 2250 C CA . ASN A 1 286 ? 3.495 159.220 7.288 1.00 60.84 576 ASN A CA 1
ATOM 2251 C C . ASN A 1 286 ? 2.742 159.600 6.009 1.00 63.80 576 ASN A C 1
ATOM 2252 O O . ASN A 1 286 ? 2.022 158.778 5.448 1.00 64.28 576 ASN A O 1
ATOM 2257 N N . HIS A 1 287 ? 2.896 160.831 5.542 1.00 67.24 577 HIS A N 1
ATOM 2258 C CA . HIS A 1 287 ? 2.200 161.259 4.332 1.00 70.59 577 HIS A CA 1
ATOM 2259 C C . HIS A 1 287 ? 2.696 162.656 4.034 1.00 72.51 577 HIS A C 1
ATOM 2260 O O . HIS A 1 287 ? 3.227 163.322 4.937 1.00 73.55 577 HIS A O 1
ATOM 2267 N N . GLY A 1 288 ? 2.505 163.109 2.795 1.00 73.72 578 GLY A N 1
ATOM 2268 C CA . GLY A 1 288 ? 3.013 164.418 2.418 1.00 75.65 578 GLY A CA 1
ATOM 2269 C C . GLY A 1 288 ? 2.108 165.585 2.071 1.00 77.03 578 GLY A C 1
ATOM 2270 O O . GLY A 1 288 ? 2.598 166.599 1.574 1.00 77.05 578 GLY A O 1
ATOM 2271 N N . THR A 1 289 ? 0.809 165.461 2.320 1.00 79.62 579 THR A N 1
ATOM 2272 C CA . THR A 1 289 ? -0.149 166.538 2.037 1.00 81.06 579 THR A CA 1
ATOM 2273 C C . THR A 1 289 ? -1.531 165.960 1.681 1.00 82.02 579 THR A C 1
ATOM 2274 O O . THR A 1 289 ? -2.559 166.333 2.266 1.00 82.51 579 THR A O 1
ATOM 2278 N N . ASN A 1 301 ? -1.590 180.259 11.426 1.00 61.79 591 ASN A N 1
ATOM 2279 C CA . ASN A 1 301 ? -1.151 179.071 10.695 1.00 61.23 591 ASN A CA 1
ATOM 2280 C C . ASN A 1 301 ? 0.367 179.139 10.428 1.00 60.36 591 ASN A C 1
ATOM 2281 O O . ASN A 1 301 ? 0.817 179.576 9.361 1.00 61.11 591 ASN A O 1
ATOM 2286 N N . GLU A 1 302 ? 1.147 178.694 11.408 1.00 57.23 592 GLU A N 1
ATOM 2287 C CA . GLU A 1 302 ? 2.600 178.720 11.328 1.00 53.31 592 GLU A CA 1
ATOM 2288 C C . GLU A 1 302 ? 3.183 177.561 10.541 1.00 50.04 592 GLU A C 1
ATOM 2289 O O . GLU A 1 302 ? 2.579 176.506 10.471 1.00 49.70 592 GLU A O 1
ATOM 2295 N N . ILE A 1 303 ? 4.375 177.760 9.978 1.00 45.18 593 ILE A N 1
ATOM 2296 C CA . ILE A 1 303 ? 5.052 176.725 9.211 1.00 40.27 593 ILE A CA 1
ATOM 2297 C C . ILE A 1 303 ? 6.537 176.653 9.570 1.00 39.45 593 ILE A C 1
ATOM 2298 O O . ILE A 1 303 ? 7.192 177.680 9.626 1.00 40.22 593 ILE A O 1
ATOM 2303 N N . PHE A 1 304 ? 7.060 175.448 9.815 1.00 38.27 594 PHE A N 1
ATOM 2304 C CA . PHE A 1 304 ? 8.484 175.250 10.131 1.00 38.02 594 PHE A CA 1
ATOM 2305 C C . PHE A 1 304 ? 9.231 174.899 8.840 1.00 38.89 594 PHE A C 1
ATOM 2306 O O . PHE A 1 304 ? 8.861 173.964 8.128 1.00 37.99 594 PHE A O 1
ATOM 2314 N N . ILE A 1 305 ? 10.300 175.643 8.567 1.00 39.15 595 ILE A N 1
ATOM 2315 C CA . ILE A 1 305 ? 11.099 175.474 7.354 1.00 37.24 595 ILE A CA 1
ATOM 2316 C C . ILE A 1 305 ? 12.564 175.153 7.618 1.00 38.67 595 ILE A C 1
ATOM 2317 O O . ILE A 1 305 ? 13.195 175.736 8.510 1.00 38.87 595 ILE A O 1
ATOM 2322 N N . ILE A 1 306 ? 13.092 174.219 6.835 1.00 38.34 596 ILE A N 1
ATOM 2323 C CA . ILE A 1 306 ? 14.498 173.814 6.899 1.00 38.46 596 ILE A CA 1
ATOM 2324 C C . ILE A 1 306 ? 14.995 174.060 5.470 1.00 38.90 596 ILE A C 1
ATOM 2325 O O . ILE A 1 306 ? 14.540 173.373 4.531 1.00 34.77 596 ILE A O 1
ATOM 2330 N N . ASN A 1 307 ? 15.909 175.026 5.295 1.00 38.24 597 ASN A N 1
ATOM 2331 C CA . ASN A 1 307 ? 16.359 175.330 3.946 1.00 37.95 597 ASN A CA 1
ATOM 2332 C C . ASN A 1 307 ? 17.500 174.457 3.499 1.00 39.21 597 ASN A C 1
ATOM 2333 O O . ASN A 1 307 ? 17.975 173.624 4.268 1.00 36.17 597 ASN A O 1
ATOM 2338 N N . PRO A 1 308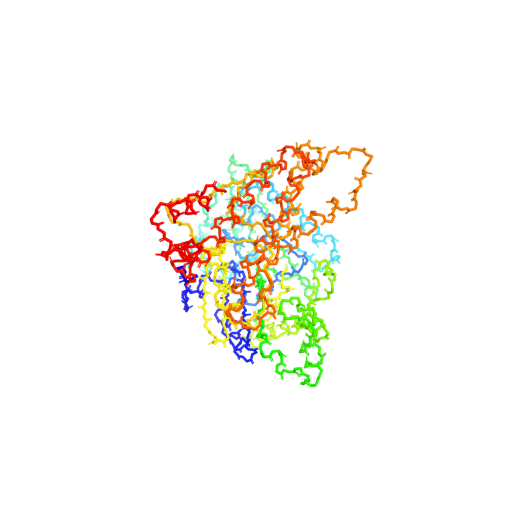 ? 17.930 174.611 2.234 1.00 40.48 598 PRO A N 1
ATOM 2339 C CA . PRO A 1 308 ? 19.026 173.851 1.617 1.00 41.42 598 PRO A CA 1
ATOM 2340 C C . PRO A 1 308 ? 20.393 174.088 2.288 1.00 43.44 598 PRO A C 1
ATOM 2341 O O . PRO A 1 308 ? 21.405 173.467 1.917 1.00 43.44 598 PRO A O 1
ATOM 2345 N N . GLU A 1 309 ? 20.422 174.995 3.255 1.00 43.65 599 GLU A N 1
ATOM 2346 C CA . GLU A 1 309 ? 21.649 175.294 3.987 1.00 46.16 599 GLU A CA 1
ATOM 2347 C C . GLU A 1 309 ? 21.579 174.837 5.434 1.00 45.14 599 GLU A C 1
ATOM 2348 O O . GLU A 1 309 ? 22.437 175.183 6.230 1.00 46.10 599 GLU A O 1
ATOM 2354 N N . GLY A 1 310 ? 20.553 174.078 5.779 1.00 43.93 600 GLY A N 1
ATOM 2355 C CA . GLY A 1 310 ? 20.422 173.621 7.145 1.00 43.51 600 GLY A CA 1
ATOM 2356 C C . GLY A 1 310 ? 19.921 174.652 8.144 1.00 43.68 600 GLY A C 1
ATOM 2357 O O . GLY A 1 310 ? 20.043 174.444 9.344 1.00 45.48 600 GLY A O 1
ATOM 2358 N N . GLU A 1 311 ? 19.354 175.758 7.685 1.00 43.00 601 GLU A N 1
ATOM 2359 C CA . GLU A 1 311 ? 18.858 176.752 8.621 1.00 44.21 601 GLU A CA 1
ATOM 2360 C C . GLU A 1 311 ? 17.382 176.559 8.944 1.00 42.23 601 GLU A C 1
ATOM 2361 O O . GLU A 1 311 ? 16.626 176.064 8.119 1.00 42.32 601 GLU A O 1
ATOM 2367 N N . PHE A 1 312 ? 16.986 176.979 10.143 1.00 40.41 602 PHE A N 1
ATOM 2368 C CA . PHE A 1 312 ? 15.620 176.856 10.611 1.00 39.58 602 PHE A CA 1
ATOM 2369 C C . PHE A 1 312 ? 14.892 178.178 10.590 1.00 40.73 602 PHE A C 1
ATOM 2370 O O . PHE A 1 312 ? 15.369 179.163 11.130 1.00 42.01 602 PHE A O 1
ATOM 2378 N N . ILE A 1 313 ? 13.695 178.170 10.024 1.00 41.02 603 ILE A N 1
ATOM 2379 C CA . ILE A 1 313 ? 12.876 179.365 9.938 1.00 39.83 603 ILE A CA 1
ATOM 2380 C C . ILE A 1 313 ? 11.446 179.003 10.316 1.00 39.82 603 ILE A C 1
ATOM 2381 O O . ILE A 1 313 ? 11.033 177.872 10.130 1.00 41.59 603 ILE A O 1
ATOM 2386 N N . LEU A 1 314 ? 10.699 179.950 10.866 1.00 39.82 604 LEU A N 1
ATOM 2387 C CA . LEU A 1 314 ? 9.317 179.699 11.241 1.00 40.34 604 LEU A CA 1
ATOM 2388 C C . LEU A 1 314 ? 8.452 180.910 10.872 1.00 42.05 604 LEU A C 1
ATOM 2389 O O . LEU A 1 314 ? 8.677 182.004 11.361 1.00 42.80 604 LEU A O 1
ATOM 2394 N N . THR A 1 315 ? 7.463 180.706 10.008 1.00 43.56 605 THR A N 1
ATOM 2395 C CA . THR A 1 315 ? 6.582 181.785 9.570 1.00 45.13 605 THR A CA 1
ATOM 2396 C C . THR A 1 315 ? 5.413 181.905 10.531 1.00 47.42 605 THR A C 1
ATOM 2397 O O . THR A 1 315 ? 4.899 180.900 11.006 1.00 48.16 605 THR A O 1
ATOM 2401 N N . LYS A 1 316 ? 4.989 183.132 10.804 1.00 49.49 606 LYS A N 1
ATOM 2402 C CA . LYS A 1 316 ? 3.947 183.363 11.781 1.00 52.81 606 LYS A CA 1
ATOM 2403 C C . LYS A 1 316 ? 2.497 183.157 11.364 1.00 51.77 606 LYS A C 1
ATOM 2404 O O . LYS A 1 316 ? 1.651 182.845 12.201 1.00 52.77 606 LYS A O 1
ATOM 2410 N N . ASN A 1 317 ? 2.202 183.318 10.082 1.00 51.21 607 ASN A N 1
ATOM 2411 C CA . ASN A 1 317 ? 0.837 183.128 9.573 1.00 47.97 607 ASN A CA 1
ATOM 2412 C C . ASN A 1 317 ? 0.931 182.785 8.108 1.00 45.66 607 ASN A C 1
ATOM 2413 O O . ASN A 1 317 ? 2.013 182.847 7.535 1.00 44.45 607 ASN A O 1
ATOM 2418 N N . TRP A 1 318 ? -0.200 182.438 7.502 1.00 44.53 608 TRP A N 1
ATOM 2419 C CA . TRP A 1 318 ? -0.226 182.045 6.090 1.00 43.93 608 TRP A CA 1
ATOM 2420 C C . TRP A 1 318 ? 0.268 183.084 5.082 1.00 44.44 608 TRP A C 1
ATOM 2421 O O . TRP A 1 318 ? 1.035 182.744 4.188 1.00 46.20 608 TRP A O 1
ATOM 2432 N N . GLU A 1 319 ? -0.164 184.333 5.199 1.00 43.91 609 GLU A N 1
ATOM 2433 C CA . GLU A 1 319 ? 0.301 185.355 4.262 1.00 45.98 609 GLU A CA 1
ATOM 2434 C C . GLU A 1 319 ? 1.825 185.460 4.289 1.00 44.73 609 GLU A C 1
ATOM 2435 O O . GLU A 1 319 ? 2.463 185.603 3.255 1.00 42.50 609 GLU A O 1
ATOM 2441 N N . MET A 1 320 ? 2.404 185.373 5.475 1.00 44.21 610 MET A N 1
ATOM 2442 C CA . MET A 1 320 ? 3.839 185.465 5.601 1.00 45.68 610 MET A CA 1
ATOM 2443 C C . MET A 1 320 ? 4.500 184.256 4.968 1.00 45.15 610 MET A C 1
ATOM 2444 O O . MET A 1 320 ? 5.534 184.392 4.303 1.00 46.21 610 MET A O 1
ATOM 2449 N N . THR A 1 321 ? 3.921 183.073 5.142 1.00 40.58 611 THR A N 1
ATOM 2450 C CA . THR A 1 321 ? 4.564 181.917 4.552 1.00 39.03 611 THR A CA 1
ATOM 2451 C C . THR A 1 321 ? 4.357 181.884 3.026 1.00 38.39 611 THR A C 1
ATOM 2452 O O . THR A 1 321 ? 5.207 181.411 2.276 1.00 37.87 611 THR A O 1
ATOM 2456 N N . GLY A 1 322 ? 3.250 182.431 2.561 1.00 37.43 612 GLY A N 1
ATOM 2457 C CA . GLY A 1 322 ? 3.028 182.489 1.134 1.00 36.76 612 GLY A CA 1
ATOM 2458 C C . GLY A 1 322 ? 4.077 183.395 0.516 1.00 36.70 612 GLY A C 1
ATOM 2459 O O . GLY A 1 322 ? 4.651 183.077 -0.531 1.00 36.75 612 GLY A O 1
ATOM 2460 N N . ARG A 1 323 ? 4.342 184.533 1.154 1.00 35.80 613 ARG A N 1
ATOM 2461 C CA . ARG A 1 323 ? 5.348 185.446 0.625 1.00 35.21 613 ARG A CA 1
ATOM 2462 C C . ARG A 1 323 ? 6.773 184.890 0.758 1.00 35.55 613 ARG A C 1
ATOM 2463 O O . ARG A 1 323 ? 7.627 185.144 -0.105 1.00 33.85 613 ARG A O 1
ATOM 2471 N N . PHE A 1 324 ? 7.030 184.117 1.817 1.00 34.61 614 PHE A N 1
ATOM 2472 C CA . PHE A 1 324 ? 8.351 183.533 2.000 1.00 34.08 614 PHE A CA 1
ATOM 2473 C C . PHE A 1 324 ? 8.613 182.511 0.902 1.00 35.07 614 PHE A C 1
ATOM 2474 O O . PHE A 1 324 ? 9.724 182.418 0.380 1.00 35.08 614 PHE A O 1
ATOM 2482 N N . ILE A 1 325 ? 7.592 181.740 0.546 1.00 34.41 615 ILE A N 1
ATOM 2483 C CA . ILE A 1 325 ? 7.755 180.739 -0.502 1.00 34.25 615 ILE A CA 1
ATOM 2484 C C . ILE A 1 325 ? 8.015 181.416 -1.850 1.00 36.14 615 ILE A C 1
ATOM 2485 O O . ILE A 1 325 ? 8.854 180.979 -2.630 1.00 39.21 615 ILE A O 1
ATOM 2490 N N . GLU A 1 326 ? 7.311 182.497 -2.125 1.00 36.75 616 GLU A N 1
ATOM 2491 C CA . GLU A 1 326 ? 7.510 183.160 -3.387 1.00 37.61 616 GLU A CA 1
ATOM 2492 C C . GLU A 1 326 ? 8.893 183.768 -3.557 1.00 36.29 616 GLU A C 1
ATOM 2493 O O . GLU A 1 326 ? 9.476 183.726 -4.635 1.00 37.99 616 GLU A O 1
ATOM 2499 N N . LYS A 1 327 ? 9.404 184.348 -2.493 1.00 34.99 617 LYS A N 1
ATOM 2500 C CA . LYS A 1 327 ? 10.685 184.994 -2.527 1.00 35.30 617 LYS A CA 1
ATOM 2501 C C . LYS A 1 327 ? 11.925 184.074 -2.460 1.00 36.69 617 LYS A C 1
ATOM 2502 O O . LYS A 1 327 ? 12.875 184.271 -3.206 1.00 35.08 617 LYS A O 1
ATOM 2508 N N . ASN A 1 328 ? 11.891 183.058 -1.599 1.00 37.15 618 ASN A N 1
ATOM 2509 C CA . ASN A 1 328 ? 13.033 182.172 -1.392 1.00 37.13 618 ASN A CA 1
ATOM 2510 C C . ASN A 1 328 ? 12.993 180.786 -1.969 1.00 37.71 618 ASN A C 1
ATOM 2511 O O . ASN A 1 328 ? 14.025 180.150 -2.132 1.00 39.09 618 ASN A O 1
ATOM 2516 N N . ILE A 1 329 ? 11.805 180.295 -2.254 1.00 36.80 619 ILE A N 1
ATOM 2517 C CA . ILE A 1 329 ? 11.701 178.957 -2.744 1.00 35.37 619 ILE A CA 1
ATOM 2518 C C . ILE A 1 329 ? 11.376 178.989 -4.215 1.00 36.86 619 ILE A C 1
ATOM 2519 O O . ILE A 1 329 ? 12.203 178.640 -5.064 1.00 36.60 619 ILE A O 1
ATOM 2524 N N . THR A 1 330 ? 10.169 179.419 -4.522 1.00 36.04 620 THR A N 1
ATOM 2525 C CA . THR A 1 330 ? 9.761 179.503 -5.904 1.00 36.90 620 THR A CA 1
ATOM 2526 C C . THR A 1 330 ? 10.585 180.549 -6.687 1.00 37.77 620 THR A C 1
ATOM 2527 O O . THR A 1 330 ? 10.930 180.337 -7.849 1.00 39.01 620 THR A O 1
ATOM 2531 N N . GLY A 1 331 ? 10.911 181.671 -6.048 1.00 37.07 621 GLY A N 1
ATOM 2532 C CA . GLY A 1 331 ? 11.688 182.699 -6.714 1.00 38.39 621 GLY A CA 1
ATOM 2533 C C . GLY A 1 331 ? 13.173 182.384 -6.879 1.00 41.01 621 GLY A C 1
ATOM 2534 O O . GLY A 1 331 ? 13.891 183.138 -7.532 1.00 40.08 621 GLY A O 1
ATOM 2535 N N . LYS A 1 332 ? 13.641 181.285 -6.286 1.00 40.16 622 LYS A N 1
ATOM 2536 C CA . LYS A 1 332 ? 15.034 180.885 -6.402 1.00 38.27 622 LYS A CA 1
ATOM 2537 C C . LYS A 1 332 ? 15.124 179.537 -7.114 1.00 38.30 622 LYS A C 1
ATOM 2538 O O . LYS A 1 332 ? 16.115 178.799 -6.984 1.00 35.44 622 LYS A O 1
ATOM 2544 N N . ASP A 1 333 ? 14.060 179.216 -7.844 1.00 35.90 623 ASP A N 1
ATOM 2545 C CA . ASP A 1 333 ? 13.964 177.983 -8.618 1.00 37.13 623 ASP A CA 1
ATOM 2546 C C . ASP A 1 333 ? 13.753 176.645 -7.873 1.00 36.12 623 ASP A C 1
ATOM 2547 O O . ASP A 1 333 ? 14.173 175.573 -8.314 1.00 34.96 623 ASP A O 1
ATOM 2552 N N . TYR A 1 334 ? 13.115 176.695 -6.726 1.00 33.97 624 TYR A N 1
ATOM 2553 C CA . TYR A 1 334 ? 12.814 175.435 -6.086 1.00 35.28 624 TYR A CA 1
ATOM 2554 C C . TYR A 1 334 ? 11.341 175.152 -6.505 1.00 35.40 624 TYR A C 1
ATOM 2555 O O . TYR A 1 334 ? 10.622 176.074 -6.902 1.00 33.09 624 TYR A O 1
ATOM 2564 N N . LEU A 1 335 ? 10.906 173.898 -6.448 1.00 34.47 625 LEU A N 1
ATOM 2565 C CA . LEU A 1 335 ? 9.544 173.556 -6.890 1.00 35.72 625 LEU A CA 1
ATOM 2566 C C . LEU A 1 335 ? 8.461 173.549 -5.844 1.00 34.62 625 LEU A C 1
ATOM 2567 O O . LEU A 1 335 ? 8.589 172.886 -4.828 1.00 36.20 625 LEU A O 1
ATOM 2572 N N . TYR A 1 336 ? 7.405 174.313 -6.092 1.00 33.71 626 TYR A N 1
ATOM 2573 C CA . TYR A 1 336 ? 6.272 174.361 -5.188 1.00 33.91 626 TYR A CA 1
ATOM 2574 C C . TYR A 1 336 ? 5.007 174.852 -5.903 1.00 35.10 626 TYR A C 1
ATOM 2575 O O . TYR A 1 336 ? 5.026 175.836 -6.626 1.00 36.87 626 TYR A O 1
ATOM 2584 N N . TYR A 1 337 ? 3.900 174.161 -5.679 1.00 34.94 627 TYR A N 1
ATOM 2585 C CA . TYR A 1 337 ? 2.648 174.503 -6.321 1.00 33.50 627 TYR A CA 1
ATOM 2586 C C . TYR A 1 337 ? 1.670 175.076 -5.306 1.00 32.83 627 TYR A C 1
ATOM 2587 O O . TYR A 1 337 ? 1.433 174.457 -4.303 1.00 35.84 627 TYR A O 1
ATOM 2596 N N . PHE A 1 338 ? 1.105 176.249 -5.546 1.00 31.94 628 PHE A N 1
ATOM 2597 C CA . PHE A 1 338 ? 0.138 176.807 -4.598 1.00 33.42 628 PHE A CA 1
ATOM 2598 C C . PHE A 1 338 ? -1.315 176.334 -4.864 1.00 35.66 628 PHE A C 1
ATOM 2599 O O . PHE A 1 338 ? -1.838 176.501 -5.971 1.00 35.74 628 PHE A O 1
ATOM 2607 N N . ASN A 1 339 ? -1.961 175.755 -3.853 1.00 36.58 629 ASN A N 1
ATOM 2608 C CA . ASN A 1 339 ? -3.369 175.343 -3.965 1.00 37.96 629 ASN A CA 1
ATOM 2609 C C . ASN A 1 339 ? -4.174 176.373 -3.163 1.00 38.28 629 ASN A C 1
ATOM 2610 O O . ASN A 1 339 ? -5.388 176.541 -3.363 1.00 38.96 629 ASN A O 1
ATOM 2615 N N . ARG A 1 340 ? -3.487 177.050 -2.246 1.00 35.82 630 ARG A N 1
ATOM 2616 C CA . ARG A 1 340 ? -4.116 178.054 -1.415 1.00 35.45 630 ARG A CA 1
ATOM 2617 C C . ARG A 1 340 ? -3.544 179.432 -1.762 1.00 34.99 630 ARG A C 1
ATOM 2618 O O . ARG A 1 340 ? -2.345 179.579 -1.950 1.00 34.66 630 ARG A O 1
ATOM 2626 N N . SER A 1 341 ? -4.414 180.437 -1.800 1.00 33.16 631 SER A N 1
ATOM 2627 C CA . SER A 1 341 ? -4.041 181.793 -2.159 1.00 31.27 631 SER A CA 1
ATOM 2628 C C . SER A 1 341 ? -3.545 182.701 -1.048 1.00 31.30 631 SER A C 1
ATOM 2629 O O . SER A 1 341 ? -3.790 182.463 0.127 1.00 32.06 631 SER A O 1
ATOM 2632 N N . TYR A 1 342 ? -2.869 183.772 -1.450 1.00 30.75 632 TYR A N 1
ATOM 2633 C CA . TYR A 1 342 ? -2.319 184.764 -0.528 1.00 31.47 632 TYR A CA 1
ATOM 2634 C C . TYR A 1 342 ? -2.092 186.038 -1.326 1.00 31.38 632 TYR A C 1
ATOM 2635 O O . TYR A 1 342 ? -2.088 185.997 -2.536 1.00 32.66 632 TYR A O 1
ATOM 2644 N N . ASN A 1 343 ? -1.910 187.167 -0.655 1.00 32.26 633 ASN A N 1
ATOM 2645 C CA . ASN A 1 343 ? -1.635 188.418 -1.355 1.00 33.06 633 ASN A CA 1
ATOM 2646 C C . ASN A 1 343 ? -0.121 188.607 -1.518 1.00 33.44 633 ASN A C 1
ATOM 2647 O O . ASN A 1 343 ? 0.626 188.622 -0.540 1.00 34.20 633 ASN A O 1
ATOM 2652 N N . LYS A 1 344 ? 0.327 188.758 -2.753 1.00 33.75 634 LYS A N 1
ATOM 2653 C CA . LYS A 1 344 ? 1.745 188.910 -3.032 1.00 33.92 634 LYS A CA 1
ATOM 2654 C C . LYS A 1 344 ? 2.331 190.172 -2.457 1.00 36.09 634 LYS A C 1
ATOM 2655 O O . LYS A 1 344 ? 3.515 190.236 -2.180 1.00 37.20 634 LYS A O 1
ATOM 2661 N N . ILE A 1 345 ? 1.507 191.191 -2.293 1.00 40.79 635 ILE A N 1
ATOM 2662 C CA . ILE A 1 345 ? 1.979 192.417 -1.705 1.00 44.64 635 ILE A CA 1
ATOM 2663 C C . ILE A 1 345 ? 1.019 192.766 -0.614 1.00 48.61 635 ILE A C 1
ATOM 2664 O O . ILE A 1 345 ? -0.195 192.789 -0.804 1.00 50.00 635 ILE A O 1
ATOM 2669 N N . ALA A 1 346 ? 1.582 193.006 0.554 1.00 53.78 636 ALA A N 1
ATOM 2670 C CA . ALA A 1 346 ? 0.807 193.300 1.737 1.00 57.42 636 ALA A CA 1
ATOM 2671 C C . ALA A 1 346 ? 0.117 194.639 1.782 1.00 61.60 636 ALA A C 1
ATOM 2672 O O . ALA A 1 346 ? 0.499 195.578 1.070 1.00 60.80 636 ALA A O 1
ATOM 2674 N N . PRO A 1 347 ? -0.947 194.721 2.608 1.00 66.55 637 PRO A N 1
ATOM 2675 C CA . PRO A 1 347 ? -1.860 195.969 2.904 1.00 69.49 637 PRO A CA 1
ATOM 2676 C C . PRO A 1 347 ? -1.336 197.245 3.581 1.00 73.61 637 PRO A C 1
ATOM 2677 O O . PRO A 1 347 ? -0.717 197.117 4.647 1.00 74.06 637 PRO A O 1
ATOM 2681 N N . GLY A 1 348 ? -1.454 198.492 3.060 1.00 76.62 638 GLY A N 1
ATOM 2682 C CA . GLY A 1 348 ? -0.767 199.597 3.701 1.00 79.36 638 GLY A CA 1
ATOM 2683 C C . GLY A 1 348 ? -1.663 200.362 4.657 1.00 81.55 638 GLY A C 1
ATOM 2684 O O . GLY A 1 348 ? -1.701 200.073 5.855 1.00 82.18 638 GLY A O 1
ATOM 2685 N N . ASN A 1 349 ? -2.373 201.308 4.117 1.00 82.54 639 ASN A N 1
ATOM 2686 C CA . ASN A 1 349 ? -3.389 201.971 4.924 1.00 83.86 639 ASN A CA 1
ATOM 2687 C C . ASN A 1 349 ? -4.791 201.582 4.467 1.00 82.91 639 ASN A C 1
ATOM 2688 O O . ASN A 1 349 ? -5.630 201.196 5.246 1.00 82.51 639 ASN A O 1
ATOM 2693 N N . LYS A 1 350 ? -4.987 201.672 3.152 1.00 81.59 640 LYS A N 1
ATOM 2694 C CA . LYS A 1 350 ? -6.256 201.322 2.535 1.00 79.97 640 LYS A CA 1
ATOM 2695 C C . LYS A 1 350 ? -6.349 199.796 2.465 1.00 77.34 640 LYS A C 1
ATOM 2696 O O . LYS A 1 350 ? -5.669 199.148 1.659 1.00 78.44 640 LYS A O 1
ATOM 2702 N N . ALA A 1 351 ? -7.170 199.227 3.348 1.00 73.64 641 ALA A N 1
ATOM 2703 C CA . ALA A 1 351 ? -7.371 197.778 3.427 1.00 68.61 641 ALA A CA 1
ATOM 2704 C C . ALA A 1 351 ? -7.920 197.207 2.118 1.00 65.10 641 ALA A C 1
ATOM 2705 O O . ALA A 1 351 ? -8.548 197.922 1.320 1.00 64.58 641 ALA A O 1
ATOM 2707 N N . TYR A 1 352 ? -7.677 195.920 1.893 1.00 59.76 642 TYR A N 1
ATOM 2708 C CA . TYR A 1 352 ? -8.168 195.287 0.672 1.00 56.13 642 TYR A CA 1
ATOM 2709 C C . TYR A 1 352 ? -9.646 194.973 0.814 1.00 52.85 642 TYR A C 1
ATOM 2710 O O . TYR A 1 352 ? -10.078 194.541 1.892 1.00 53.26 642 TYR A O 1
ATOM 2719 N N . ILE A 1 353 ? -10.412 195.174 -0.260 1.00 48.73 643 ILE A N 1
ATOM 2720 C CA . ILE A 1 353 ? -11.847 194.900 -0.242 1.00 45.74 643 ILE A CA 1
ATOM 2721 C C . ILE A 1 353 ? -12.075 193.409 0.018 1.00 44.52 643 ILE A C 1
ATOM 2722 O O . ILE A 1 353 ? -11.175 192.606 -0.183 1.00 43.78 643 ILE A O 1
ATOM 2727 N N . GLU A 1 354 ? -13.268 193.035 0.470 1.00 44.84 644 GLU A N 1
ATOM 2728 C CA . GLU A 1 354 ? -13.557 191.635 0.803 1.00 45.34 644 GLU A CA 1
ATOM 2729 C C . GLU A 1 354 ? -14.828 191.103 0.172 1.00 44.39 644 GLU A C 1
ATOM 2730 O O . GLU A 1 354 ? -15.691 191.858 -0.264 1.00 45.13 644 GLU A O 1
ATOM 2736 N N . TRP A 1 355 ? -14.926 189.784 0.108 1.00 43.28 645 TRP A N 1
ATOM 2737 C CA . TRP A 1 355 ? -16.093 189.136 -0.467 1.00 41.76 645 TRP A CA 1
ATOM 2738 C C . TRP A 1 355 ? -16.518 188.133 0.564 1.00 42.85 645 TRP A C 1
ATOM 2739 O O . TRP A 1 355 ? -15.669 187.507 1.196 1.00 43.91 645 TRP A O 1
ATOM 2750 N N . THR A 1 356 ? -17.824 187.973 0.756 1.00 45.60 646 THR A N 1
ATOM 2751 C CA . THR A 1 356 ? -18.304 187.021 1.753 1.00 46.33 646 THR A CA 1
ATOM 2752 C C . THR A 1 356 ? -18.945 185.826 1.091 1.00 45.73 646 THR A C 1
ATOM 2753 O O . THR A 1 356 ? -19.787 185.972 0.243 1.00 45.43 646 THR A O 1
ATOM 2757 N N . ASP A 1 357 ? -18.523 184.633 1.470 1.00 49.00 647 ASP A N 1
ATOM 2758 C CA . ASP A 1 357 ? -19.108 183.417 0.923 1.00 51.16 647 ASP A CA 1
ATOM 2759 C C . ASP A 1 357 ? -20.547 183.301 1.450 1.00 51.53 647 ASP A C 1
ATOM 2760 O O . ASP A 1 357 ? -20.773 183.269 2.662 1.00 51.17 647 ASP A O 1
ATOM 2765 N N . PRO A 1 358 ? -21.531 183.191 0.543 1.00 52.22 648 PRO A N 1
ATOM 2766 C CA . PRO A 1 358 ? -22.955 183.087 0.901 1.00 53.12 648 PRO A CA 1
ATOM 2767 C C . PRO A 1 358 ? -23.267 181.945 1.874 1.00 53.43 648 PRO A C 1
ATOM 2768 O O . PRO A 1 358 ? -24.095 182.073 2.754 1.00 53.77 648 PRO A O 1
ATOM 2772 N N . ILE A 1 359 ? -22.580 180.830 1.681 1.00 55.02 649 ILE A N 1
ATOM 2773 C CA . ILE A 1 359 ? -22.742 179.635 2.482 1.00 57.68 649 ILE A CA 1
ATOM 2774 C C . ILE A 1 359 ? -21.855 179.603 3.748 1.00 61.28 649 ILE A C 1
ATOM 2775 O O . ILE A 1 359 ? -22.380 179.709 4.858 1.00 64.27 649 ILE A O 1
ATOM 2780 N N . THR A 1 360 ? -20.529 179.480 3.591 1.00 62.13 650 THR A N 1
ATOM 2781 C CA . THR A 1 360 ? -19.604 179.401 4.738 1.00 62.45 650 THR A CA 1
ATOM 2782 C C . THR A 1 360 ? -19.542 180.684 5.580 1.00 63.39 650 THR A C 1
ATOM 2783 O O . THR A 1 360 ? -19.134 180.661 6.733 1.00 62.79 650 THR A O 1
ATOM 2787 N N . LYS A 1 361 ? -19.959 181.799 4.995 1.00 64.33 651 LYS A N 1
ATOM 2788 C CA . LYS A 1 361 ? -19.944 183.097 5.662 1.00 65.04 651 LYS A CA 1
ATOM 2789 C C . LYS A 1 361 ? -18.512 183.570 5.959 1.00 64.23 651 LYS A C 1
ATOM 2790 O O . LYS A 1 361 ? -18.278 184.519 6.714 1.00 64.99 651 LYS A O 1
ATOM 2796 N N . ALA A 1 362 ? -17.550 182.911 5.322 1.00 62.46 652 ALA A N 1
ATOM 2797 C CA . ALA A 1 362 ? -16.144 183.280 5.468 1.00 60.19 652 ALA A CA 1
ATOM 2798 C C . ALA A 1 362 ? -15.874 184.497 4.565 1.00 58.67 652 ALA A C 1
ATOM 2799 O O . ALA A 1 362 ? -16.558 184.711 3.556 1.00 56.83 652 ALA A O 1
ATOM 2801 N N . LYS A 1 363 ? -14.884 185.298 4.943 1.00 56.53 653 LYS A N 1
ATOM 2802 C CA . LYS A 1 363 ? -14.513 186.474 4.168 1.00 54.69 653 LYS A CA 1
ATOM 2803 C C . LYS A 1 363 ? -13.159 186.281 3.507 1.00 51.84 653 LYS A C 1
ATOM 2804 O O . LYS A 1 363 ? -12.253 185.704 4.103 1.00 51.64 653 LYS A O 1
ATOM 2810 N N . ILE A 1 364 ? -13.024 186.729 2.264 1.00 47.82 654 ILE 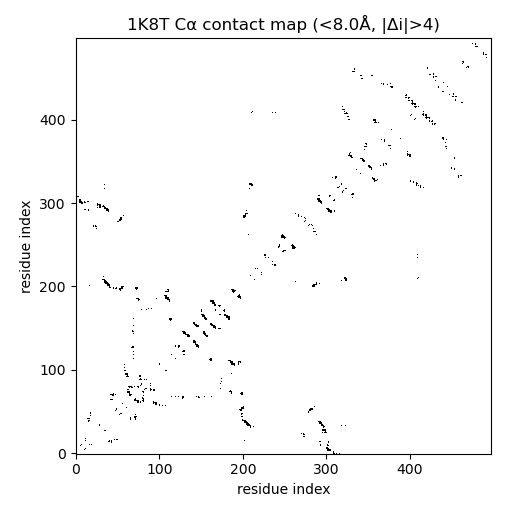A N 1
ATOM 2811 C CA . ILE A 1 364 ? -11.733 186.619 1.600 1.00 45.40 654 ILE A CA 1
ATOM 2812 C C . ILE A 1 364 ? -11.339 187.949 1.016 1.00 44.12 654 ILE A C 1
ATOM 2813 O O . ILE A 1 364 ? -12.195 188.769 0.672 1.00 42.83 654 ILE A O 1
ATOM 2818 N N . ASN A 1 365 ? -10.031 188.160 0.918 1.00 42.70 655 ASN A N 1
ATOM 2819 C CA . ASN A 1 365 ? -9.518 189.382 0.348 1.00 40.20 655 ASN A CA 1
ATOM 2820 C C . ASN A 1 365 ? -8.349 189.086 -0.582 1.00 39.20 655 ASN A C 1
ATOM 2821 O O . ASN A 1 365 ? -7.478 189.920 -0.824 1.00 39.47 655 ASN A O 1
ATOM 2826 N N . THR A 1 366 ? -8.346 187.888 -1.129 1.00 37.77 656 THR A N 1
ATOM 2827 C CA . THR A 1 366 ? -7.277 187.509 -2.026 1.00 35.28 656 THR A CA 1
ATOM 2828 C C . THR A 1 366 ? -7.837 187.140 -3.375 1.00 35.60 656 THR A C 1
ATOM 2829 O O . THR A 1 366 ? -9.044 187.005 -3.535 1.00 37.28 656 THR A O 1
ATOM 2833 N N . ILE A 1 367 ? -6.949 187.005 -4.349 1.00 34.97 657 ILE A N 1
ATOM 2834 C CA . ILE A 1 367 ? -7.338 186.540 -5.664 1.00 32.28 657 ILE A CA 1
ATOM 2835 C C . ILE A 1 367 ? -7.334 185.010 -5.464 1.00 32.97 657 ILE A C 1
ATOM 2836 O O . ILE A 1 367 ? -6.333 184.418 -5.091 1.00 32.63 657 ILE A O 1
ATOM 2841 N N . PRO A 1 368 ? -8.470 184.359 -5.675 1.00 33.93 658 PRO A N 1
ATOM 2842 C CA . PRO A 1 368 ? -8.534 182.904 -5.498 1.00 32.48 658 PRO A CA 1
ATOM 2843 C C . PRO A 1 368 ? -7.644 182.090 -6.454 1.00 32.04 658 PRO A C 1
ATOM 2844 O O . PRO A 1 368 ? -7.351 182.533 -7.560 1.00 30.38 658 PRO A O 1
ATOM 2848 N N . THR A 1 369 ? -7.240 180.897 -6.017 1.00 33.19 659 THR A N 1
ATOM 2849 C CA . THR A 1 369 ? -6.487 179.963 -6.870 1.00 32.44 659 THR A CA 1
ATOM 2850 C C . THR A 1 369 ? -7.620 179.231 -7.593 1.00 34.23 659 THR A C 1
ATOM 2851 O O . THR A 1 369 ? -8.794 179.481 -7.313 1.00 34.32 659 THR A O 1
ATOM 2855 N N . SER A 1 370 ? -7.290 178.334 -8.508 1.00 35.29 660 SER A N 1
ATOM 2856 C CA . SER A 1 370 ? -8.306 177.599 -9.263 1.00 37.26 660 SER A CA 1
ATOM 2857 C C . SER A 1 370 ? -9.352 176.837 -8.409 1.00 37.29 660 SER A C 1
ATOM 2858 O O . SER A 1 370 ? -10.551 176.995 -8.595 1.00 37.41 660 SER A O 1
ATOM 2861 N N . ALA A 1 371 ? -8.896 176.011 -7.478 1.00 36.42 661 ALA A N 1
ATOM 2862 C CA . ALA A 1 371 ? -9.803 175.253 -6.630 1.00 36.97 661 ALA A CA 1
ATOM 2863 C C . ALA A 1 371 ? -10.685 176.135 -5.736 1.00 38.71 661 ALA A C 1
ATOM 2864 O O . ALA A 1 371 ? -11.824 175.761 -5.440 1.00 41.17 661 ALA A O 1
ATOM 2866 N N . GLU A 1 372 ? -10.173 177.280 -5.285 1.00 36.72 662 GLU A N 1
ATOM 2867 C CA . GLU A 1 372 ? -10.978 178.158 -4.448 1.00 35.85 662 GLU A CA 1
ATOM 2868 C C . GLU A 1 372 ? -12.057 178.798 -5.310 1.00 35.14 662 GLU A C 1
ATOM 2869 O O . GLU A 1 372 ? -13.195 178.950 -4.869 1.00 36.44 662 GLU A O 1
ATOM 2875 N N . PHE A 1 373 ? -11.696 179.157 -6.536 1.00 32.77 663 PHE A N 1
ATOM 2876 C CA . PHE A 1 373 ? -12.619 179.751 -7.484 1.00 32.64 663 PHE A CA 1
ATOM 2877 C C . PHE A 1 373 ? -13.777 178.764 -7.722 1.00 34.76 663 PHE A C 1
ATOM 2878 O O . PHE A 1 373 ? -14.940 179.157 -7.700 1.00 33.74 663 PHE A O 1
ATOM 2886 N N . ILE A 1 374 ? -13.452 177.492 -7.950 1.00 35.57 664 ILE A N 1
ATOM 2887 C CA . ILE A 1 374 ? -14.470 176.480 -8.168 1.00 35.73 664 ILE A CA 1
ATOM 2888 C C . ILE A 1 374 ? -15.391 176.355 -6.949 1.00 37.29 664 ILE A C 1
ATOM 2889 O O . ILE A 1 374 ? -16.609 176.224 -7.106 1.00 37.67 664 ILE A O 1
ATOM 2894 N N . LYS A 1 375 ? -14.825 176.408 -5.746 1.00 36.93 665 LYS A N 1
ATOM 2895 C CA . LYS A 1 375 ? -15.630 176.314 -4.527 1.00 38.84 665 LYS A CA 1
ATOM 2896 C C . LYS A 1 375 ? -16.523 177.551 -4.353 1.00 39.07 665 LYS A C 1
ATOM 2897 O O . LYS A 1 375 ? -17.704 177.435 -4.044 1.00 40.60 665 LYS A O 1
ATOM 2903 N N . ASN A 1 376 ? -15.954 178.735 -4.538 1.00 38.03 666 ASN A N 1
ATOM 2904 C CA . ASN A 1 376 ? -16.720 179.957 -4.401 1.00 35.40 666 ASN A CA 1
ATOM 2905 C C . ASN A 1 376 ? -17.945 179.870 -5.312 1.00 35.60 666 ASN A C 1
ATOM 2906 O O . ASN A 1 376 ? -19.062 180.099 -4.867 1.00 35.67 666 ASN A O 1
ATOM 2911 N N . LEU A 1 377 ? -17.745 179.522 -6.579 1.00 35.38 667 LEU A N 1
ATOM 2912 C CA . LEU A 1 377 ? -18.857 179.424 -7.518 1.00 36.47 667 LEU A CA 1
ATOM 2913 C C . LEU A 1 377 ? -19.874 178.396 -7.017 1.00 36.72 667 LEU A C 1
ATOM 2914 O O . LEU A 1 377 ? -21.067 178.485 -7.269 1.00 35.67 667 LEU A O 1
ATOM 2919 N N . SER A 1 378 ? -19.383 177.406 -6.305 1.00 38.32 668 SER A N 1
ATOM 2920 C CA . SER A 1 378 ? -20.260 176.389 -5.769 1.00 39.30 668 SER A CA 1
ATOM 2921 C C . SER A 1 378 ? -21.135 176.944 -4.646 1.00 39.05 668 SER A C 1
ATOM 2922 O O . SER A 1 378 ? -22.295 176.553 -4.498 1.00 37.18 668 SER A O 1
ATOM 2925 N N . SER A 1 379 ? -20.576 177.831 -3.832 1.00 37.31 669 SER A N 1
ATOM 2926 C CA . SER A 1 379 ? -21.370 178.411 -2.766 1.00 38.42 669 SER A CA 1
ATOM 2927 C C . SER A 1 379 ? -22.490 179.248 -3.407 1.00 37.75 669 SER A C 1
ATOM 2928 O O . SER A 1 379 ? -23.645 179.125 -3.047 1.00 39.04 669 SER A O 1
ATOM 2931 N N . ILE A 1 380 ? -22.135 180.079 -4.375 1.00 36.86 670 ILE A N 1
ATOM 2932 C CA . ILE A 1 380 ? -23.101 180.923 -5.053 1.00 37.37 670 ILE A CA 1
ATOM 2933 C C . ILE A 1 380 ? -24.218 180.092 -5.704 1.00 39.60 670 ILE A C 1
ATOM 2934 O O . ILE A 1 380 ? -25.403 180.476 -5.625 1.00 38.44 670 ILE A O 1
ATOM 2939 N N . ARG A 1 381 ? -23.851 178.964 -6.327 1.00 39.30 671 ARG A N 1
ATOM 2940 C CA . ARG A 1 381 ? -24.834 178.104 -6.984 1.00 40.11 671 ARG A CA 1
ATOM 2941 C C . ARG A 1 381 ? -25.838 177.552 -5.983 1.00 39.94 671 ARG A C 1
ATOM 2942 O O . ARG A 1 381 ? -27.019 177.442 -6.286 1.00 39.24 671 ARG A O 1
ATOM 2950 N N . ARG A 1 382 ? -25.361 177.217 -4.791 1.00 39.77 672 ARG A N 1
ATOM 2951 C CA . ARG A 1 382 ? -26.206 176.656 -3.748 1.00 43.31 672 ARG A CA 1
ATOM 2952 C C . ARG A 1 382 ? -27.167 177.708 -3.232 1.00 44.28 672 ARG A C 1
ATOM 2953 O O . ARG A 1 382 ? -28.380 177.559 -3.290 1.00 47.27 672 ARG A O 1
ATOM 2961 N N . SER A 1 383 ? -26.579 178.772 -2.727 1.00 44.10 673 SER A N 1
ATOM 2962 C CA . SER A 1 383 ? -27.284 179.907 -2.177 1.00 44.77 673 SER A CA 1
ATOM 2963 C C . SER A 1 383 ? -28.320 180.562 -3.103 1.00 43.16 673 SER A C 1
ATOM 2964 O O . SER A 1 383 ? -29.367 180.981 -2.643 1.00 45.66 673 SER A O 1
ATOM 2967 N N . SER A 1 384 ? -28.042 180.657 -4.395 1.00 41.13 674 SER A N 1
ATOM 2968 C CA . SER A 1 384 ? -28.977 181.301 -5.307 1.00 39.07 674 SER A CA 1
ATOM 2969 C C . SER A 1 384 ? -29.799 180.308 -6.146 1.00 38.53 674 SER A C 1
ATOM 2970 O O . SER A 1 384 ? -30.809 180.668 -6.742 1.00 38.04 674 SER A O 1
ATOM 2973 N N . ASN A 1 385 ? -29.335 179.065 -6.188 1.00 37.59 675 ASN A N 1
ATOM 2974 C CA . ASN A 1 385 ? -29.970 177.971 -6.898 1.00 35.86 675 ASN A CA 1
ATOM 2975 C C . ASN A 1 385 ? -29.987 178.059 -8.418 1.00 35.42 675 ASN A C 1
ATOM 2976 O O . ASN A 1 385 ? -30.802 177.414 -9.074 1.00 35.35 675 ASN A O 1
ATOM 2981 N N . VAL A 1 386 ? -29.055 178.822 -8.980 1.00 36.66 676 VAL A N 1
ATOM 2982 C CA . VAL A 1 386 ? -28.918 178.937 -10.439 1.00 38.06 676 VAL A CA 1
ATOM 2983 C C . VAL A 1 386 ? -27.427 178.894 -10.814 1.00 39.92 676 VAL A C 1
ATOM 2984 O O . VAL A 1 386 ? -26.552 179.117 -9.967 1.00 38.89 676 VAL A O 1
ATOM 2988 N N . GLY A 1 387 ? -27.144 178.600 -12.083 1.00 42.16 677 GLY A N 1
ATOM 2989 C CA . GLY A 1 387 ? -25.766 178.515 -12.544 1.00 42.55 677 GLY A CA 1
ATOM 2990 C C . GLY A 1 387 ? -25.248 179.851 -13.018 1.00 44.57 677 GLY A C 1
ATOM 2991 O O . GLY A 1 387 ? -25.998 180.821 -13.036 1.00 44.54 677 GLY A O 1
ATOM 2992 N N . VAL A 1 388 ? -23.977 179.900 -13.413 1.00 46.36 678 VAL A N 1
ATOM 2993 C CA . VAL A 1 388 ? -23.345 181.133 -13.879 1.00 48.61 678 VAL A CA 1
ATOM 2994 C C . VAL A 1 388 ? -24.071 181.828 -15.029 1.00 50.79 678 VAL A C 1
ATOM 2995 O O . VAL A 1 388 ? -24.208 183.049 -15.016 1.00 50.57 678 VAL A O 1
ATOM 2999 N N . TYR A 1 389 ? -24.541 181.063 -16.014 1.00 55.93 679 TYR A N 1
ATOM 3000 C CA . TYR A 1 389 ? -25.282 181.637 -17.150 1.00 61.24 679 TYR A CA 1
ATOM 3001 C C . TYR A 1 389 ? -26.808 181.409 -17.033 1.00 66.30 679 TYR A C 1
ATOM 3002 O O . TYR A 1 389 ? -27.244 180.554 -16.254 1.00 67.31 679 TYR A O 1
ATOM 3011 N N . LYS A 1 390 ? -27.606 182.127 -17.833 1.00 72.76 680 LYS A N 1
ATOM 3012 C CA . LYS A 1 390 ? -29.114 182.068 -17.728 1.00 79.68 680 LYS A CA 1
ATOM 3013 C C . LYS A 1 390 ? -29.971 181.459 -18.817 1.00 84.18 680 LYS A C 1
ATOM 3014 O O . LYS A 1 390 ? -31.092 181.019 -18.560 1.00 83.61 680 LYS A O 1
ATOM 3020 N N . ASP A 1 391 ? -29.463 181.427 -20.056 1.00 89.34 681 ASP A N 1
ATOM 3021 C CA . ASP A 1 391 ? -30.113 180.924 -21.260 1.00 94.21 681 ASP A CA 1
ATOM 3022 C C . ASP A 1 391 ? -30.405 179.432 -21.140 1.00 96.24 681 ASP A C 1
ATOM 3023 O O . ASP A 1 391 ? -29.494 178.626 -20.946 1.00 96.65 681 ASP A O 1
ATOM 3028 N N . SER A 1 392 ? -31.695 179.092 -21.043 1.00 98.43 682 SER A N 1
ATOM 3029 C CA . SER A 1 392 ? -32.088 177.702 -20.849 1.00 99.32 682 SER A CA 1
ATOM 3030 C C . SER A 1 392 ? -32.307 176.898 -22.123 1.00 100.44 682 SER A C 1
ATOM 3031 O O . SER A 1 392 ? -32.871 177.380 -23.112 1.00 100.44 682 SER A O 1
ATOM 3034 N N . GLY A 1 393 ? -31.907 175.633 -22.063 1.00 100.44 683 GLY A N 1
ATOM 3035 C CA . GLY A 1 393 ? -31.940 174.814 -23.254 1.00 100.44 683 GLY A CA 1
ATOM 3036 C C . GLY A 1 393 ? -30.575 175.289 -23.719 1.00 100.44 683 GLY A C 1
ATOM 3037 O O . GLY A 1 393 ? -30.445 175.925 -24.763 1.00 100.44 683 GLY A O 1
ATOM 3038 N N . ASP A 1 394 ? -29.564 175.018 -22.890 1.00 100.44 684 ASP A N 1
ATOM 3039 C CA . ASP A 1 394 ? -28.194 175.444 -23.152 1.00 100.44 684 ASP A CA 1
ATOM 3040 C C . ASP A 1 394 ? -27.928 175.537 -24.650 1.00 100.44 684 ASP A C 1
ATOM 3041 O O . ASP A 1 394 ? -28.209 174.579 -25.365 1.00 100.44 684 ASP A O 1
ATOM 3046 N N . LYS A 1 395 ? -27.415 176.669 -25.099 1.00 100.44 685 LYS A N 1
ATOM 3047 C CA . LYS A 1 395 ? -26.988 176.853 -26.479 1.00 100.26 685 LYS A CA 1
ATOM 3048 C C . LYS A 1 395 ? -25.669 177.550 -26.183 1.00 99.63 685 LYS A C 1
ATOM 3049 O O . LYS A 1 395 ? -25.611 178.376 -25.271 1.00 99.89 685 LYS A O 1
ATOM 3055 N N . ASP A 1 396 ? -24.611 177.203 -26.910 1.00 98.83 686 ASP A N 1
ATOM 3056 C CA . ASP A 1 396 ? -23.293 177.777 -26.634 1.00 97.96 686 ASP A CA 1
ATOM 3057 C C . ASP A 1 396 ? -22.857 177.175 -25.297 1.00 96.62 686 ASP A C 1
ATOM 3058 O O . ASP A 1 396 ? -21.999 177.718 -24.607 1.00 96.71 686 ASP A O 1
ATOM 3063 N N . GLU A 1 397 ? -23.474 176.051 -24.938 1.00 94.62 687 GLU A N 1
ATOM 3064 C CA . GLU A 1 397 ? -23.168 175.363 -23.692 1.00 93.39 687 GLU A CA 1
ATOM 3065 C C . GLU A 1 397 ? -21.698 174.953 -23.627 1.00 91.88 687 GLU A C 1
ATOM 3066 O O . GLU A 1 397 ? -21.156 174.708 -22.550 1.00 91.42 687 GLU A O 1
ATOM 3072 N N . PHE A 1 398 ? -21.053 174.891 -24.785 1.00 89.89 688 PHE A N 1
ATOM 3073 C CA . PHE A 1 398 ? -19.649 174.516 -24.866 1.00 87.84 688 PHE A CA 1
ATOM 3074 C C . PHE A 1 398 ? -18.713 175.651 -24.454 1.00 85.64 688 PHE A C 1
ATOM 3075 O O . PHE A 1 398 ? -17.842 175.468 -23.605 1.00 85.08 688 PHE A O 1
ATOM 3083 N N . ALA A 1 399 ? -18.889 176.816 -25.070 1.00 83.25 689 ALA A N 1
ATOM 3084 C CA . ALA A 1 399 ? -18.057 177.978 -24.781 1.00 80.97 689 ALA A CA 1
ATOM 3085 C C . ALA A 1 399 ? -18.274 178.466 -23.358 1.00 79.78 689 ALA A C 1
ATOM 3086 O O . ALA A 1 399 ? -17.337 178.904 -22.695 1.00 79.19 689 ALA A O 1
ATOM 3088 N N . LYS A 1 400 ? -19.519 178.384 -22.902 1.00 78.43 690 LYS A N 1
ATOM 3089 C CA . LYS A 1 400 ? -19.888 178.803 -21.554 1.00 77.73 690 LYS A CA 1
ATOM 3090 C C . LYS A 1 400 ? -19.089 178.054 -20.488 1.00 75.84 690 LYS A C 1
ATOM 3091 O O . LYS A 1 400 ? -18.569 178.658 -19.539 1.00 75.07 690 LYS A O 1
ATOM 3097 N N . LYS A 1 401 ? -19.000 176.736 -20.652 1.00 73.99 691 LYS A N 1
ATOM 3098 C CA . LYS A 1 401 ? -18.257 175.889 -19.725 1.00 71.97 691 LYS A CA 1
ATOM 3099 C C . LYS A 1 401 ? -16.769 176.177 -19.854 1.00 69.25 691 LYS A C 1
ATOM 3100 O O . LYS A 1 401 ? -16.052 176.277 -18.857 1.00 67.84 691 LYS A O 1
ATOM 3106 N N . GLU A 1 402 ? -16.323 176.300 -21.101 1.00 66.92 692 GLU A N 1
ATOM 3107 C CA . GLU A 1 402 ? -14.929 176.571 -21.422 1.00 64.59 692 GLU A CA 1
ATOM 3108 C C . GLU A 1 402 ? -14.509 177.893 -20.799 1.00 60.80 692 GLU A C 1
ATOM 3109 O O . GLU A 1 402 ? -13.416 178.032 -20.252 1.00 59.66 692 GLU A O 1
ATOM 3115 N N . SER A 1 403 ? -15.407 178.857 -20.881 1.00 56.44 693 SER A N 1
ATOM 3116 C CA . SER A 1 403 ? -15.168 180.175 -20.352 1.00 52.85 693 SER A CA 1
ATOM 3117 C C . SER A 1 403 ? -14.803 180.175 -18.875 1.00 50.95 693 SER A C 1
ATOM 3118 O O . SER A 1 403 ? -13.847 180.836 -18.453 1.00 49.87 693 SER A O 1
ATOM 3121 N N . VAL A 1 404 ? -15.563 179.433 -18.082 1.00 48.70 694 VAL A N 1
ATOM 3122 C CA . VAL A 1 404 ? -15.299 179.374 -16.653 1.00 46.91 694 VAL A CA 1
ATOM 3123 C C . VAL A 1 404 ? -14.018 178.606 -16.384 1.00 46.74 694 VAL A C 1
ATOM 3124 O O . VAL A 1 404 ? -13.274 178.920 -15.448 1.00 47.33 694 VAL A O 1
ATOM 3128 N N . LYS A 1 405 ? -13.746 177.622 -17.233 1.00 46.27 695 LYS A N 1
ATOM 3129 C CA . LYS A 1 405 ? -12.543 176.817 -17.101 1.00 45.54 695 LYS A CA 1
ATOM 3130 C C . LYS A 1 405 ? -11.305 177.656 -17.385 1.00 43.13 695 LYS A C 1
ATOM 3131 O O . LYS A 1 405 ? -10.295 177.514 -16.700 1.00 42.53 695 LYS A O 1
ATOM 3137 N N . LYS A 1 406 ? -11.377 178.526 -18.392 1.00 40.63 696 LYS A N 1
ATOM 3138 C CA . LYS A 1 406 ? -10.236 179.362 -18.723 1.00 40.81 696 LYS A CA 1
ATOM 3139 C C . LYS A 1 406 ? -9.895 180.309 -17.587 1.00 39.87 696 LYS A C 1
ATOM 3140 O O . LYS A 1 406 ? -8.718 180.509 -17.304 1.00 38.57 696 LYS A O 1
ATOM 3146 N N . ILE A 1 407 ? -10.918 180.877 -16.933 1.00 38.14 697 ILE A N 1
ATOM 3147 C CA . ILE A 1 407 ? -10.709 181.775 -15.800 1.00 36.31 697 ILE A CA 1
ATOM 3148 C C . ILE A 1 407 ? -10.011 181.030 -14.656 1.00 37.46 697 ILE A C 1
ATOM 3149 O O . ILE A 1 407 ? -9.036 181.533 -14.079 1.00 37.72 697 ILE A O 1
ATOM 3154 N N . ALA A 1 408 ? -10.510 179.837 -14.329 1.00 36.20 698 ALA A N 1
ATOM 3155 C CA . ALA A 1 408 ? -9.916 179.026 -13.261 1.00 35.97 698 ALA A CA 1
ATOM 3156 C C . ALA A 1 408 ? -8.449 178.708 -13.556 1.00 34.60 698 ALA A C 1
ATOM 3157 O O . ALA A 1 408 ? -7.619 178.656 -12.646 1.00 34.22 698 ALA A O 1
ATOM 3159 N N . GLY A 1 409 ? -8.146 178.499 -14.832 1.00 32.80 699 GLY A N 1
ATOM 3160 C CA . GLY A 1 409 ? -6.799 178.159 -15.242 1.00 32.63 699 GLY A CA 1
ATOM 3161 C C . GLY A 1 409 ? -5.844 179.318 -15.079 1.00 34.92 699 GLY A C 1
ATOM 3162 O O . GLY A 1 409 ? -4.704 179.118 -14.628 1.00 37.74 699 GLY A O 1
ATOM 3163 N N . TYR A 1 410 ? -6.311 180.523 -15.420 1.00 31.46 700 TYR A N 1
ATOM 3164 C CA . TYR A 1 410 ? -5.500 181.719 -15.323 1.00 30.05 700 TYR A CA 1
ATOM 3165 C C . TYR A 1 410 ? -5.313 182.154 -13.874 1.00 28.00 700 TYR A C 1
ATOM 3166 O O . TYR A 1 410 ? -4.287 182.704 -13.519 1.00 27.22 700 TYR A O 1
ATOM 3175 N N . LEU A 1 411 ? -6.313 181.920 -13.046 1.00 28.06 701 LEU A N 1
ATOM 3176 C CA . LEU A 1 411 ? -6.218 182.250 -11.631 1.00 29.18 701 LEU A CA 1
ATOM 3177 C C . LEU A 1 411 ? -5.088 181.409 -11.047 1.00 31.58 701 LEU A C 1
ATOM 3178 O O . LEU A 1 411 ? -4.249 181.911 -10.297 1.00 32.26 701 LEU A O 1
ATOM 3183 N N . SER A 1 412 ? -5.029 180.132 -11.409 1.00 32.24 702 SER A N 1
ATOM 3184 C CA . SER A 1 412 ? -3.939 179.309 -10.884 1.00 34.64 702 SER A CA 1
ATOM 3185 C C . SER A 1 412 ? -2.592 179.709 -11.529 1.00 33.39 702 SER A C 1
ATOM 3186 O O . SER A 1 412 ? -1.573 179.723 -10.853 1.00 31.52 702 SER A O 1
ATOM 3189 N N . ASP A 1 413 ? -2.598 180.039 -12.824 1.00 32.11 703 ASP A N 1
ATOM 3190 C CA . ASP A 1 413 ? -1.384 180.476 -13.509 1.00 31.41 703 ASP A CA 1
ATOM 3191 C C . ASP A 1 413 ? -0.796 181.718 -12.829 1.00 31.21 703 ASP A C 1
ATOM 3192 O O . ASP A 1 413 ? 0.417 181.902 -12.748 1.00 30.39 703 ASP A O 1
ATOM 3197 N N . TYR A 1 414 ? -1.668 182.593 -12.346 1.00 30.01 704 TYR A N 1
ATOM 3198 C CA . TYR A 1 414 ? -1.199 183.789 -11.680 1.00 27.23 704 TYR A CA 1
ATOM 3199 C C . TYR A 1 414 ? -0.233 183.429 -10.552 1.00 27.44 704 TYR A C 1
ATOM 3200 O O . TYR A 1 414 ? 0.728 184.145 -10.285 1.00 26.11 704 TYR A O 1
ATOM 3209 N N . TYR A 1 415 ? -0.511 182.323 -9.880 1.00 26.54 705 TYR A N 1
ATOM 3210 C CA . TYR A 1 415 ? 0.305 181.885 -8.767 1.00 25.91 705 TYR A CA 1
ATOM 3211 C C . TYR A 1 415 ? 1.357 180.848 -9.153 1.00 27.98 705 TYR A C 1
ATOM 3212 O O . TYR A 1 415 ? 2.357 180.682 -8.470 1.00 25.95 705 TYR A O 1
ATOM 3221 N N . ASN A 1 416 ? 1.133 180.142 -10.243 1.00 27.44 706 ASN A N 1
ATOM 3222 C CA . ASN A 1 416 ? 2.018 179.046 -10.531 1.00 27.55 706 ASN A CA 1
ATOM 3223 C C . ASN A 1 416 ? 2.765 178.937 -11.853 1.00 28.60 706 ASN A C 1
ATOM 3224 O O . ASN A 1 416 ? 3.661 178.127 -11.945 1.00 30.99 706 ASN A O 1
ATOM 3229 N N . SER A 1 417 ? 2.412 179.699 -12.875 1.00 28.58 707 SER A N 1
ATOM 3230 C CA . SER A 1 417 ? 3.142 179.617 -14.148 1.00 30.49 707 SER A CA 1
ATOM 3231 C C . SER A 1 417 ? 4.666 179.769 -13.982 1.00 33.64 707 SER A C 1
ATOM 3232 O O . SER A 1 417 ? 5.446 179.192 -14.751 1.00 34.58 707 SER A O 1
ATOM 3235 N N . ALA A 1 418 ? 5.087 180.541 -12.980 1.00 34.10 708 ALA A N 1
ATOM 3236 C CA . ALA A 1 418 ? 6.502 180.779 -12.742 1.00 36.14 708 ALA A CA 1
ATOM 3237 C C . ALA A 1 418 ? 7.243 179.615 -12.085 1.00 38.32 708 ALA A C 1
ATOM 3238 O O . ALA A 1 418 ? 8.473 179.678 -11.908 1.00 39.00 708 ALA A O 1
ATOM 3240 N N . ASN A 1 419 ? 6.511 178.556 -11.736 1.00 39.66 709 ASN A N 1
ATOM 3241 C CA . ASN A 1 419 ? 7.096 177.394 -11.062 1.00 40.27 709 ASN A CA 1
ATOM 3242 C C . ASN A 1 419 ? 8.076 176.683 -11.979 1.00 41.07 709 ASN A C 1
ATOM 3243 O O . ASN A 1 419 ? 9.131 176.248 -11.540 1.00 40.60 709 ASN A O 1
ATOM 3248 N N . HIS A 1 420 ? 7.742 176.589 -13.260 1.00 42.37 710 HIS A N 1
ATOM 3249 C CA . HIS A 1 420 ? 8.604 175.893 -14.206 1.00 43.27 710 HIS A CA 1
ATOM 3250 C C . HIS A 1 420 ? 9.463 176.814 -15.073 1.00 44.73 710 HIS A C 1
ATOM 3251 O O . HIS A 1 420 ? 10.114 176.363 -16.010 1.00 45.56 710 HIS A O 1
ATOM 3258 N N . ILE A 1 421 ? 9.467 178.101 -14.744 1.00 45.05 711 ILE A N 1
ATOM 3259 C CA . ILE A 1 421 ? 10.256 179.094 -15.461 1.00 44.98 711 ILE A CA 1
ATOM 3260 C C . ILE A 1 421 ? 11.555 179.361 -14.717 1.00 45.15 711 ILE A C 1
ATOM 3261 O O . ILE A 1 421 ? 11.561 179.700 -13.535 1.00 45.09 711 ILE A O 1
ATOM 3266 N N . PHE A 1 422 ? 12.658 179.196 -15.433 1.00 45.44 712 PHE A N 1
ATOM 3267 C CA . PHE A 1 422 ? 13.996 179.370 -14.876 1.00 46.52 712 PHE A CA 1
ATOM 3268 C C . PHE A 1 422 ? 14.439 180.795 -14.591 1.00 45.53 712 PHE A C 1
ATOM 3269 O O . PHE A 1 422 ? 14.980 181.077 -13.534 1.00 44.93 712 PHE A O 1
ATOM 3277 N N . SER A 1 423 ? 14.221 181.689 -15.548 1.00 47.43 713 SER A N 1
ATOM 3278 C CA . SER A 1 423 ? 14.594 183.096 -15.396 1.00 48.90 713 SER A CA 1
ATOM 3279 C C . SER A 1 423 ? 13.777 183.813 -14.310 1.00 50.33 713 SER A C 1
ATOM 3280 O O . SER A 1 423 ? 12.556 183.988 -14.427 1.00 49.02 713 SER A O 1
ATOM 3283 N N . GLN A 1 424 ? 14.457 184.229 -13.253 1.00 52.52 714 GLN A N 1
ATOM 3284 C CA . GLN A 1 424 ? 13.791 184.911 -12.156 1.00 54.93 714 GLN A CA 1
ATOM 3285 C C . GLN A 1 424 ? 13.116 186.231 -12.542 1.00 56.79 714 GLN A C 1
ATOM 3286 O O . GLN A 1 424 ? 12.069 186.589 -11.994 1.00 57.64 714 GLN A O 1
ATOM 3292 N N . GLU A 1 425 ? 13.679 186.952 -13.501 1.00 58.31 715 GLU A N 1
ATOM 3293 C CA . GLU A 1 425 ? 13.062 188.203 -13.907 1.00 58.32 715 GLU A CA 1
ATOM 3294 C C . GLU A 1 425 ? 11.840 187.885 -14.772 1.00 56.99 715 GLU A C 1
ATOM 3295 O O . GLU A 1 425 ? 10.883 188.654 -14.835 1.00 57.73 715 GLU A O 1
ATOM 3301 N N . LYS A 1 426 ? 11.851 186.732 -15.422 1.00 54.08 716 LYS A N 1
ATOM 3302 C CA . LYS A 1 426 ? 10.720 186.366 -16.241 1.00 52.00 716 LYS A CA 1
ATOM 3303 C C . LYS A 1 426 ? 9.562 185.881 -15.334 1.00 51.71 716 LYS A C 1
ATOM 3304 O O . LYS A 1 426 ? 8.392 186.028 -15.673 1.00 50.76 716 LYS A O 1
ATOM 3310 N N . LYS A 1 427 ? 9.893 185.320 -14.170 1.00 50.74 717 LYS A N 1
ATOM 3311 C CA . LYS A 1 427 ? 8.876 184.829 -13.230 1.00 49.51 717 LYS A CA 1
ATOM 3312 C C . LYS A 1 427 ? 7.834 185.881 -12.871 1.00 49.36 717 LYS A C 1
ATOM 3313 O O . LYS A 1 427 ? 6.644 185.614 -12.927 1.00 48.48 717 LYS A O 1
ATOM 3319 N N . ARG A 1 428 ? 8.288 187.068 -12.489 1.00 49.48 718 ARG A N 1
ATOM 3320 C CA . ARG A 1 428 ? 7.375 188.124 -12.081 1.00 49.66 718 ARG A CA 1
ATOM 3321 C C . ARG A 1 428 ? 6.562 188.664 -13.247 1.00 48.33 718 ARG A C 1
ATOM 3322 O O . ARG A 1 428 ? 5.386 189.020 -13.108 1.00 46.72 718 ARG A O 1
ATOM 3330 N N . LYS A 1 429 ? 7.202 188.683 -14.403 1.00 48.30 719 LYS A N 1
ATOM 3331 C CA . LYS A 1 429 ? 6.609 189.191 -15.620 1.00 47.79 719 LYS A CA 1
ATOM 3332 C C . LYS A 1 429 ? 5.495 188.289 -16.117 1.00 47.22 719 LYS A C 1
ATOM 3333 O O . LYS A 1 429 ? 4.466 188.769 -16.578 1.00 48.27 719 LYS A O 1
ATOM 3339 N N . ILE A 1 430 ? 5.699 186.980 -16.034 1.00 45.50 720 ILE A N 1
ATOM 3340 C CA . ILE A 1 430 ? 4.694 186.034 -16.486 1.00 43.55 720 ILE A CA 1
ATOM 3341 C C . ILE A 1 430 ? 3.512 186.008 -15.519 1.00 42.89 720 ILE A C 1
ATOM 3342 O O . ILE A 1 430 ? 2.355 185.847 -15.931 1.00 41.79 720 ILE A O 1
ATOM 3347 N N . SER A 1 431 ? 3.805 186.173 -14.238 1.00 38.39 721 SER A N 1
ATOM 3348 C CA . SER A 1 431 ? 2.771 186.170 -13.241 1.00 37.58 721 SER A CA 1
ATOM 3349 C C . SER A 1 431 ? 1.809 187.342 -13.443 1.00 39.24 721 SER A C 1
ATOM 3350 O O . SER A 1 431 ? 0.585 187.177 -13.408 1.00 38.70 721 SER A O 1
ATOM 3353 N N . ILE A 1 432 ? 2.361 188.532 -13.645 1.00 38.40 722 ILE A N 1
ATOM 3354 C CA . ILE A 1 432 ? 1.529 189.711 -13.867 1.00 36.56 722 ILE A CA 1
ATOM 3355 C C . ILE A 1 432 ? 0.670 189.525 -15.122 1.00 37.16 722 ILE A C 1
ATOM 3356 O O . ILE A 1 432 ? -0.535 189.784 -15.117 1.00 35.58 722 ILE A O 1
ATOM 3361 N N . PHE A 1 433 ? 1.304 189.084 -16.199 1.00 35.42 723 PHE A N 1
ATOM 3362 C CA . PHE A 1 433 ? 0.590 188.864 -17.446 1.00 36.23 723 PHE A CA 1
ATOM 3363 C C . PHE A 1 433 ? -0.572 187.851 -17.247 1.00 36.20 723 PHE A C 1
ATOM 3364 O O . PHE A 1 433 ? -1.659 188.021 -17.794 1.00 35.94 723 PHE A O 1
ATOM 3372 N N . ARG A 1 434 ? -0.337 186.808 -16.463 1.00 34.88 724 ARG A N 1
ATOM 3373 C CA . ARG A 1 434 ? -1.380 185.818 -16.208 1.00 34.83 724 ARG A CA 1
ATOM 3374 C C . ARG A 1 434 ? -2.569 186.453 -15.506 1.00 32.97 724 ARG A C 1
ATOM 3375 O O . ARG A 1 434 ? -3.717 186.145 -15.804 1.00 32.00 724 ARG A O 1
ATOM 3383 N N . GLY A 1 435 ? -2.281 187.331 -14.559 1.00 32.20 725 GLY A N 1
ATOM 3384 C CA . GLY A 1 435 ? -3.340 188.022 -13.854 1.00 29.99 725 GLY A CA 1
ATOM 3385 C C . GLY A 1 435 ? -4.135 188.832 -14.850 1.00 28.85 725 GLY A C 1
ATOM 3386 O O . GLY A 1 435 ? -5.354 188.879 -14.775 1.00 28.99 725 GLY A O 1
ATOM 3387 N N . ILE A 1 436 ? -3.439 189.453 -15.802 1.00 29.34 726 ILE A N 1
ATOM 3388 C CA . ILE A 1 436 ? -4.086 190.256 -16.836 1.00 29.64 726 ILE A CA 1
ATOM 3389 C C . ILE A 1 436 ? -4.933 189.387 -17.766 1.00 29.31 726 ILE A C 1
ATOM 3390 O O . ILE A 1 436 ? -5.977 189.817 -18.236 1.00 27.90 726 ILE A O 1
ATOM 3395 N N . GLN A 1 437 ? -4.490 188.167 -18.046 1.00 31.13 727 GLN A N 1
ATOM 3396 C CA . GLN A 1 437 ? -5.296 187.289 -18.894 1.00 33.10 727 GLN A CA 1
ATOM 3397 C C . GLN A 1 437 ? -6.591 186.936 -18.163 1.00 32.91 727 GLN A C 1
ATOM 3398 O O . GLN A 1 437 ? -7.651 186.927 -18.775 1.00 33.14 727 GLN A O 1
ATOM 3404 N N . ALA A 1 438 ? -6.489 186.656 -16.862 1.00 30.57 728 ALA A N 1
ATOM 3405 C CA . ALA A 1 438 ? -7.653 186.334 -16.039 1.00 31.32 728 ALA A CA 1
ATOM 3406 C C . ALA A 1 438 ? -8.650 187.483 -16.099 1.00 33.00 728 ALA A C 1
ATOM 3407 O O . ALA A 1 438 ? -9.843 187.260 -16.342 1.00 33.28 728 ALA A O 1
ATOM 3409 N N . TYR A 1 439 ? -8.164 188.705 -15.866 1.00 32.94 729 TYR A N 1
ATOM 3410 C CA . TYR A 1 439 ? -9.007 189.891 -15.921 1.00 34.56 729 TYR A CA 1
ATOM 3411 C C . TYR A 1 439 ? -9.768 189.951 -17.242 1.00 35.29 729 TYR A C 1
ATOM 3412 O O . TYR A 1 439 ? -10.962 190.127 -17.269 1.00 35.34 729 TYR A O 1
ATOM 3421 N N . ASN A 1 440 ? -9.044 189.794 -18.337 1.00 36.99 730 ASN A N 1
ATOM 3422 C CA . ASN A 1 440 ? -9.604 189.832 -19.668 1.00 38.12 730 ASN A CA 1
ATOM 3423 C C . ASN A 1 440 ? -10.720 188.814 -19.879 1.00 40.47 730 ASN A C 1
ATOM 3424 O O . ASN A 1 440 ? -11.769 189.141 -20.441 1.00 40.67 730 ASN A O 1
ATOM 3429 N N . GLU A 1 441 ? -10.485 187.580 -19.445 1.00 40.70 731 GLU A N 1
ATOM 3430 C CA . GLU A 1 441 ? -11.464 186.514 -19.589 1.00 42.63 731 GLU A CA 1
ATOM 3431 C C . GLU A 1 441 ? -12.714 186.804 -18.782 1.00 43.25 731 GLU A C 1
ATOM 3432 O O . GLU A 1 441 ? -13.818 186.564 -19.247 1.00 42.94 731 GLU A O 1
ATOM 3438 N N . ILE A 1 442 ? -12.528 187.296 -17.562 1.00 42.49 732 ILE A N 1
ATOM 3439 C CA . ILE A 1 442 ? -13.642 187.634 -16.686 1.00 43.05 732 ILE A CA 1
ATOM 3440 C C . ILE A 1 442 ? -14.481 188.741 -17.329 1.00 45.49 732 ILE A C 1
ATOM 3441 O O . ILE A 1 442 ? -15.716 188.652 -17.399 1.00 45.89 732 ILE A O 1
ATOM 3446 N N . GLU A 1 443 ? -13.807 189.771 -17.824 1.00 46.76 733 GLU A N 1
ATOM 3447 C CA . GLU A 1 443 ? -14.498 190.882 -18.454 1.00 49.40 733 GLU A CA 1
ATOM 3448 C C . GLU A 1 443 ? -15.317 190.411 -19.664 1.00 50.71 733 GLU A C 1
ATOM 3449 O O . GLU A 1 443 ? -16.417 190.910 -19.878 1.00 52.47 733 GLU A O 1
ATOM 3455 N N . ASN A 1 444 ? -14.797 189.459 -20.442 1.00 50.52 734 ASN A N 1
ATOM 3456 C CA . ASN A 1 444 ? -15.526 188.928 -21.590 1.00 51.21 734 ASN A CA 1
ATOM 3457 C C . ASN A 1 444 ? -16.795 188.202 -21.153 1.00 52.57 734 ASN A C 1
ATOM 3458 O O . ASN A 1 444 ? -17.836 188.326 -21.800 1.00 54.16 734 ASN A O 1
ATOM 3463 N N . VAL A 1 445 ? -16.705 187.432 -20.072 1.00 51.55 735 VAL A N 1
ATOM 3464 C CA . VAL A 1 445 ? -17.861 186.714 -19.555 1.00 51.27 735 VAL A CA 1
ATOM 3465 C C . VAL A 1 445 ? -18.944 187.751 -19.218 1.00 51.78 735 VAL A C 1
ATOM 3466 O O . VAL A 1 445 ? -20.128 187.562 -19.528 1.00 50.90 735 VAL A O 1
ATOM 3470 N N . LEU A 1 446 ? -18.532 188.853 -18.602 1.00 51.21 736 LEU A N 1
ATOM 3471 C CA . LEU A 1 446 ? -19.465 189.914 -18.262 1.00 51.83 736 LEU A CA 1
ATOM 3472 C C . LEU A 1 446 ? -19.965 190.658 -19.511 1.00 55.04 736 LEU A C 1
ATOM 3473 O O . LEU A 1 446 ? -21.025 191.282 -19.480 1.00 54.99 736 LEU A O 1
ATOM 3478 N N . LYS A 1 447 ? -19.214 190.596 -20.612 1.00 58.60 737 LYS A N 1
ATOM 3479 C CA . LYS A 1 447 ? -19.633 191.308 -21.817 1.00 62.88 737 LYS A CA 1
ATOM 3480 C C . LYS A 1 447 ? -20.626 190.540 -22.685 1.00 65.20 737 LYS A C 1
ATOM 3481 O O . LYS A 1 447 ? -21.097 191.064 -23.700 1.00 66.84 737 LYS A O 1
ATOM 3487 N N . SER A 1 448 ? -20.941 189.308 -22.291 1.00 66.32 738 SER A N 1
ATOM 3488 C CA . SER A 1 448 ? -21.908 188.491 -23.019 1.00 67.20 738 SER A CA 1
ATOM 3489 C C . SER A 1 448 ? -23.270 188.932 -22.509 1.00 68.05 738 SER A C 1
ATOM 3490 O O . SER A 1 448 ? -24.278 188.787 -23.188 1.00 67.95 738 SER A O 1
ATOM 3493 N N . LYS A 1 449 ? -23.267 189.468 -21.293 1.00 69.51 739 LYS A N 1
ATOM 3494 C CA . LYS A 1 449 ? -24.464 189.956 -20.612 1.00 71.61 739 LYS A CA 1
ATOM 3495 C C . LYS A 1 449 ? -25.432 188.808 -20.321 1.00 71.56 739 LYS A C 1
ATOM 3496 O O . LYS A 1 449 ? -26.651 189.004 -20.218 1.00 70.24 739 LYS A O 1
ATOM 3502 N N . GLN A 1 450 ? -24.880 187.609 -20.178 1.00 71.34 740 GLN A N 1
ATOM 3503 C CA . GLN A 1 450 ? -25.696 186.451 -19.885 1.00 72.37 740 GLN A CA 1
ATOM 3504 C C . GLN A 1 450 ? -25.238 185.777 -18.592 1.00 70.67 740 GLN A C 1
ATOM 3505 O O . GLN A 1 450 ? -25.155 184.551 -18.487 1.00 71.01 740 GLN A O 1
ATOM 3511 N N . ILE A 1 451 ? -24.979 186.623 -17.598 1.00 68.31 741 ILE A N 1
ATOM 3512 C CA . ILE A 1 451 ? -24.517 186.214 -16.275 1.00 65.89 741 ILE A CA 1
ATOM 3513 C C . ILE A 1 451 ? -25.547 186.547 -15.216 1.00 65.40 741 ILE A C 1
ATOM 3514 O O . ILE A 1 451 ? -26.040 187.664 -15.154 1.00 66.12 741 ILE A O 1
ATOM 3519 N N . ALA A 1 452 ? -25.862 185.585 -14.367 1.00 64.04 742 ALA A N 1
ATOM 3520 C CA . ALA A 1 452 ? -26.808 185.841 -13.305 1.00 63.45 742 ALA A CA 1
ATOM 3521 C C . ALA A 1 452 ? -26.201 186.927 -12.416 1.00 63.51 742 ALA A C 1
ATOM 3522 O O . ALA A 1 452 ? -24.999 187.161 -12.447 1.00 64.35 742 ALA A O 1
ATOM 3524 N N . PRO A 1 453 ? -27.027 187.596 -11.601 1.00 63.31 743 PRO A N 1
ATOM 3525 C CA . PRO A 1 453 ? -26.580 188.670 -10.699 1.00 61.77 743 PRO A CA 1
ATOM 3526 C C . PRO A 1 453 ? -25.738 188.374 -9.452 1.00 61.09 743 PRO A C 1
ATOM 3527 O O . PRO A 1 453 ? -24.994 189.261 -8.992 1.00 59.29 743 PRO A O 1
ATOM 3531 N N . GLU A 1 454 ? -25.841 187.178 -8.868 1.00 60.34 744 GLU A N 1
ATOM 3532 C CA . GLU A 1 454 ? -25.031 186.943 -7.664 1.00 58.89 744 GLU A CA 1
ATOM 3533 C C . GLU A 1 454 ? -23.609 186.670 -8.100 1.00 55.98 744 GLU A C 1
ATOM 3534 O O . GLU A 1 454 ? -22.639 186.930 -7.354 1.00 53.91 744 GLU A O 1
ATOM 3540 N N . TYR A 1 455 ? -23.484 186.164 -9.325 1.00 51.71 745 TYR A N 1
ATOM 3541 C CA . TYR A 1 455 ? -22.164 185.890 -9.863 1.00 49.35 745 TYR A CA 1
ATOM 3542 C C . TYR A 1 455 ? -21.549 187.201 -10.345 1.00 47.83 745 TYR A C 1
ATOM 3543 O O . TYR A 1 455 ? -20.341 187.375 -10.296 1.00 47.11 745 TYR A O 1
ATOM 3552 N N . LYS A 1 456 ? -22.393 188.128 -10.784 1.00 46.85 746 LYS A N 1
ATOM 3553 C CA . LYS A 1 456 ? -21.915 189.413 -11.284 1.00 47.46 746 LYS A CA 1
ATOM 3554 C C . LYS A 1 456 ? -21.120 190.175 -10.198 1.00 46.02 746 LYS A C 1
ATOM 3555 O O . LYS A 1 456 ? -20.076 190.770 -10.459 1.00 44.31 746 LYS A O 1
ATOM 3561 N N . ASN A 1 457 ? -21.610 190.127 -8.972 1.00 45.13 747 ASN A N 1
ATOM 3562 C CA . ASN A 1 457 ? -20.957 190.792 -7.865 1.00 44.94 747 ASN A CA 1
ATOM 3563 C C . ASN A 1 457 ? -19.580 190.199 -7.578 1.00 43.95 747 ASN A C 1
ATOM 3564 O O . ASN A 1 457 ? -18.612 190.923 -7.328 1.00 45.37 747 ASN A O 1
ATOM 3569 N N . TYR A 1 458 ? -19.512 188.874 -7.597 1.00 39.80 748 TYR A N 1
ATOM 3570 C CA . TYR A 1 458 ? -18.288 188.141 -7.350 1.00 36.26 748 TYR A CA 1
ATOM 3571 C C . TYR A 1 458 ? -17.238 188.397 -8.432 1.00 37.23 748 TYR A C 1
ATOM 3572 O O . TYR A 1 458 ? -16.036 188.421 -8.153 1.00 36.29 748 TYR A O 1
ATOM 3581 N N . PHE A 1 459 ? -17.690 188.568 -9.665 1.00 37.85 749 PHE A N 1
ATOM 3582 C CA . PHE A 1 459 ? -16.789 188.826 -10.770 1.00 39.36 749 PHE A CA 1
ATOM 3583 C C . PHE A 1 459 ? -16.235 190.242 -10.686 1.00 40.04 749 PHE A C 1
ATOM 3584 O O . PHE A 1 459 ? -15.109 190.508 -11.109 1.00 40.13 749 PHE A O 1
ATOM 3592 N N . GLN A 1 460 ? -17.023 191.155 -10.131 1.00 40.02 750 GLN A N 1
ATOM 3593 C CA . GLN A 1 460 ? -16.557 192.523 -9.982 1.00 39.50 750 GLN A CA 1
ATOM 3594 C C . GLN A 1 460 ? -15.513 192.522 -8.886 1.00 37.40 750 GLN A C 1
ATOM 3595 O O . GLN A 1 460 ? -14.554 193.265 -8.957 1.00 39.98 750 GLN A O 1
ATOM 3601 N N . TYR A 1 461 ? -15.687 191.682 -7.878 1.00 33.46 751 TYR A N 1
ATOM 3602 C CA . TYR A 1 461 ? -14.694 191.593 -6.813 1.00 31.95 751 TYR A CA 1
ATOM 3603 C C . TYR A 1 461 ? -13.360 191.079 -7.367 1.00 31.88 751 TYR A C 1
ATOM 3604 O O . TYR A 1 461 ? -12.303 191.568 -6.981 1.00 32.43 751 TYR A O 1
ATOM 3613 N N . LEU A 1 462 ? -13.412 190.095 -8.262 1.00 30.34 752 LEU A N 1
ATOM 3614 C CA . LEU A 1 462 ? -12.198 189.536 -8.835 1.00 31.62 752 LEU A CA 1
ATOM 3615 C C . LEU A 1 462 ? -11.517 190.594 -9.673 1.00 32.86 752 LEU A C 1
ATOM 3616 O O . LEU A 1 462 ? -10.310 190.743 -9.634 1.00 33.84 752 LEU A O 1
ATOM 3621 N N . LYS A 1 463 ? -12.295 191.333 -10.444 1.00 34.92 753 LYS A N 1
ATOM 3622 C CA . LYS A 1 463 ? -11.717 192.374 -11.273 1.00 36.57 753 LYS A CA 1
ATOM 3623 C C . LYS A 1 463 ? -10.958 193.423 -10.438 1.00 36.47 753 LYS A C 1
ATOM 3624 O O . LYS A 1 463 ? -9.870 193.869 -10.805 1.00 34.71 753 LYS A O 1
ATOM 3630 N N . GLU A 1 464 ? -11.525 193.800 -9.302 1.00 37.76 754 GLU A N 1
ATOM 3631 C CA . GLU A 1 464 ? -10.900 194.798 -8.444 1.00 39.03 754 GLU A CA 1
ATOM 3632 C C . GLU A 1 464 ? -9.626 194.297 -7.785 1.00 37.24 754 GLU A C 1
ATOM 3633 O O . GLU A 1 464 ? -8.604 194.966 -7.863 1.00 38.04 754 GLU A O 1
ATOM 3639 N N . ARG A 1 465 ? -9.666 193.132 -7.147 1.00 36.01 755 ARG A N 1
ATOM 3640 C CA . ARG A 1 465 ? -8.457 192.594 -6.525 1.00 33.80 755 ARG A CA 1
ATOM 3641 C C . ARG A 1 465 ? -7.367 192.405 -7.587 1.00 32.82 755 ARG A C 1
ATOM 3642 O O . ARG A 1 465 ? -6.224 192.784 -7.387 1.00 34.33 755 ARG A O 1
ATOM 3650 N N . ILE A 1 466 ? -7.713 191.840 -8.733 1.00 30.58 756 ILE A N 1
ATOM 3651 C CA . ILE A 1 466 ? -6.716 191.651 -9.783 1.00 30.03 756 ILE A CA 1
ATOM 3652 C C . ILE A 1 466 ? -6.066 192.993 -10.149 1.00 32.08 756 ILE A C 1
ATOM 3653 O O . ILE A 1 466 ? -4.840 193.129 -10.174 1.00 31.46 756 ILE A O 1
ATOM 3658 N N . THR A 1 467 ? -6.909 193.967 -10.458 1.00 33.13 757 THR A N 1
ATOM 3659 C CA . THR A 1 467 ? -6.485 195.310 -10.801 1.00 34.28 757 THR A CA 1
ATOM 3660 C C . THR A 1 467 ? -5.534 195.868 -9.724 1.00 35.30 757 THR A C 1
ATOM 3661 O O . THR A 1 467 ? -4.450 196.403 -10.040 1.00 33.61 757 THR A O 1
ATOM 3665 N N . ASN A 1 468 ? -5.949 195.743 -8.457 1.00 34.97 758 ASN A N 1
ATOM 3666 C CA . ASN A 1 468 ? -5.160 196.222 -7.332 1.00 33.52 758 ASN A CA 1
ATOM 3667 C C . ASN A 1 468 ? -3.782 195.568 -7.270 1.00 32.52 758 ASN A C 1
ATOM 3668 O O . ASN A 1 468 ? -2.777 196.263 -7.237 1.00 35.27 758 ASN A O 1
ATOM 3673 N N . GLN A 1 469 ? -3.732 194.239 -7.248 1.00 32.39 759 GLN A N 1
ATOM 3674 C CA . GLN A 1 469 ? -2.456 193.512 -7.177 1.00 33.59 759 GLN A CA 1
ATOM 3675 C C . GLN A 1 469 ? -1.543 193.710 -8.382 1.00 33.54 759 GLN A C 1
ATOM 3676 O O . GLN A 1 469 ? -0.330 193.845 -8.218 1.00 32.89 759 GLN A O 1
ATOM 3682 N N . VAL A 1 470 ? -2.111 193.730 -9.585 1.00 32.52 760 VAL A N 1
ATOM 3683 C CA . VAL A 1 470 ? -1.310 193.931 -10.766 1.00 31.56 760 VAL A CA 1
ATOM 3684 C C . VAL A 1 470 ? -0.736 195.345 -10.745 1.00 34.97 760 VAL A C 1
ATOM 3685 O O . VAL A 1 470 ? 0.389 195.559 -11.216 1.00 35.32 760 VAL A O 1
ATOM 3689 N N . GLN A 1 471 ? -1.482 196.313 -10.205 1.00 33.81 761 GLN A N 1
ATOM 3690 C CA . GLN A 1 471 ? -0.949 197.673 -10.116 1.00 35.16 761 GLN A CA 1
ATOM 3691 C C . GLN A 1 471 ? 0.205 197.740 -9.105 1.00 35.33 761 GLN A C 1
ATOM 3692 O O . GLN A 1 471 ? 1.225 198.360 -9.380 1.00 36.42 761 GLN A O 1
ATOM 3698 N N . LEU A 1 472 ? 0.064 197.081 -7.962 1.00 35.30 762 LEU A N 1
ATOM 3699 C CA . LEU A 1 472 ? 1.133 197.084 -6.967 1.00 37.22 762 LEU A CA 1
ATOM 3700 C C . LEU A 1 472 ? 2.374 196.285 -7.412 1.00 37.46 762 LEU A C 1
ATOM 3701 O O . LEU A 1 472 ? 3.476 196.581 -6.965 1.00 40.17 762 LEU A O 1
ATOM 3706 N N . LEU A 1 473 ? 2.205 195.286 -8.276 1.00 36.04 763 LEU A N 1
ATOM 3707 C CA . LEU A 1 473 ? 3.344 194.474 -8.743 1.00 36.16 763 LEU A CA 1
ATOM 3708 C C . LEU A 1 473 ? 4.183 195.251 -9.760 1.00 37.25 763 LEU A C 1
ATOM 3709 O O . LEU A 1 473 ? 5.402 195.284 -9.634 1.00 37.72 763 LEU A O 1
ATOM 3714 N N . LEU A 1 474 ? 3.524 195.866 -10.754 1.00 36.30 764 LEU A N 1
ATOM 3715 C CA . LEU A 1 474 ? 4.192 196.667 -11.772 1.00 35.70 764 LEU A CA 1
ATOM 3716 C C . LEU A 1 474 ? 5.020 197.748 -11.064 1.00 37.14 764 LEU A C 1
ATOM 3717 O O . LEU A 1 474 ? 6.224 197.862 -11.290 1.00 36.39 764 LEU A O 1
ATOM 3722 N N . THR A 1 475 ? 4.374 198.506 -10.179 1.00 37.14 765 THR A N 1
ATOM 3723 C CA . THR A 1 475 ? 5.047 199.551 -9.418 1.00 39.34 765 THR A CA 1
ATOM 3724 C C . THR A 1 475 ? 6.197 199.045 -8.541 1.00 41.71 765 THR A C 1
ATOM 3725 O O . THR A 1 475 ? 7.177 199.764 -8.343 1.00 41.56 765 THR A O 1
ATOM 3729 N N . HIS A 1 476 ? 6.075 197.825 -8.013 1.00 44.31 766 HIS A N 1
ATOM 3730 C CA . HIS A 1 476 ? 7.132 197.250 -7.182 1.00 48.37 766 HIS A CA 1
ATOM 3731 C C . HIS A 1 476 ? 8.402 197.116 -8.031 1.00 49.77 766 HIS A C 1
ATOM 3732 O O . HIS A 1 476 ? 9.507 197.326 -7.539 1.00 49.76 766 HIS A O 1
ATOM 3739 N N . GLN A 1 477 ? 8.241 196.759 -9.301 1.00 49.89 767 GLN A N 1
ATOM 3740 C CA . GLN A 1 477 ? 9.376 196.654 -10.199 1.00 51.44 767 GLN A CA 1
ATOM 3741 C C . GLN A 1 477 ? 9.878 198.052 -10.598 1.00 50.50 767 GLN A C 1
ATOM 3742 O O . GLN A 1 477 ? 11.013 198.407 -10.311 1.00 52.50 767 GLN A O 1
ATOM 3748 N N . LYS A 1 478 ? 9.016 198.844 -11.235 1.00 47.96 768 LYS A N 1
ATOM 3749 C CA . LYS A 1 478 ? 9.349 200.185 -11.711 1.00 45.42 768 LYS A CA 1
ATOM 3750 C C . LYS A 1 478 ? 8.405 201.204 -11.048 1.00 45.18 768 LYS A C 1
ATOM 3751 O O . LYS A 1 478 ? 7.280 201.428 -11.505 1.00 43.04 768 LYS A O 1
ATOM 3757 N N . SER A 1 479 ? 8.878 201.836 -9.969 1.00 45.05 769 SER A N 1
ATOM 3758 C CA . SER A 1 479 ? 8.060 202.789 -9.210 1.00 42.93 769 SER A CA 1
ATOM 3759 C C . SER A 1 479 ? 7.473 203.972 -9.964 1.00 41.58 769 SER A C 1
ATOM 3760 O O . SER A 1 479 ? 6.576 204.632 -9.455 1.00 40.58 769 SER A O 1
ATOM 3763 N N . ASN A 1 480 ? 7.958 204.255 -11.164 1.00 38.75 770 ASN A N 1
ATOM 3764 C CA . ASN A 1 480 ? 7.396 205.371 -11.905 1.00 37.07 770 ASN A CA 1
ATOM 3765 C C . ASN A 1 480 ? 6.717 204.878 -13.171 1.00 37.62 770 ASN A C 1
ATOM 3766 O O . ASN A 1 480 ? 6.565 205.646 -14.140 1.00 37.12 770 ASN A O 1
ATOM 3771 N N . ILE A 1 481 ? 6.282 203.618 -13.170 1.00 35.66 771 ILE A N 1
ATOM 3772 C CA . ILE A 1 481 ? 5.670 203.072 -14.369 1.00 35.64 771 ILE A CA 1
ATOM 3773 C C . ILE A 1 481 ? 4.322 203.685 -14.728 1.00 35.84 771 ILE A C 1
ATOM 3774 O O . ILE A 1 481 ? 3.994 203.813 -15.916 1.00 38.66 771 ILE A O 1
ATOM 3779 N N . GLU A 1 482 ? 3.535 204.084 -13.738 1.00 32.91 772 GLU A N 1
ATOM 3780 C CA . GLU A 1 482 ? 2.253 204.702 -14.072 1.00 34.36 772 GLU A CA 1
ATOM 3781 C C . GLU A 1 482 ? 2.511 205.967 -14.905 1.00 34.19 772 GLU A C 1
ATOM 3782 O O . GLU A 1 482 ? 1.938 206.149 -15.968 1.00 32.74 772 GLU A O 1
ATOM 3788 N N . PHE A 1 483 ? 3.398 206.823 -14.404 1.00 34.74 773 PHE A N 1
ATOM 3789 C CA . PHE A 1 483 ? 3.787 208.061 -15.078 1.00 35.56 773 PHE A CA 1
ATOM 3790 C C . PHE A 1 483 ? 4.286 207.739 -16.485 1.00 37.04 773 PHE A C 1
ATOM 3791 O O . PHE A 1 483 ? 3.863 208.356 -17.448 1.00 36.03 773 PHE A O 1
ATOM 3799 N N . LYS A 1 484 ? 5.187 206.766 -16.599 1.00 38.27 774 LYS A N 1
ATOM 3800 C CA . LYS A 1 484 ? 5.761 206.396 -17.891 1.00 39.75 774 LYS A CA 1
ATOM 3801 C C . LYS A 1 484 ? 4.786 205.821 -18.928 1.00 39.45 774 LYS A C 1
ATOM 3802 O O . LYS A 1 484 ? 4.913 206.104 -20.124 1.00 40.37 774 LYS A O 1
ATOM 3808 N N . LEU A 1 485 ? 3.837 205.001 -18.489 1.00 38.66 775 LEU A N 1
ATOM 3809 C CA . LEU A 1 485 ? 2.864 204.432 -19.419 1.00 38.28 775 LEU A CA 1
ATOM 3810 C C . LEU A 1 485 ? 2.120 205.549 -20.119 1.00 37.98 775 LEU A C 1
ATOM 3811 O O . LEU A 1 485 ? 1.771 205.436 -21.287 1.00 38.58 775 LEU A O 1
ATOM 3816 N N . LEU A 1 486 ? 1.868 206.628 -19.387 1.00 38.19 776 LEU A N 1
ATOM 3817 C CA . LEU A 1 486 ? 1.189 207.779 -19.951 1.00 38.94 776 LEU A CA 1
ATOM 3818 C C . LEU A 1 486 ? 2.174 208.688 -20.691 1.00 39.39 776 LEU A C 1
ATOM 3819 O O . LEU A 1 486 ? 1.909 209.087 -21.815 1.00 40.03 776 LEU A O 1
ATOM 3824 N N . TYR A 1 487 ? 3.303 209.005 -20.056 1.00 39.71 777 TYR A N 1
ATOM 3825 C CA . TYR A 1 487 ? 4.313 209.902 -20.629 1.00 40.72 777 TYR A CA 1
ATOM 3826 C C . TYR A 1 487 ? 4.837 209.489 -21.999 1.00 41.17 777 TYR A C 1
ATOM 3827 O O . TYR A 1 487 ? 4.986 210.321 -22.880 1.00 38.58 777 TYR A O 1
ATOM 3836 N N . LYS A 1 488 ? 5.125 208.205 -22.175 1.00 43.53 778 LYS A N 1
ATOM 3837 C CA . LYS A 1 488 ? 5.632 207.716 -23.456 1.00 46.04 778 LYS A CA 1
ATOM 3838 C C . LYS A 1 488 ? 4.645 207.945 -24.588 1.00 46.01 778 LYS A C 1
ATOM 3839 O O . LYS A 1 488 ? 5.034 208.019 -25.736 1.00 46.33 778 LYS A O 1
ATOM 3845 N N . GLN A 1 489 ? 3.365 208.062 -24.259 1.00 47.17 779 GLN A N 1
ATOM 3846 C CA . GLN A 1 489 ? 2.321 208.272 -25.262 1.00 47.46 779 GLN A CA 1
ATOM 3847 C C . GLN A 1 489 ? 2.133 209.738 -25.635 1.00 48.66 779 GLN A C 1
ATOM 3848 O O . GLN A 1 489 ? 1.335 210.063 -26.505 1.00 50.19 779 GLN A O 1
ATOM 3854 N N . LEU A 1 490 ? 2.848 210.629 -24.968 1.00 49.67 780 LEU A N 1
ATOM 3855 C CA . LEU A 1 490 ? 2.722 212.051 -25.258 1.00 50.29 780 LEU A CA 1
ATOM 3856 C C . LEU A 1 490 ? 3.760 212.525 -26.267 1.00 52.63 780 LEU A C 1
ATOM 3857 O O . LEU A 1 490 ? 4.794 211.886 -26.470 1.00 54.27 780 LEU A O 1
ATOM 3862 N N . ASN A 1 491 ? 3.486 213.660 -26.894 1.00 55.44 781 ASN A N 1
ATOM 3863 C CA . ASN A 1 491 ? 4.398 214.202 -27.881 1.00 58.60 781 ASN A CA 1
ATOM 3864 C C . ASN A 1 491 ? 4.585 215.691 -27.699 1.00 59.42 781 ASN A C 1
ATOM 3865 O O . ASN A 1 491 ? 3.688 216.482 -27.987 1.00 59.30 781 ASN A O 1
ATOM 3870 N N . PHE A 1 492 ? 5.763 216.077 -27.236 1.00 61.17 782 PHE A N 1
ATOM 3871 C CA . PHE A 1 492 ? 6.030 217.481 -26.995 1.00 62.74 782 PHE A CA 1
ATOM 3872 C C . PHE A 1 492 ? 6.588 218.231 -28.191 1.00 64.08 782 PHE A C 1
ATOM 3873 O O . PHE A 1 492 ? 6.985 219.387 -28.070 1.00 63.19 782 PHE A O 1
ATOM 3881 N N . THR A 1 493 ? 6.602 217.563 -29.343 1.00 66.98 783 THR A N 1
ATOM 3882 C CA . THR A 1 493 ? 7.053 218.151 -30.612 1.00 69.55 783 THR A CA 1
ATOM 3883 C C . THR A 1 493 ? 5.856 218.899 -31.194 1.00 70.30 783 THR A C 1
ATOM 3884 O O . THR A 1 493 ? 6.001 219.743 -32.077 1.00 71.55 783 THR A O 1
ATOM 3888 N N . GLU A 1 494 ? 4.670 218.540 -30.710 1.00 71.22 784 GLU A N 1
ATOM 3889 C CA . GLU A 1 494 ? 3.430 219.170 -31.126 1.00 71.84 784 GLU A CA 1
ATOM 3890 C C . GLU A 1 494 ? 3.305 220.433 -30.296 1.00 70.92 784 GLU A C 1
ATOM 3891 O O . GLU A 1 494 ? 4.123 220.688 -29.411 1.00 71.07 784 GLU A O 1
ATOM 3897 N N . ASN A 1 495 ? 2.285 221.229 -30.581 1.00 69.56 785 ASN A N 1
ATOM 3898 C CA . ASN A 1 495 ? 2.077 222.445 -29.821 1.00 68.22 785 ASN A CA 1
ATOM 3899 C C . ASN A 1 495 ? 1.245 222.092 -28.599 1.00 67.45 785 ASN A C 1
ATOM 3900 O O . ASN A 1 495 ? 0.437 221.160 -28.616 1.00 67.13 785 ASN A O 1
ATOM 3905 N N . GLU A 1 496 ? 1.467 222.852 -27.542 1.00 65.98 786 GLU A N 1
ATOM 3906 C CA . GLU A 1 496 ? 0.798 222.695 -26.267 1.00 64.64 786 GLU A CA 1
ATOM 3907 C C . GLU A 1 496 ? -0.678 222.270 -26.320 1.00 63.91 786 GLU A C 1
ATOM 3908 O O . GLU A 1 496 ? -1.081 221.335 -25.623 1.00 64.20 786 GLU A O 1
ATOM 3914 N N . THR A 1 497 ? -1.485 222.953 -27.129 1.00 62.15 787 THR A N 1
ATOM 3915 C CA . THR A 1 497 ? -2.907 222.643 -27.207 1.00 60.36 787 THR A CA 1
ATOM 3916 C C . THR A 1 497 ? -3.200 221.256 -27.759 1.00 58.10 787 THR A C 1
ATOM 3917 O O . THR A 1 497 ? -4.012 220.528 -27.198 1.00 58.61 787 THR A O 1
ATOM 3921 N N . ASP A 1 498 ? -2.540 220.888 -28.850 1.00 57.14 788 ASP A N 1
ATOM 3922 C CA . ASP A 1 498 ? -2.733 219.569 -29.466 1.00 57.15 788 ASP A CA 1
ATOM 3923 C C . ASP A 1 498 ? -2.308 218.481 -28.509 1.00 56.54 788 ASP A C 1
ATOM 3924 O O . ASP A 1 498 ? -3.012 217.484 -28.319 1.00 56.34 788 ASP A O 1
ATOM 3929 N N . ASN A 1 499 ? -1.139 218.683 -27.909 1.00 55.40 789 ASN A N 1
ATOM 3930 C CA . ASN A 1 499 ? -0.589 217.726 -26.964 1.00 54.45 789 ASN A CA 1
ATOM 3931 C C . ASN A 1 499 ? -1.484 217.570 -25.740 1.00 52.58 789 ASN A C 1
ATOM 3932 O O . ASN A 1 499 ? -1.488 216.515 -25.119 1.00 53.10 789 ASN A O 1
ATOM 3937 N N . PHE A 1 500 ? -2.249 218.602 -25.394 1.00 50.13 790 PHE A N 1
ATOM 3938 C CA . PHE A 1 500 ? -3.124 218.504 -24.233 1.00 49.50 790 PHE A CA 1
ATOM 3939 C C . PHE A 1 500 ? -4.388 217.708 -24.560 1.00 50.72 790 PHE A C 1
ATOM 3940 O O . PHE A 1 500 ? -4.996 217.117 -23.671 1.00 50.86 790 PHE A O 1
ATOM 3948 N N . GLU A 1 501 ? -4.781 217.683 -25.832 1.00 51.87 791 GLU A N 1
ATOM 3949 C CA . GLU A 1 501 ? -5.969 216.930 -26.240 1.00 51.27 791 GLU A CA 1
ATOM 3950 C C . GLU A 1 501 ? -5.653 215.447 -26.180 1.00 49.99 791 GLU A C 1
ATOM 3951 O O . GLU A 1 501 ? -6.491 214.654 -25.747 1.00 49.34 791 GLU A O 1
ATOM 3957 N N . VAL A 1 502 ? -4.446 215.083 -26.627 1.00 48.25 792 VAL A N 1
ATOM 3958 C CA . VAL A 1 502 ? -3.981 213.693 -26.617 1.00 46.84 792 VAL A CA 1
ATOM 3959 C C . VAL A 1 502 ? -3.997 213.186 -25.181 1.00 46.81 792 VAL A C 1
ATOM 3960 O O . VAL A 1 502 ? -4.581 212.144 -24.872 1.00 47.70 792 VAL A O 1
ATOM 3964 N N . PHE A 1 503 ? -3.341 213.943 -24.306 1.00 46.41 793 PHE A N 1
ATOM 3965 C CA . PHE A 1 503 ? -3.279 213.641 -22.878 1.00 45.44 793 PHE A CA 1
ATOM 3966 C C . PHE A 1 503 ? -4.696 213.406 -22.341 1.00 47.16 793 PHE A C 1
ATOM 3967 O O . PHE A 1 503 ? -4.967 212.407 -21.681 1.00 46.64 793 PHE A O 1
ATOM 3975 N N . GLN A 1 504 ? -5.602 214.325 -22.660 1.00 50.22 794 GLN A N 1
ATOM 3976 C CA . GLN A 1 504 ? -6.990 214.239 -22.209 1.00 52.97 794 GLN A CA 1
ATOM 3977 C C . GLN A 1 504 ? -7.748 213.025 -22.757 1.00 54.21 794 GLN A C 1
ATOM 3978 O O . GLN A 1 504 ? -8.633 212.504 -22.082 1.00 54.70 794 GLN A O 1
ATOM 3984 N N . LYS A 1 505 ? -7.425 212.572 -23.971 1.00 55.03 795 LYS A N 1
ATOM 3985 C CA . LYS A 1 505 ? -8.097 211.385 -24.501 1.00 56.52 795 LYS A CA 1
ATOM 3986 C C . LYS A 1 505 ? -7.626 210.161 -23.711 1.00 55.86 795 LYS A C 1
ATOM 3987 O O . LYS A 1 505 ? -8.434 209.390 -23.209 1.00 54.71 795 LYS A O 1
ATOM 3993 N N . ILE A 1 506 ? -6.308 210.000 -23.605 1.00 54.90 796 ILE A N 1
ATOM 3994 C CA . ILE A 1 506 ? -5.716 208.871 -22.904 1.00 54.04 796 ILE A CA 1
ATOM 3995 C C . ILE A 1 506 ? -6.217 208.613 -21.487 1.00 56.58 796 ILE A C 1
ATOM 3996 O O . ILE A 1 506 ? -6.491 207.474 -21.133 1.00 56.83 796 ILE A O 1
ATOM 4001 N N . ILE A 1 507 ? -6.341 209.653 -20.671 1.00 59.01 797 ILE A N 1
ATOM 4002 C CA . ILE A 1 507 ? -6.789 209.462 -19.302 1.00 60.71 797 ILE A CA 1
ATOM 4003 C C . ILE A 1 507 ? -8.297 209.480 -19.149 1.00 62.85 797 ILE A C 1
ATOM 4004 O O . ILE A 1 507 ? -8.809 209.149 -18.090 1.00 63.10 797 ILE A O 1
ATOM 4009 N N . ASP A 1 508 ? -9.006 209.881 -20.196 1.00 67.05 798 ASP A N 1
ATOM 4010 C CA . ASP A 1 508 ? -10.469 209.917 -20.156 1.00 71.53 798 ASP A CA 1
ATOM 4011 C C . ASP A 1 508 ? -11.096 208.595 -20.614 1.00 73.37 798 ASP A C 1
ATOM 4012 O O . ASP A 1 508 ? -12.138 208.184 -20.098 1.00 73.63 798 ASP A O 1
ATOM 4017 N N . GLU A 1 509 ? -10.458 207.930 -21.574 1.00 75.82 799 GLU A N 1
ATOM 4018 C CA . GLU A 1 509 ? -10.964 206.664 -22.104 1.00 78.09 799 GLU A CA 1
ATOM 4019 C C . GLU A 1 509 ? -11.019 205.569 -21.034 1.00 78.39 799 GLU A C 1
ATOM 4020 O O . GLU A 1 509 ? -10.803 205.882 -19.841 1.00 79.15 799 GLU A O 1
#

Secondary structure (DSSP, 8-state):
--TT-EETHHHHHHH---HHHHHHHHHHHHHHTEEEEEPPP-TTTHHHHHTTPEEP-TT--PPPPSSSSSTTB-BSSGGGSS-SS-HHHHHHHHHHHHHHHHHTTTSEEEEE-B--HHHHHHHHHTTS-B---EEEETTEEEEEEB---SSEEEEEESSS-BEEEEE-SS---TTS---S-EE-EEEEEESSSSEEEEE----EEEEEEBHHHHHHHS-HHHHHHHSSSSS-SS--HHHHHHHHHTTSS--SS--TT---HHHHHHHHHHHHHHHTTT--SS-S-------EEEE-TTS-EEEESSHHHHHHHIIIIIGGGTB----SS---SS---SSPPP-EE-TTT--EE-S---HHHHHHHHHHHHHHH-S-SB--SS-SSHHHHHHHHHHHHHHHHHHHHGGGG---HHHHHHHHHHHHHHHHHHHHHHHHTT-B-HHHHHHHHHHHHHHHHHHHHHHHHH-TTHHHHHHHTT--TTS-HHHHHHHHHHHHH-

CATH classification: 3.90.1760.10 (+1 more: 1.20.140.60)

InterPro domains:
  IPR003541 Anthrax toxin, lethal/endema factor [PR01392] (13-26)
  IPR003541 Anthrax toxin, lethal/endema factor [PR01392] (50-70)
  IPR003541 Anthrax toxin, lethal/endema factor [PR01392] (85-108)
  IPR003541 Anthrax toxin, lethal/endema factor [PR01392] (114-132)
  IPR003541 Anthrax toxin, lethal/endema factor [PR01392] (132-155)
  IPR003541 Anthrax toxin, lethal/endema factor [PR01392] (158-184)
  IPR003541 Anthrax toxin, lethal/endema factor [PR01392] (201-217)
  IPR003541 Anthrax toxin, lethal/endema factor [PR01392] (233-251)
  IPR003541 Anthrax toxin, lethal/endema factor [PR01392] (251-270)
  IPR003541 Anthrax toxin, lethal/endema factor [PR01392] (531-551)
  IPR005165 Anthrax toxin, edema factor, central [PF03497] (305-480)
  IPR014781 Anthrax toxin, lethal/endema factor, N-/C-terminal [PF07737] (53-271)
  IPR024079 Metallopeptidase, catalytic domain superfamily [G3DSA:3.40.390.10] (64-291)
  IPR035099 Anthrax toxin, edema factor, C-terminal [SSF81298] (292-799)
  IPR037017 Anthrax toxin, edema factor, central domain superfamily [G3DSA:3.90.1760.10] (332-471)
  IPR047568 Anthrax toxin lethal factor-like domain [PS51995] (60-273)
  IPR049405 Edema factor, alpha-helical domain [PF20850] (631-798)